Protein 1V8D (pdb70)

Solvent-accessible surface area: 25953 Å² total; per-residue (Å²): 115,80,49,20,96,128,11,0,80,121,0,3,117,50,1,14,144,55,38,88,5,61,108,42,13,0,2,0,0,0,16,28,3,20,81,4,88,62,161,132,22,7,42,108,0,0,92,5,0,0,53,1,0,6,60,28,3,99,163,93,36,3,40,5,0,0,10,1,50,122,33,0,97,54,2,0,0,0,47,116,98,3,10,169,56,31,44,19,54,69,6,28,8,45,0,1,6,106,0,2,19,2,3,0,0,8,0,9,90,94,22,212,48,17,6,3,0,78,23,0,116,40,50,0,44,0,0,1,6,0,16,49,35,106,10,50,90,5,16,83,74,59,47,31,92,21,177,9,82,4,98,106,0,36,107,0,88,3,70,4,12,50,11,107,48,79,105,23,26,37,111,125,11,13,85,53,101,119,72,0,68,104,68,10,108,102,21,75,165,98,89,45,18,91,149,23,0,82,127,0,3,90,31,1,18,134,58,42,86,6,59,112,40,15,0,1,0,0,0,16,29,5,32,89,4,110,171,138,24,9,21,107,0,0,90,5,1,1,48,1,0,13,58,47,2,88,155,86,37,3,41,5,0,0,11,1,54,118,27,0,92,58,3,0,0,0,46,114,93,4,13,172,56,29,45,18,63,68,2,30,8,49,0,5,4,111,0,2,17,2,6,1,0,9,0,14,66,122,25,206,41,27,9,3,0,75,30,0,124,43,49,0,46,0,0,2,2,1,17,48,36,104,11,47,91,6,14,62,91,62,45,48,109,28,238,21,90,17,158,59,1,34,126,0,74,14,96,5,13,48,10,76,46,96,116,23,25,34,112,127,12,9,88,56,116,103,67,0,70,117,57,40,125,157,84,129,36,16,89,180,19,0,59,123,0,0,90,49,0,13,159,54,35,89,6,56,113,39,14,0,0,0,0,0,16,24,6,36,81,3,39,29,185,227,207,47,12,43,112,0,0,59,9,0,0,77,1,0,7,57,18,0,104,155,89,39,4,42,6,0,0,10,2,50,122,36,0,98,49,2,0,0,0,47,106,79,3,11,158,60,31,40,13,73,74,5,20,8,47,0,2,28,104,0,2,16,3,8,1,0,0,0,8,72,87,24,217,44,23,8,4,0,80,36,0,114,42,50,0,43,0,0,0,6,0,10,52,37,109,12,44,92,6,15,79,69,56,48,28,107,31,213,17,65,14,155,110,0,29,115,2,69,14,96,4,13,51,11,102,48,90,104,24,24,37,110,120,12,12,86,55,113,109,65,1,84,94,72,29,130,133,48

Foldseek 3Di:
DLLLLVLLQLVQVQQCVVPVDAALAEEEEEEAQVQLQVPFADLVSLVSNCVRHPPVCVVRNYWYWYFFACLVPRWIKGAPVLCVSQVFAFDDDQADCVRRHSNRNNCNVPHDHITTTNASCQRHQWYKYWAPRDDNNNHDPPKAWDDGPSQHRRNTGMIIIGHDDDDDDDDVDDDDVVVVVVVVVVVPD/DLQLLVLLQLVLVQQCVVPVDAAPAEEEEEEACVQLQVAFDLVSLVSNCVNHPPVCVVRNYWYWYFFACLLDRFIKGAPVLCVSQVFAFDDDQDDCVRRRNNSNNCNVVHPHITTTNASCQRHQWYKYWAPRDDNNNHHPDWAWDDGPSQHRRNTGITITGHDDDDDDDDVDDDDVVVVVVVVVD/DVLLLVLLQQVLVQVCVVVVDAAPAEEEEEEAQCQLQNDVQADLVSLCSNCNRNPPSCVVRNYFYWYFFAPLLPRWIKGAPVNCVSQVFAFDDDQDDCVRRRNNRNNVNVPDDHITTTNASCQRHQKYKYWAPRDDNVNHHPDKAWDDGPSQHSRNTGMIIIGHDDDDDDDDVDDDDPVVVVVVVVVD

InterPro domains:
  IPR006340 Protein of unknown function DUF436 [MF_00800] (1-196)
  IPR006340 Protein of unknown function DUF436 [PF04260] (9-179)
  IPR006340 Protein of unknown function DUF436 [PIRSF007510] (4-181)
  IPR006340 Protein of unknown function DUF436 [TIGR01440] (11-179)
  IPR028345 Aminoglycoside 3-N-acetyltransferase-like [G3DSA:3.40.50.10360] (1-196)
  IPR028345 Aminoglycoside 3-N-acetyltransferase-like [SSF110710] (1-190)

Organism: Thermus thermophilus (strain ATCC 27634 / DSM 579 / HB8) (NCBI:txid300852)

CATH classification: 3.40.50.10360

Structure (mmCIF, N/CA/C/O backbone):
data_1V8D
#
_entry.id   1V8D
#
_cell.length_a   102.799
_cell.length_b   115.224
_cell.length_c   75.270
_cell.angle_alpha   90.00
_cell.angle_beta   129.76
_cell.angle_gamma   90.00
#
_symmetry.space_group_name_H-M   'C 1 2 1'
#
loop_
_entity.id
_entity.type
_entity.pdbx_description
1 polymer 'hypothetical protein (TT1679)'
2 non-polymer 'ZINC ION'
3 water water
#
loop_
_atom_site.group_PDB
_atom_site.id
_atom_site.type_symbol
_atom_site.label_atom_id
_atom_site.label_alt_id
_atom_site.label_comp_id
_atom_site.label_asym_id
_atom_site.label_entity_id
_atom_site.label_seq_id
_atom_site.pdbx_PDB_ins_code
_atom_site.Cartn_x
_atom_site.Cartn_y
_atom_site.Cartn_z
_atom_site.occupancy
_atom_site.B_iso_or_equiv
_atom_site.auth_seq_id
_atom_site.auth_comp_id
_atom_site.auth_asym_id
_atom_site.auth_atom_id
_atom_site.pdbx_PDB_model_num
ATOM 1 N N . MET A 1 40 ? -17.428 -16.230 -29.297 1.00 46.03 40 MET A N 1
ATOM 2 C CA . MET A 1 40 ? -16.346 -15.280 -28.821 1.00 44.97 40 MET A CA 1
ATOM 3 C C . MET A 1 40 ? -16.196 -14.082 -29.761 1.00 43.17 40 MET A C 1
ATOM 4 O O . MET A 1 40 ? -16.062 -12.931 -29.295 1.00 41.48 40 MET A O 1
ATOM 9 N N . GLU A 1 41 ? -16.207 -14.334 -31.082 1.00 39.45 41 GLU A N 1
ATOM 10 C CA . GLU A 1 41 ? -16.061 -13.228 -32.048 1.00 36.66 41 GLU A CA 1
ATOM 11 C C . GLU A 1 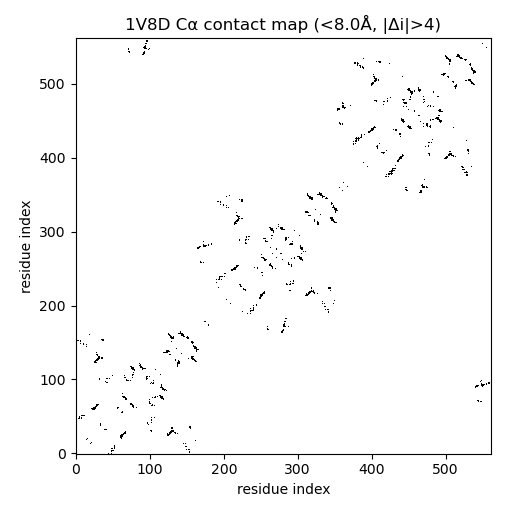41 ? -17.132 -12.154 -31.781 1.00 34.24 41 GLU A C 1
ATOM 12 O O . GLU A 1 41 ? -16.917 -10.971 -32.015 1.00 34.60 41 GLU A O 1
ATOM 18 N N . GLY A 1 42 ? -18.281 -12.561 -31.264 1.00 35.16 42 GLY A N 1
ATOM 19 C CA . GLY A 1 42 ? -19.343 -11.605 -30.923 1.00 32.48 42 GLY A CA 1
ATOM 20 C C . GLY A 1 42 ? -18.836 -10.674 -29.810 1.00 33.14 42 GLY A C 1
ATOM 21 O O . GLY A 1 42 ? -19.153 -9.464 -29.819 1.00 31.26 42 GLY A O 1
ATOM 22 N N . ILE A 1 43 ? -18.058 -11.220 -28.852 1.00 29.91 43 ILE A N 1
ATOM 23 C CA . ILE A 1 43 ? -17.504 -10.418 -27.785 1.00 30.71 43 ILE A CA 1
ATOM 24 C C . ILE A 1 43 ? -16.426 -9.496 -28.322 1.00 27.22 43 ILE A C 1
ATOM 25 O O . ILE A 1 43 ? -16.447 -8.342 -28.026 1.00 30.41 43 ILE A O 1
ATOM 30 N N . ARG A 1 44 ? -15.532 -9.946 -29.165 1.00 25.59 44 ARG A N 1
ATOM 31 C CA . ARG A 1 44 ? -14.542 -9.024 -29.682 1.00 26.52 44 ARG A CA 1
ATOM 32 C C . ARG A 1 44 ? -15.194 -7.944 -30.556 1.00 29.82 44 ARG A C 1
ATOM 33 O O . ARG A 1 44 ? -14.793 -6.748 -30.506 1.00 30.75 44 ARG A O 1
ATOM 41 N N . ARG A 1 45 ? -16.212 -8.302 -31.317 1.00 28.22 45 ARG A N 1
ATOM 42 C CA . ARG A 1 45 ? -16.853 -7.280 -32.141 1.00 32.03 45 ARG A CA 1
ATOM 43 C C . ARG A 1 45 ? -17.523 -6.185 -31.271 1.00 29.35 45 ARG A C 1
ATOM 44 O O . ARG A 1 45 ? -17.391 -5.026 -31.554 1.00 28.39 45 ARG A O 1
ATOM 52 N N . ALA A 1 46 ? -18.266 -6.568 -30.242 1.00 27.36 46 ALA A N 1
ATOM 53 C CA . ALA A 1 46 ? -18.867 -5.579 -29.340 1.00 26.27 46 ALA A CA 1
ATOM 54 C C . ALA A 1 46 ? -17.727 -4.723 -28.683 1.00 27.06 46 ALA A C 1
ATOM 55 O O . ALA A 1 46 ? -17.901 -3.552 -28.446 1.00 27.26 46 ALA A O 1
ATOM 57 N N . ALA A 1 47 ? -16.582 -5.325 -28.397 1.00 27.42 47 ALA A N 1
ATOM 58 C CA . ALA A 1 47 ? -15.464 -4.577 -27.814 1.00 28.94 47 ALA A CA 1
ATOM 59 C C . ALA A 1 47 ? -14.943 -3.592 -28.824 1.00 27.87 47 ALA A C 1
ATOM 60 O O . ALA A 1 47 ? -14.695 -2.426 -28.449 1.00 30.49 47 ALA A O 1
ATOM 62 N N . GLN A 1 48 ? -14.799 -4.014 -30.087 1.00 28.77 48 GLN A N 1
ATOM 63 C CA . GLN A 1 48 ? -14.314 -3.123 -31.142 1.00 29.30 48 GLN A CA 1
ATOM 64 C C . GLN A 1 48 ? -15.249 -1.952 -31.379 1.00 29.19 48 GLN A C 1
ATOM 65 O O . GLN A 1 48 ? -14.781 -0.861 -31.600 1.00 29.64 48 GLN A O 1
ATOM 71 N N . ARG A 1 49 ? -16.563 -2.174 -31.345 1.00 28.97 49 ARG A N 1
ATOM 72 C CA . ARG A 1 49 ? -17.513 -1.082 -31.578 1.00 31.62 49 ARG A CA 1
ATOM 73 C C . ARG A 1 49 ? -17.448 -0.058 -30.444 1.00 29.27 49 ARG A C 1
ATOM 74 O O . ARG A 1 49 ? -17.604 1.125 -30.676 1.00 27.87 49 ARG A O 1
ATOM 82 N N . ALA A 1 50 ? -17.298 -0.575 -29.237 1.00 27.91 50 ALA A N 1
ATOM 83 C CA . ALA A 1 50 ? -17.219 0.205 -27.996 1.00 28.65 50 ALA A CA 1
ATOM 84 C C . ALA A 1 50 ? -16.019 1.169 -28.055 1.00 26.06 50 ALA A C 1
ATOM 85 O O . ALA A 1 50 ? -16.167 2.330 -27.851 1.00 25.50 50 ALA A O 1
ATOM 87 N N . ALA A 1 51 ? -14.881 0.642 -28.432 1.00 25.52 51 ALA A N 1
ATOM 88 C CA . ALA A 1 51 ? -13.689 1.338 -28.591 1.00 25.02 51 ALA A CA 1
ATOM 89 C C . ALA A 1 51 ? -13.820 2.454 -29.611 1.00 29.30 51 ALA A C 1
ATOM 90 O O . ALA A 1 51 ? -13.573 3.599 -29.308 1.00 29.95 51 ALA A O 1
ATOM 92 N N . GLU A 1 52 ? -14.198 2.111 -30.843 1.00 32.97 52 GLU A N 1
ATOM 93 C CA . GLU A 1 52 ? -14.311 3.102 -31.936 1.00 33.77 52 GLU A CA 1
ATOM 94 C C . GLU A 1 52 ? -15.265 4.197 -31.518 1.00 30.63 52 GLU A C 1
ATOM 95 O O . GLU A 1 52 ? -14.979 5.356 -31.683 1.00 30.44 52 GLU A O 1
ATOM 101 N N . GLU A 1 53 ? -16.408 3.830 -31.006 1.00 27.67 53 GLU A N 1
ATOM 102 C CA . GLU A 1 53 ? -17.343 4.834 -30.601 1.00 30.68 53 GLU A CA 1
ATOM 103 C C . GLU A 1 53 ? -16.771 5.746 -29.472 1.00 30.52 53 GLU A C 1
ATOM 104 O O . GLU A 1 53 ? -16.868 6.986 -29.498 1.00 34.29 53 GLU A O 1
ATOM 110 N N . PHE A 1 54 ? -16.170 5.122 -28.470 1.00 30.48 54 PHE A N 1
ATOM 111 C CA . PHE A 1 54 ? -15.515 5.825 -27.325 1.00 26.90 54 PHE A CA 1
ATOM 112 C C . PHE A 1 54 ? -14.507 6.830 -27.855 1.00 24.17 54 PHE A C 1
ATOM 113 O O . PHE A 1 54 ? -14.574 7.982 -27.570 1.00 26.24 54 PHE A O 1
ATOM 121 N N . LEU A 1 55 ? -13.590 6.394 -28.686 1.00 24.08 55 LEU A N 1
ATOM 122 C CA . LEU A 1 55 ? -12.587 7.288 -29.169 1.00 25.38 55 LEU A CA 1
ATOM 123 C C . LEU A 1 55 ? -13.178 8.353 -30.137 1.00 29.74 55 LEU A C 1
ATOM 124 O O . LEU A 1 55 ? -12.565 9.344 -30.427 1.00 26.45 55 LEU A O 1
ATOM 129 N N . GLN A 1 56 ? -14.422 8.168 -30.515 1.00 29.05 56 GLN A N 1
ATOM 130 C CA . GLN A 1 56 ? -15.002 9.119 -31.401 1.00 33.08 56 GLN A CA 1
ATOM 131 C C . GLN A 1 56 ? -15.546 10.192 -30.533 1.00 30.11 56 GLN A C 1
ATOM 132 O O . GLN A 1 56 ? -15.390 11.336 -30.820 1.00 30.40 56 GLN A O 1
ATOM 138 N N . ALA A 1 57 ? -16.210 9.801 -29.474 1.00 30.13 57 ALA A N 1
ATOM 139 C CA . ALA A 1 57 ? -16.766 10.747 -28.558 1.00 29.61 57 ALA A CA 1
ATOM 140 C C . ALA A 1 57 ? -15.647 11.404 -27.752 1.00 30.12 57 ALA A C 1
ATOM 141 O O . ALA A 1 57 ? -15.806 12.529 -27.339 1.00 31.73 57 ALA A O 1
ATOM 143 N N . PHE A 1 58 ? -14.561 10.677 -27.479 1.00 29.66 58 PHE A N 1
ATOM 144 C CA . PHE A 1 58 ? -13.427 11.185 -26.658 1.00 25.76 58 PHE A CA 1
ATOM 145 C C . PHE A 1 58 ? -12.140 10.820 -27.337 1.00 23.65 58 PHE A C 1
ATOM 146 O O . PHE A 1 58 ? -11.525 9.809 -27.034 1.00 23.13 58 PHE A O 1
ATOM 154 N N . PRO A 1 59 ? -11.721 11.629 -28.312 1.00 24.52 59 PRO A N 1
ATOM 155 C CA . PRO A 1 59 ? -10.490 11.415 -29.108 1.00 26.77 59 PRO A CA 1
ATOM 156 C C . PRO A 1 59 ? -9.227 11.498 -28.277 1.00 28.89 59 PRO A C 1
ATOM 157 O O . PRO A 1 59 ? -8.524 12.503 -28.336 1.00 31.58 59 PRO A O 1
ATOM 161 N N . MET A 1 60 ? -8.927 10.468 -27.472 1.00 28.49 60 MET A N 1
ATOM 162 C CA . MET A 1 60 ? -7.751 10.566 -26.574 1.00 26.66 60 MET A CA 1
ATOM 163 C C . MET A 1 60 ? -6.425 10.853 -27.282 1.00 26.90 60 MET A C 1
ATOM 164 O O . MET A 1 60 ? -6.107 10.242 -28.271 1.00 25.05 60 MET A O 1
ATOM 169 N N . ALA A 1 61 ? -5.630 11.791 -26.714 1.00 27.69 61 ALA A N 1
ATOM 170 C CA . ALA A 1 61 ? -4.324 12.191 -27.279 1.00 25.88 61 ALA A CA 1
ATOM 171 C C . ALA A 1 61 ? -3.184 11.220 -26.940 1.00 25.46 61 ALA A C 1
ATOM 172 O O . ALA A 1 61 ? -3.274 10.430 -25.990 1.00 27.74 61 ALA A O 1
ATOM 174 N N . PRO A 1 62 ? -2.087 11.252 -27.703 1.00 24.82 62 PRO A N 1
ATOM 175 C CA . PRO A 1 62 ? -0.978 10.342 -27.415 1.00 25.85 62 PRO A CA 1
ATOM 176 C C . PRO A 1 62 ? -0.513 10.665 -25.924 1.00 27.72 62 PRO A C 1
ATOM 177 O O . PRO A 1 62 ? -0.653 11.833 -25.532 1.00 28.46 62 PRO A O 1
ATOM 181 N N . GLY A 1 63 ? -0.015 9.710 -25.114 1.00 25.36 63 GLY A N 1
ATOM 182 C CA . GLY A 1 63 ? 0.427 10.042 -23.741 1.00 23.09 63 GLY A CA 1
ATOM 183 C C . GLY A 1 63 ? -0.679 10.068 -22.703 1.00 23.30 63 GLY A C 1
ATOM 184 O O . GLY A 1 63 ? -0.436 10.122 -21.493 1.00 23.41 63 GLY A O 1
ATOM 185 N N . SER A 1 64 ? -1.930 10.018 -23.148 1.00 24.25 64 SER A N 1
ATOM 186 C CA . SER A 1 64 ? -3.034 9.976 -22.216 1.00 22.30 64 SER A CA 1
ATOM 187 C C . SER A 1 64 ? -3.094 8.551 -21.635 1.00 21.43 64 SER A C 1
ATOM 188 O O . SER A 1 64 ? -2.349 7.652 -22.087 1.00 21.55 64 SER A O 1
ATOM 191 N N . LEU A 1 65 ? -3.941 8.317 -20.631 1.00 21.06 65 LEU A N 1
ATOM 192 C CA . LEU A 1 65 ? -3.975 7.006 -19.958 1.00 21.97 65 LEU A CA 1
ATOM 193 C C . LEU A 1 65 ? -5.366 6.466 -19.846 1.00 19.40 65 LEU A C 1
ATOM 194 O O . LEU A 1 65 ? -6.249 7.112 -19.323 1.00 16.75 65 LEU A O 1
ATOM 199 N N . PHE A 1 66 ? -5.543 5.243 -20.282 1.00 19.91 66 PHE A N 1
ATOM 200 C CA . PHE A 1 66 ? -6.902 4.631 -20.249 1.00 18.03 66 PHE A CA 1
ATOM 201 C C . PHE A 1 66 ? -6.877 3.407 -19.337 1.00 16.67 66 PHE A C 1
ATOM 202 O O . PHE A 1 66 ? -5.936 2.594 -19.349 1.00 16.16 66 PHE A O 1
ATOM 210 N N . VAL A 1 67 ? -7.916 3.266 -18.564 1.00 16.25 67 VAL A N 1
ATOM 211 C CA . VAL A 1 67 ? -7.986 2.183 -17.604 1.00 19.77 67 VAL A CA 1
ATOM 212 C C . VAL A 1 67 ? -9.120 1.181 -17.932 1.00 21.07 67 VAL A C 1
ATOM 213 O O . VAL A 1 67 ? -10.305 1.564 -18.058 1.00 23.08 67 VAL A O 1
ATOM 217 N N . LEU A 1 68 ? -8.731 -0.085 -17.999 1.00 21.39 68 LEU A N 1
ATOM 218 C CA . LEU A 1 68 ? -9.696 -1.132 -18.273 1.00 20.74 68 LEU A CA 1
ATOM 219 C C . LEU A 1 68 ? -9.966 -2.000 -17.025 1.00 19.67 68 LEU A C 1
ATOM 220 O O . LEU A 1 68 ? -9.057 -2.515 -16.434 1.00 18.90 68 LEU A O 1
ATOM 225 N N . GLY A 1 69 ? -11.226 -2.145 -16.657 1.00 17.15 69 GLY A N 1
ATOM 226 C CA . GLY A 1 69 ? -11.536 -3.052 -15.606 1.00 21.93 69 GLY A CA 1
ATOM 227 C C . GLY A 1 69 ? -12.686 -3.959 -16.098 1.00 25.13 69 GLY A C 1
ATOM 228 O O . GLY A 1 69 ? -13.537 -3.490 -16.873 1.00 22.72 69 GLY A O 1
ATOM 229 N N . GLY A 1 70 ? -12.705 -5.235 -15.659 1.00 24.48 70 GLY A N 1
ATOM 230 C CA . GLY A 1 70 ? -13.786 -6.156 -16.046 1.00 26.99 70 GLY A CA 1
ATOM 231 C C . GLY A 1 70 ? -13.796 -7.566 -15.473 1.00 28.81 70 GLY A C 1
ATOM 232 O O . GLY A 1 70 ? -12.835 -8.094 -14.931 1.00 29.84 70 GLY A O 1
ATOM 233 N N . SER A 1 71 ? -14.937 -8.206 -15.569 1.00 29.87 71 SER A N 1
ATOM 234 C CA . SER A 1 71 ? -15.010 -9.597 -15.079 1.00 30.61 71 SER A CA 1
ATOM 235 C C . SER A 1 71 ? -15.382 -10.467 -16.343 1.00 29.53 71 SER A C 1
ATOM 236 O O . SER A 1 71 ? -16.448 -10.232 -16.962 1.00 31.43 71 SER A O 1
ATOM 239 N N . THR A 1 72 ? -14.490 -11.352 -16.777 1.00 27.40 72 THR A N 1
ATOM 240 C CA . THR A 1 72 ? -14.772 -12.242 -17.913 1.00 28.73 72 THR A CA 1
ATOM 241 C C . THR A 1 72 ? -15.885 -13.187 -17.550 1.00 31.65 72 THR A C 1
ATOM 242 O O . THR A 1 72 ? -16.650 -13.611 -18.407 1.00 34.22 72 THR A O 1
ATOM 246 N N . SER A 1 73 ? -15.989 -13.544 -16.272 1.00 32.46 73 SER A N 1
ATOM 247 C CA . SER A 1 73 ? -17.048 -14.418 -15.870 1.00 32.46 73 SER A CA 1
ATOM 248 C C . SER A 1 73 ? -18.429 -13.755 -16.124 1.00 34.87 73 SER A C 1
ATOM 249 O O . SER A 1 73 ? -19.406 -14.432 -16.518 1.00 32.21 73 SER A O 1
ATOM 252 N N . GLU A 1 74 ? -18.504 -12.426 -15.932 1.00 32.91 74 GLU A N 1
ATOM 253 C CA . GLU A 1 74 ? -19.729 -11.634 -16.139 1.00 32.68 74 GLU A CA 1
ATOM 254 C C . GLU A 1 74 ? -20.085 -11.527 -17.643 1.00 33.11 74 GLU A C 1
ATOM 255 O O . GLU A 1 74 ? -21.254 -11.349 -18.011 1.00 31.43 74 GLU A O 1
ATOM 261 N N . VAL A 1 75 ? -19.039 -11.549 -18.470 1.00 31.59 75 VAL A N 1
ATOM 262 C CA . VAL A 1 75 ? -19.171 -11.461 -19.901 1.00 33.63 75 VAL A CA 1
ATOM 263 C C . VAL A 1 75 ? -19.786 -12.781 -20.351 1.00 35.93 75 VAL A C 1
ATOM 264 O O . VAL A 1 75 ? -20.658 -12.780 -21.190 1.00 34.39 75 VAL A O 1
ATOM 268 N N . LEU A 1 76 ? -19.289 -13.880 -19.784 1.00 37.83 76 LEU A N 1
ATOM 269 C CA . LEU A 1 76 ? -19.808 -15.214 -20.020 1.00 41.97 76 LEU A CA 1
ATOM 270 C C . LEU A 1 76 ? -21.242 -15.400 -19.483 1.00 45.95 76 LEU A C 1
ATOM 271 O O . LEU A 1 76 ? -22.026 -16.183 -20.060 1.00 47.39 76 LEU A O 1
ATOM 276 N N . GLY A 1 77 ? -21.590 -14.702 -18.395 1.00 47.50 77 GLY A N 1
ATOM 277 C CA . GLY A 1 77 ? -22.924 -14.811 -17.807 1.00 50.08 77 GLY A CA 1
ATOM 278 C C . GLY A 1 77 ? -23.035 -15.772 -16.623 1.00 52.84 77 GLY A C 1
ATOM 279 O O . GLY A 1 77 ? -22.050 -16.080 -15.924 1.00 56.32 77 GLY A O 1
ATOM 280 N N . THR A 1 82 ? -19.137 -17.494 -10.749 1.00 55.90 82 THR A N 1
ATOM 281 C CA . THR A 1 82 ? -18.720 -18.513 -11.698 1.00 56.89 82 THR A CA 1
ATOM 282 C C . THR A 1 82 ? -17.225 -18.330 -11.953 1.00 55.35 82 THR A C 1
ATOM 283 O O . THR A 1 82 ? -16.604 -17.565 -11.239 1.00 56.46 82 THR A O 1
ATOM 287 N N . ARG A 1 83 ? -16.625 -19.035 -12.919 1.00 52.12 83 ARG A N 1
ATOM 288 C CA . ARG A 1 83 ? -15.190 -18.890 -13.157 1.00 48.96 83 ARG A CA 1
ATOM 289 C C . ARG A 1 83 ? -14.795 -18.069 -14.409 1.00 47.41 83 ARG A C 1
ATOM 290 O O . ARG A 1 83 ? -15.549 -17.922 -15.382 1.00 45.59 83 ARG A O 1
ATOM 298 N N . PRO A 1 84 ? -13.578 -17.532 -14.395 1.00 44.10 84 PRO A N 1
ATOM 299 C CA . PRO A 1 84 ? -13.082 -16.715 -15.500 1.00 41.73 84 PRO A CA 1
ATOM 300 C C . PRO A 1 84 ? -12.664 -17.442 -16.755 1.00 37.74 84 PRO A C 1
ATOM 301 O O . PRO A 1 84 ? -12.420 -18.620 -16.734 1.00 37.92 84 PRO A O 1
ATOM 305 N N . SER A 1 85 ? -12.524 -16.688 -17.833 1.00 34.97 85 SER A N 1
ATOM 306 C CA . SER A 1 85 ? -12.144 -17.244 -19.111 1.00 32.15 85 SER A CA 1
ATOM 307 C C . SER A 1 85 ? -11.075 -16.443 -19.865 1.00 28.40 85 SER A C 1
ATOM 308 O O . SER A 1 85 ? -11.350 -15.291 -20.229 1.00 25.04 85 SER A O 1
ATOM 311 N N . LEU A 1 86 ? -9.885 -17.024 -20.055 1.00 25.68 86 LEU A N 1
ATOM 312 C CA . LEU A 1 86 ? -8.811 -16.382 -20.806 1.00 25.63 86 LEU A CA 1
ATOM 3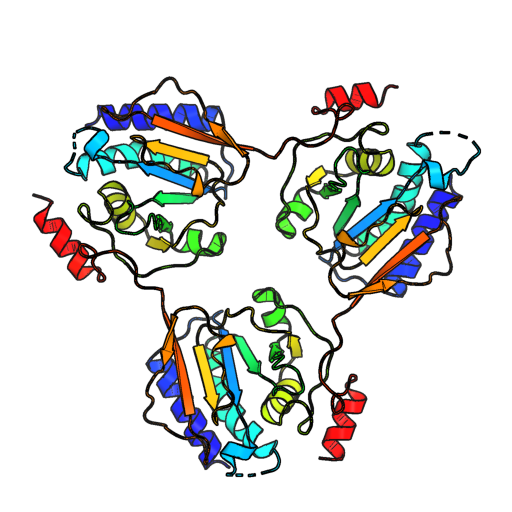13 C C . LEU A 1 86 ? -9.213 -16.094 -22.294 1.00 29.62 86 LEU A C 1
ATOM 314 O O . LEU A 1 86 ? -8.712 -15.119 -22.921 1.00 26.77 86 LEU A O 1
ATOM 319 N N . GLU A 1 87 ? -10.116 -16.946 -22.837 1.00 29.40 87 GLU A N 1
ATOM 320 C CA . GLU A 1 87 ? -10.586 -16.802 -24.190 1.00 29.26 87 GLU A CA 1
ATOM 321 C C . GLU A 1 87 ? -11.415 -15.519 -24.256 1.00 26.85 87 GLU A C 1
ATOM 322 O O . GLU A 1 87 ? -11.243 -14.746 -25.151 1.00 26.45 87 GLU A O 1
ATOM 328 N N . ALA A 1 88 ? -12.328 -15.331 -23.324 1.00 25.99 88 ALA A N 1
ATOM 329 C CA . ALA A 1 88 ? -13.136 -14.128 -23.305 1.00 27.69 88 ALA A CA 1
ATOM 330 C C . ALA A 1 88 ? -12.232 -12.889 -23.062 1.00 28.02 88 ALA A C 1
ATOM 331 O O . ALA A 1 88 ? -12.416 -11.823 -23.644 1.00 28.05 88 ALA A O 1
ATOM 333 N N . ALA A 1 89 ? -11.190 -13.068 -22.282 1.00 25.74 89 ALA A N 1
ATOM 334 C CA . ALA A 1 89 ? -10.267 -11.973 -22.050 1.00 26.33 89 ALA A CA 1
ATOM 335 C C . ALA A 1 89 ? -9.648 -11.609 -23.344 1.00 24.66 89 ALA A C 1
ATOM 336 O O . ALA A 1 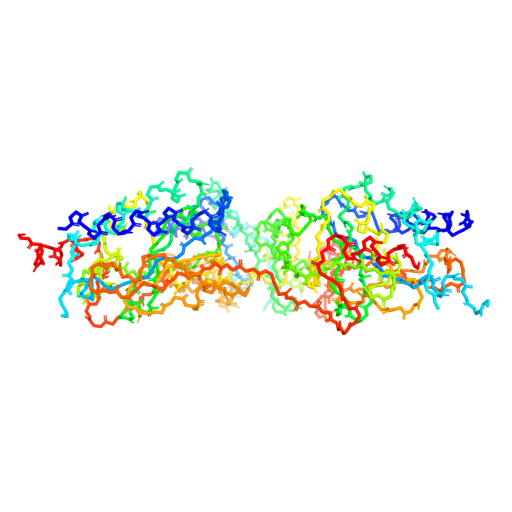89 ? -9.511 -10.430 -23.620 1.00 23.34 89 ALA A O 1
ATOM 338 N N . HIS A 1 90 ? -9.185 -12.638 -24.060 1.00 24.22 90 HIS A N 1
ATOM 339 C CA . HIS A 1 90 ? -8.503 -12.458 -25.296 1.00 24.56 90 HIS A CA 1
ATOM 340 C C . HIS A 1 90 ? -9.348 -11.687 -26.297 1.00 20.79 90 HIS A C 1
ATOM 341 O O . HIS A 1 90 ? -8.903 -10.755 -26.961 1.00 22.31 90 HIS A O 1
ATOM 348 N N . ALA A 1 91 ? -10.598 -12.023 -26.323 1.00 21.93 91 ALA A N 1
ATOM 349 C CA . ALA A 1 91 ? -11.514 -11.384 -27.238 1.00 23.77 91 ALA A CA 1
ATOM 350 C C . ALA A 1 91 ? -11.689 -9.883 -26.831 1.00 24.81 91 ALA A C 1
ATOM 351 O O . ALA A 1 91 ? -11.743 -8.991 -27.663 1.00 24.09 91 ALA A O 1
ATOM 353 N N . VAL A 1 92 ? -11.840 -9.626 -25.545 1.00 25.96 92 VAL A N 1
ATOM 354 C CA . VAL A 1 92 ? -12.018 -8.250 -25.083 1.00 25.12 92 VAL A CA 1
ATOM 355 C C . VAL A 1 92 ? -10.751 -7.375 -25.427 1.00 26.26 92 VAL A C 1
ATOM 356 O O . VAL A 1 92 ? -10.887 -6.284 -25.989 1.00 26.91 92 VAL A O 1
ATOM 360 N N . LEU A 1 93 ? -9.544 -7.863 -25.101 1.00 24.21 93 LEU A N 1
ATOM 361 C CA . LEU A 1 93 ? -8.337 -7.118 -25.361 1.00 21.12 93 LEU A CA 1
ATOM 362 C C . LEU A 1 93 ? -8.092 -6.926 -26.831 1.00 23.74 93 LEU A C 1
ATOM 363 O O . LEU A 1 93 ? -7.633 -5.865 -27.233 1.00 22.79 93 LEU A O 1
ATOM 368 N N . GLU A 1 94 ? -8.373 -7.946 -27.663 1.00 23.72 94 GLU A N 1
ATOM 369 C CA . GLU A 1 94 ? -8.133 -7.795 -29.104 1.00 24.11 94 GLU A CA 1
ATOM 370 C C . GLU A 1 94 ? -9.058 -6.687 -29.640 1.00 22.86 94 GLU A C 1
ATOM 371 O O . GLU A 1 94 ? -8.639 -5.943 -30.501 1.00 24.51 94 GLU A O 1
ATOM 377 N N . GLY A 1 95 ? -10.273 -6.559 -29.111 1.00 22.41 95 GLY A N 1
ATOM 378 C CA . GLY A 1 95 ? -11.196 -5.524 -29.554 1.00 25.84 95 GLY A CA 1
ATOM 379 C C . GLY A 1 95 ? -10.863 -4.109 -29.035 1.00 30.48 95 GLY A C 1
ATOM 380 O O . GLY A 1 95 ? -10.951 -3.140 -29.791 1.00 30.87 95 GLY A O 1
ATOM 381 N N . LEU A 1 96 ? -10.459 -3.995 -27.758 1.00 29.01 96 LEU A N 1
ATOM 382 C CA . LEU A 1 96 ? -10.146 -2.685 -27.158 1.00 26.72 96 LEU A CA 1
ATOM 383 C C . LEU A 1 96 ? -8.769 -2.172 -27.303 1.00 25.66 96 LEU A C 1
ATOM 384 O O . LEU A 1 96 ? -8.605 -0.953 -27.487 1.00 25.04 96 LEU A O 1
ATOM 389 N N . LEU A 1 97 ? -7.759 -3.020 -27.234 1.00 23.31 97 LEU A N 1
ATOM 390 C CA . LEU A 1 97 ? -6.423 -2.445 -27.315 1.00 26.93 97 LEU A CA 1
ATOM 391 C C . LEU A 1 97 ? -5.806 -1.921 -28.612 1.00 28.74 97 LEU A C 1
ATOM 392 O O . LEU A 1 97 ? -5.103 -0.939 -28.568 1.00 27.90 97 LEU A O 1
ATOM 397 N N . PRO A 1 98 ? -6.012 -2.582 -29.781 1.00 30.15 98 PRO A N 1
ATOM 398 C CA . PRO A 1 98 ? -5.336 -1.958 -30.942 1.00 26.44 98 PRO A CA 1
ATOM 399 C C . PRO A 1 98 ? -5.638 -0.473 -31.241 1.00 26.37 98 PRO A C 1
ATOM 400 O O . PRO A 1 98 ? -4.759 0.291 -31.568 1.00 27.33 98 PRO A O 1
ATOM 404 N N . PRO A 1 99 ? -6.877 -0.061 -31.158 1.00 24.11 99 PRO A N 1
ATOM 405 C CA . PRO A 1 99 ? -7.212 1.327 -31.413 1.00 24.60 99 PRO A CA 1
ATOM 406 C C . PRO A 1 99 ? -6.590 2.342 -30.379 1.00 27.93 99 PRO A C 1
ATOM 407 O O . PRO A 1 99 ? -6.249 3.483 -30.756 1.00 27.03 99 PRO A O 1
ATOM 411 N N . LEU A 1 100 ? -6.377 1.923 -29.115 1.00 25.81 100 LEU A N 1
ATOM 412 C CA . LEU A 1 100 ? -5.809 2.784 -28.065 1.00 22.43 100 LEU A CA 1
ATOM 413 C C . LEU A 1 100 ? -4.333 2.853 -28.285 1.00 23.72 100 LEU A C 1
ATOM 414 O O . LEU A 1 100 ? -3.723 3.909 -28.321 1.00 26.21 100 LEU A O 1
ATOM 419 N N . LEU A 1 101 ? -3.722 1.712 -28.499 1.00 27.07 101 LEU A N 1
ATOM 420 C CA . LEU A 1 101 ? -2.303 1.733 -28.684 1.00 27.29 101 LEU A CA 1
ATOM 421 C C . LEU A 1 101 ? -1.831 2.452 -29.943 1.00 30.44 101 LEU A C 1
ATOM 422 O O . LEU A 1 101 ? -0.725 3.046 -29.925 1.00 28.19 101 LEU A O 1
ATOM 427 N N . GLU A 1 102 ? -2.642 2.404 -31.020 1.00 29.00 102 GLU A N 1
ATOM 428 C CA . GLU A 1 102 ? -2.263 3.076 -32.241 1.00 31.78 102 GLU A CA 1
ATOM 429 C C . GLU A 1 102 ? -2.337 4.564 -32.082 1.00 30.39 102 GLU A C 1
ATOM 430 O O . GLU A 1 102 ? -1.721 5.288 -32.866 1.00 34.11 102 GLU A O 1
ATOM 436 N N . ARG A 1 103 ? -3.026 5.033 -31.048 1.00 30.30 103 ARG A N 1
ATOM 437 C CA . ARG A 1 103 ? -3.139 6.454 -30.791 1.00 28.40 103 ARG A CA 1
ATOM 438 C C . ARG A 1 103 ? -2.111 6.861 -29.738 1.00 28.29 103 ARG A C 1
ATOM 439 O O . ARG A 1 103 ? -2.183 7.961 -29.244 1.00 29.89 103 ARG A O 1
ATOM 447 N N . GLY A 1 104 ? -1.210 5.962 -29.371 1.00 26.23 104 GLY A N 1
ATOM 448 C CA . GLY A 1 104 ? -0.243 6.245 -28.334 1.00 25.31 104 GLY A CA 1
ATOM 449 C C . GLY A 1 104 ? -0.863 6.479 -26.946 1.00 25.25 104 GLY A C 1
ATOM 450 O O . GLY A 1 104 ? -0.364 7.215 -26.181 1.00 24.52 104 GLY A O 1
ATOM 451 N N . VAL A 1 105 ? -1.989 5.874 -26.655 1.00 24.14 105 VAL A N 1
ATOM 452 C CA . VAL A 1 105 ? -2.591 5.955 -25.373 1.00 22.86 105 VAL A CA 1
ATOM 453 C C . VAL A 1 105 ? -1.971 4.825 -24.502 1.00 25.49 105 VAL A C 1
ATOM 454 O O . VAL A 1 105 ? -1.720 3.714 -24.994 1.00 21.18 105 VAL A O 1
ATOM 458 N N . HIS A 1 106 ? -1.644 5.112 -23.219 1.00 24.81 106 HIS A N 1
ATOM 459 C CA . HIS A 1 106 ? -1.076 4.103 -22.261 1.00 23.03 106 HIS A CA 1
ATOM 460 C C . HIS A 1 106 ? -2.278 3.310 -21.733 1.00 21.50 106 HIS A C 1
ATOM 461 O O . HIS A 1 106 ? -3.316 3.898 -21.377 1.00 21.56 106 HIS A O 1
ATOM 468 N N . VAL A 1 107 ? -2.181 1.978 -21.672 1.00 23.44 107 VAL A N 1
ATOM 469 C CA . VAL A 1 107 ? -3.343 1.192 -21.165 1.00 20.14 107 VAL A CA 1
ATOM 470 C C . VAL A 1 107 ? -3.012 0.496 -19.800 1.00 19.56 107 VAL A C 1
ATOM 471 O O . VAL A 1 107 ? -1.959 -0.049 -19.637 1.00 17.63 107 VAL A O 1
ATOM 475 N N . ALA A 1 108 ? -3.903 0.586 -18.827 1.00 18.97 108 ALA A N 1
ATOM 476 C CA . ALA A 1 108 ? -3.729 -0.110 -17.541 1.00 19.60 108 ALA A CA 1
ATOM 477 C C . ALA A 1 108 ? -4.906 -1.087 -17.416 1.00 19.64 108 ALA A C 1
ATOM 478 O O . ALA A 1 108 ? -6.108 -0.705 -17.695 1.00 21.68 108 ALA A O 1
ATOM 480 N N . VAL A 1 109 ? -4.599 -2.283 -16.931 1.00 21.08 109 VAL A N 1
ATOM 481 C CA . VAL A 1 109 ? -5.643 -3.241 -16.732 1.00 22.64 109 VAL A CA 1
ATOM 482 C C . VAL A 1 109 ? -5.695 -3.628 -15.243 1.00 21.41 109 VAL A C 1
ATOM 483 O O . VAL A 1 109 ? -4.770 -4.160 -14.666 1.00 17.96 109 VAL A O 1
ATOM 487 N N . GLN A 1 110 ? -6.804 -3.257 -14.644 1.00 24.18 110 GLN A N 1
ATOM 488 C CA . GLN A 1 110 ? -7.082 -3.526 -13.243 1.00 25.34 110 GLN A CA 1
ATOM 489 C C . GLN A 1 110 ? -7.328 -5.052 -12.881 1.00 25.85 110 GLN A C 1
ATOM 490 O O . GLN A 1 110 ? -8.239 -5.658 -13.491 1.00 29.50 110 GLN A O 1
ATOM 496 N N . ALA A 1 111 ? -6.564 -5.618 -11.903 1.00 23.52 111 ALA A N 1
ATOM 497 C CA . ALA A 1 111 ? -6.817 -6.945 -11.383 1.00 24.45 111 ALA A CA 1
ATOM 498 C C . ALA A 1 111 ? -7.962 -6.811 -10.393 1.00 23.63 111 ALA A C 1
ATOM 499 O O . ALA A 1 111 ? -8.316 -5.701 -10.027 1.00 23.56 111 ALA A O 1
ATOM 501 N N . CYS A 1 112 ? -8.554 -7.928 -9.966 1.00 23.94 112 CYS A N 1
ATOM 502 C CA . CYS A 1 112 ? -9.678 -7.915 -9.043 1.00 24.08 112 CYS A CA 1
ATOM 503 C C . CYS A 1 112 ? -9.265 -7.559 -7.593 1.00 24.10 112 CYS A C 1
ATOM 504 O O . CYS A 1 112 ? -8.092 -7.399 -7.279 1.00 24.82 112 CYS A O 1
ATOM 507 N N . GLU A 1 113 ? -10.229 -7.458 -6.695 1.00 27.45 113 GLU A N 1
ATOM 508 C CA . GLU A 1 113 ? -9.904 -7.094 -5.317 1.00 29.16 113 GLU A CA 1
ATOM 509 C C . GLU A 1 113 ? -8.989 -8.074 -4.536 1.00 29.45 113 GLU A C 1
ATOM 510 O O . GLU A 1 113 ? -8.423 -7.675 -3.538 1.00 27.91 113 GLU A O 1
ATOM 516 N N . HIS A 1 114 ? -8.756 -9.309 -5.010 1.00 28.49 114 HIS A N 1
ATOM 517 C CA . HIS A 1 114 ? -7.910 -10.236 -4.254 1.00 27.64 114 HIS A CA 1
ATOM 518 C C . HIS A 1 114 ? -6.513 -9.708 -4.356 1.00 27.76 114 HIS A C 1
ATOM 519 O O . HIS A 1 114 ? -5.678 -10.018 -3.490 1.00 27.68 114 HIS A O 1
ATOM 526 N N . LEU A 1 115 ? -6.228 -8.944 -5.424 1.00 27.77 115 LEU A N 1
ATOM 527 C CA . LEU A 1 115 ? -4.879 -8.364 -5.558 1.00 24.57 115 LEU A CA 1
ATOM 528 C C . LEU A 1 115 ? -4.992 -6.880 -5.225 1.00 21.68 115 LEU A C 1
ATOM 529 O O . LEU A 1 115 ? -4.183 -6.110 -5.673 1.00 22.61 115 LEU A O 1
ATOM 534 N N . ASN A 1 116 ? -5.995 -6.488 -4.441 1.00 22.30 116 ASN A N 1
ATOM 535 C CA . ASN A 1 116 ? -6.219 -5.036 -4.049 1.00 22.09 116 ASN A CA 1
ATOM 536 C C . ASN A 1 116 ? -6.416 -4.090 -5.212 1.00 22.39 116 ASN A C 1
ATOM 537 O O . ASN A 1 116 ? -6.123 -2.893 -5.095 1.00 21.70 116 ASN A O 1
ATOM 542 N N . ARG A 1 117 ? -6.881 -4.631 -6.343 1.00 23.56 117 ARG A N 1
ATOM 543 C CA . ARG A 1 117 ? -7.072 -3.850 -7.590 1.00 20.34 117 ARG A CA 1
ATOM 544 C C . ARG A 1 117 ? -5.747 -3.267 -8.106 1.00 19.90 117 ARG A C 1
ATOM 545 O O . ARG A 1 117 ? -5.746 -2.174 -8.644 1.00 14.89 117 ARG A O 1
ATOM 553 N N . ALA A 1 118 ? -4.608 -3.940 -7.874 1.00 18.97 118 ALA A N 1
ATOM 554 C CA . ALA A 1 118 ? -3.364 -3.466 -8.464 1.00 17.30 118 ALA A CA 1
ATOM 555 C C . ALA A 1 118 ? -3.609 -3.585 -10.019 1.00 20.98 118 ALA A C 1
ATOM 556 O O . ALA A 1 118 ? -4.471 -4.359 -10.502 1.00 20.40 118 ALA A O 1
ATOM 558 N N . LEU A 1 119 ? -2.792 -2.906 -10.788 1.00 17.70 119 LEU A N 1
ATOM 559 C CA . LEU A 1 119 ? -3.036 -2.869 -12.182 1.00 20.92 119 LEU A CA 1
ATOM 560 C C . LEU A 1 119 ? -1.838 -3.307 -12.964 1.00 21.03 119 LEU A C 1
ATOM 561 O O . LEU A 1 119 ? -0.701 -3.125 -12.505 1.00 22.19 119 LEU A O 1
ATOM 566 N N . VAL A 1 120 ? -2.097 -3.985 -14.088 1.00 20.59 120 VAL A N 1
ATOM 567 C CA . VAL A 1 120 ? -1.021 -4.334 -15.053 1.00 20.22 120 VAL A CA 1
ATOM 568 C C . VAL A 1 120 ? -0.801 -3.124 -15.946 1.00 20.67 120 VAL A C 1
ATOM 569 O O . VAL A 1 120 ? -1.790 -2.608 -16.546 1.00 23.79 120 VAL A O 1
ATOM 573 N N . VAL A 1 121 ? 0.460 -2.722 -16.130 1.00 19.71 121 VAL A N 1
ATOM 574 C CA . VAL A 1 121 ? 0.775 -1.634 -17.005 1.00 22.18 121 VAL A CA 1
ATOM 575 C C . VAL A 1 121 ? 2.179 -1.986 -17.552 1.00 26.36 121 VAL A C 1
ATOM 576 O O . VAL A 1 121 ? 2.910 -2.787 -16.940 1.00 25.41 121 VAL A O 1
ATOM 580 N N . GLU A 1 122 ? 2.500 -1.429 -18.711 1.00 22.42 122 GLU A N 1
ATOM 581 C CA . GLU A 1 122 ? 3.811 -1.569 -19.274 1.00 26.44 122 GLU A CA 1
ATOM 582 C C . GLU A 1 122 ? 4.743 -0.854 -18.304 1.00 25.81 122 GLU A C 1
ATOM 583 O O . GLU A 1 122 ? 4.352 0.113 -17.672 1.00 24.67 122 GLU A O 1
ATOM 589 N N . ARG A 1 123 ? 5.989 -1.260 -18.248 1.00 26.82 123 ARG A N 1
ATOM 590 C CA . ARG A 1 123 ? 6.948 -0.619 -17.342 1.00 28.68 123 ARG A CA 1
ATOM 591 C C . ARG A 1 123 ? 7.096 0.849 -17.747 1.00 30.72 123 ARG A C 1
ATOM 592 O O . ARG A 1 123 ? 7.181 1.774 -16.905 1.00 32.35 123 ARG A O 1
ATOM 600 N N . GLU A 1 124 ? 7.057 1.098 -19.050 1.00 31.47 124 GLU A N 1
ATOM 601 C CA . GLU A 1 124 ? 7.235 2.463 -19.491 1.00 32.02 124 GLU A CA 1
ATOM 602 C C . GLU A 1 124 ? 6.121 3.359 -18.976 1.00 28.36 124 GLU A C 1
ATOM 603 O O . GLU A 1 124 ? 6.375 4.508 -18.586 1.00 29.68 124 GLU A O 1
ATOM 609 N N . THR A 1 125 ? 4.918 2.820 -18.895 1.00 24.84 125 THR A N 1
ATOM 610 C CA . THR A 1 125 ? 3.788 3.568 -18.375 1.00 25.51 125 THR A CA 1
ATOM 611 C C . THR A 1 125 ? 3.945 3.853 -16.867 1.00 26.20 125 THR A C 1
ATOM 612 O O . THR A 1 125 ? 3.635 4.922 -16.444 1.00 28.37 125 THR A O 1
ATOM 616 N N . ALA A 1 126 ? 4.468 2.900 -16.074 1.00 27.34 126 ALA A N 1
ATOM 617 C CA . ALA A 1 126 ? 4.609 3.043 -14.631 1.00 24.01 126 ALA A CA 1
ATOM 618 C C . ALA A 1 126 ? 5.575 4.192 -14.420 1.00 25.33 126 ALA A C 1
ATOM 619 O O . ALA A 1 126 ? 5.358 5.081 -13.599 1.00 24.48 126 ALA A O 1
ATOM 621 N N . ARG A 1 127 ? 6.623 4.175 -15.223 1.00 27.79 127 ARG A N 1
ATOM 622 C CA . ARG A 1 127 ? 7.635 5.185 -15.155 1.00 28.86 127 ARG A CA 1
ATOM 623 C C . ARG A 1 127 ? 7.134 6.594 -15.572 1.00 29.65 127 ARG A C 1
ATOM 624 O O . ARG A 1 127 ? 7.336 7.564 -14.816 1.00 30.42 127 ARG A O 1
ATOM 632 N N . ALA A 1 128 ? 6.461 6.703 -16.723 1.00 27.32 128 ALA A N 1
ATOM 633 C CA . ALA A 1 128 ? 5.906 7.967 -17.224 1.00 24.27 128 ALA A CA 1
ATOM 634 C C . ALA A 1 128 ? 4.918 8.588 -16.281 1.00 22.66 128 ALA A C 1
ATOM 635 O O . ALA A 1 128 ? 4.829 9.817 -16.225 1.00 23.95 128 ALA A O 1
ATOM 637 N N . PHE A 1 129 ? 4.146 7.777 -15.564 1.00 19.87 129 PHE A N 1
ATOM 638 C CA . PHE A 1 129 ? 3.149 8.310 -14.646 1.00 21.23 129 PHE A CA 1
ATOM 639 C C . PHE A 1 129 ? 3.528 8.228 -13.126 1.00 23.84 129 PHE A C 1
ATOM 640 O O . PHE A 1 129 ? 2.684 8.480 -12.235 1.00 20.66 129 PHE A O 1
ATOM 648 N N . GLY A 1 130 ? 4.805 7.948 -12.875 1.00 26.38 130 GLY A N 1
ATOM 649 C CA . GLY A 1 130 ? 5.354 7.884 -11.503 1.00 26.73 130 GLY A CA 1
ATOM 650 C C . GLY A 1 130 ? 4.546 6.954 -10.652 1.00 27.24 130 GLY A C 1
ATOM 651 O O . GLY A 1 130 ? 4.175 7.287 -9.528 1.00 22.59 130 GLY A O 1
ATOM 652 N N . LYS A 1 131 ? 4.292 5.761 -11.198 1.00 26.30 131 LYS A N 1
ATOM 653 C CA . LYS A 1 131 ? 3.486 4.777 -10.455 1.00 27.39 131 LYS A CA 1
ATOM 654 C C . LYS A 1 131 ? 4.387 3.928 -9.540 1.00 25.53 131 LYS A C 1
ATOM 655 O O . LYS A 1 131 ? 5.546 3.741 -9.880 1.00 23.54 131 LYS A O 1
ATOM 661 N N . GLU A 1 132 ? 3.827 3.385 -8.453 1.00 26.87 132 GLU A N 1
ATOM 662 C CA . GLU A 1 132 ? 4.590 2.497 -7.515 1.00 26.05 132 GLU A CA 1
ATOM 663 C C . GLU A 1 132 ? 4.402 0.994 -7.841 1.00 23.83 132 GLU A C 1
ATOM 664 O O . GLU A 1 132 ? 3.346 0.466 -7.759 1.00 19.79 132 GLU A O 1
ATOM 670 N N . GLU A 1 133 ? 5.461 0.320 -8.255 1.00 25.28 133 GLU A N 1
ATOM 671 C CA . GLU A 1 133 ? 5.415 -1.089 -8.510 1.00 24.79 133 GLU A CA 1
ATOM 672 C C . GLU A 1 133 ? 5.205 -1.912 -7.226 1.00 27.58 133 GLU A C 1
ATOM 673 O O . GLU A 1 133 ? 5.784 -1.589 -6.138 1.00 27.20 133 GLU A O 1
ATOM 679 N N . VAL A 1 134 ? 4.310 -2.890 -7.331 1.00 24.40 134 VAL A N 1
ATOM 680 C CA . VAL A 1 134 ? 4.021 -3.820 -6.303 1.00 24.55 134 VAL A CA 1
ATOM 681 C C . VAL A 1 134 ? 4.463 -5.195 -6.770 1.00 24.67 134 VAL A C 1
ATOM 682 O O . VAL A 1 134 ? 4.518 -5.427 -7.955 1.00 27.37 134 VAL A O 1
ATOM 686 N N . ALA A 1 135 ? 4.755 -6.106 -5.830 1.00 25.54 135 ALA A N 1
ATOM 687 C CA . ALA A 1 135 ? 5.246 -7.430 -6.146 1.00 26.63 135 ALA A CA 1
ATOM 688 C C . ALA A 1 135 ? 4.186 -8.524 -6.068 1.00 25.91 135 ALA A C 1
ATOM 689 O O . ALA A 1 135 ? 3.720 -8.878 -4.947 1.00 25.85 135 ALA A O 1
ATOM 691 N N . VAL A 1 136 ? 3.796 -9.030 -7.256 1.00 22.23 136 VAL A N 1
ATOM 692 C CA . VAL A 1 136 ? 2.814 -10.092 -7.395 1.00 22.74 136 VAL A CA 1
ATOM 693 C C . VAL A 1 136 ? 2.644 -10.482 -8.909 1.00 25.37 136 VAL A C 1
ATOM 694 O O . VAL A 1 136 ? 3.087 -9.753 -9.801 1.00 25.82 136 VAL A O 1
ATOM 698 N N . PHE A 1 137 ? 2.084 -11.672 -9.159 1.00 26.11 137 PHE A N 1
ATOM 699 C CA . PHE A 1 137 ? 1.878 -12.195 -10.506 1.00 25.31 137 PHE A CA 1
ATOM 700 C C . PHE A 1 137 ? 0.433 -12.635 -10.520 1.00 25.44 137 PHE A C 1
ATOM 701 O O . PHE A 1 137 ? 0.005 -13.467 -9.718 1.00 23.41 137 PHE A O 1
ATOM 709 N N . PRO A 1 138 ? -0.361 -12.026 -11.441 1.00 25.60 138 PRO A N 1
ATOM 710 C CA . PRO A 1 138 ? -1.767 -12.412 -11.461 1.00 25.70 138 PRO A CA 1
ATOM 711 C C . PRO A 1 138 ? -1.937 -13.777 -12.147 1.00 26.22 138 PRO A C 1
ATOM 712 O O . PRO A 1 138 ? -1.064 -14.169 -12.951 1.00 24.43 138 PRO A O 1
ATOM 716 N N . HIS A 1 139 ? -3.031 -14.473 -11.808 1.00 23.72 139 HIS A N 1
ATOM 717 C CA . HIS A 1 139 ? -3.367 -15.699 -12.512 1.00 26.14 139 HIS A CA 1
ATOM 718 C C . HIS A 1 139 ? -4.883 -15.582 -12.403 1.00 25.92 139 HIS A C 1
ATOM 719 O O . HIS A 1 139 ? -5.364 -14.813 -11.636 1.00 25.23 139 HIS A O 1
ATOM 726 N N . PRO A 1 140 ? -5.652 -16.328 -13.215 1.00 26.61 140 PRO A N 1
ATOM 727 C CA . PRO A 1 140 ? -7.114 -16.201 -13.188 1.00 27.18 140 PRO A CA 1
ATOM 728 C C . PRO A 1 140 ? -7.840 -16.282 -11.900 1.00 28.20 140 PRO A C 1
ATOM 729 O O . PRO A 1 140 ? -8.764 -15.523 -11.654 1.00 31.42 140 PRO A O 1
ATOM 733 N N . LYS A 1 141 ? -7.484 -17.280 -11.113 1.00 31.45 141 LYS A N 1
ATOM 734 C CA . LYS A 1 141 ? -8.119 -17.514 -9.795 1.00 34.34 141 LYS A CA 1
ATOM 735 C C . LYS A 1 141 ? -7.732 -16.408 -8.772 1.00 32.69 141 LYS A C 1
ATOM 736 O O . LYS A 1 141 ? -8.377 -16.278 -7.754 1.00 31.39 141 LYS A O 1
ATOM 742 N N . ALA A 1 142 ? -6.651 -15.681 -9.038 1.00 30.03 142 ALA A N 1
ATOM 743 C CA . ALA A 1 142 ? -6.219 -14.613 -8.120 1.00 30.45 142 ALA A CA 1
ATOM 744 C C . ALA A 1 142 ? -5.783 -13.371 -8.974 1.00 26.09 142 ALA A C 1
ATOM 745 O O . ALA A 1 142 ? -4.607 -13.212 -9.337 1.00 26.01 142 ALA A O 1
ATOM 747 N N . GLY A 1 143 ? -6.740 -12.519 -9.320 1.00 26.27 143 GLY A N 1
ATOM 748 C CA . GLY A 1 143 ? -6.383 -11.380 -10.165 1.00 24.85 143 GLY A CA 1
ATOM 749 C C . GLY A 1 143 ? -7.366 -11.188 -11.308 1.00 25.68 143 GLY A C 1
ATOM 750 O O . GLY A 1 143 ? -7.665 -10.038 -11.717 1.00 22.84 143 GLY A O 1
ATOM 751 N N . GLY A 1 144 ? -7.913 -12.327 -11.801 1.00 27.17 144 GLY A N 1
ATOM 752 C CA . GLY A 1 144 ? -8.861 -12.330 -12.900 1.00 25.75 144 GLY A CA 1
ATOM 753 C C . GLY A 1 144 ? -8.217 -12.680 -14.217 1.00 27.13 144 GLY A C 1
ATOM 754 O O . GLY A 1 144 ? -6.985 -12.602 -14.362 1.00 28.27 144 GLY A O 1
ATOM 755 N N . ALA A 1 145 ? -9.031 -13.082 -15.210 1.00 29.57 145 ALA A N 1
ATOM 756 C CA . ALA A 1 145 ? -8.470 -13.487 -16.522 1.00 28.35 145 ALA A CA 1
ATOM 757 C C . ALA A 1 145 ? -7.987 -12.330 -17.387 1.00 26.15 145 ALA A C 1
ATOM 758 O O . ALA A 1 145 ? -7.006 -12.474 -18.144 1.00 25.74 145 ALA A O 1
ATOM 760 N N . LYS A 1 146 ? -8.658 -11.191 -17.255 1.00 21.62 146 LYS A N 1
ATOM 761 C CA . LYS A 1 146 ? -8.360 -10.000 -17.998 1.00 25.06 146 LYS A CA 1
ATOM 762 C C . LYS A 1 146 ? -6.965 -9.451 -17.691 1.00 25.95 146 LYS A C 1
ATOM 763 O O . LYS A 1 146 ? -6.169 -9.178 -18.582 1.00 23.09 146 LYS A O 1
ATOM 769 N N . ALA A 1 147 ? -6.654 -9.343 -16.393 1.00 26.14 147 ALA A N 1
ATOM 770 C CA . ALA A 1 147 ? -5.364 -8.823 -15.933 1.00 24.95 147 ALA A CA 1
ATOM 771 C C . ALA A 1 147 ? -4.281 -9.835 -16.295 1.00 21.70 147 ALA A C 1
ATOM 772 O O . ALA A 1 147 ? -3.152 -9.500 -16.647 1.00 23.99 147 ALA A O 1
ATOM 774 N N . THR A 1 148 ? -4.583 -11.099 -16.061 1.00 24.73 148 THR A N 1
ATOM 775 C CA . THR A 1 148 ? -3.615 -12.154 -16.425 1.00 25.66 148 THR A CA 1
ATOM 776 C C . THR A 1 148 ? -3.309 -12.135 -17.933 1.00 24.89 148 THR A C 1
ATOM 777 O O . THR A 1 148 ? -2.152 -12.339 -18.330 1.00 27.61 148 THR A O 1
ATOM 781 N N . ALA A 1 149 ? -4.333 -11.948 -18.763 1.00 24.20 149 ALA A N 1
ATOM 782 C CA . ALA A 1 149 ? -4.096 -11.909 -20.218 1.00 27.04 149 ALA A CA 1
ATOM 783 C C . ALA A 1 149 ? -3.294 -10.642 -20.574 1.00 28.43 149 ALA A C 1
ATOM 784 O O . ALA A 1 149 ? -2.417 -10.666 -21.464 1.00 26.99 149 ALA A O 1
ATOM 786 N N . ALA A 1 150 ? -3.531 -9.540 -19.845 1.00 25.57 150 ALA A N 1
ATOM 787 C CA . ALA A 1 150 ? -2.757 -8.360 -20.143 1.00 23.49 150 ALA A CA 1
ATOM 788 C C . ALA A 1 150 ? -1.290 -8.561 -19.823 1.00 24.61 150 ALA A C 1
ATOM 789 O O . ALA A 1 150 ? -0.379 -8.187 -20.591 1.00 23.03 150 ALA A O 1
ATOM 791 N N . PHE A 1 151 ? -1.056 -9.216 -18.684 1.00 26.02 151 PHE A N 1
ATOM 792 C CA . PHE A 1 151 ? 0.278 -9.455 -18.198 1.00 25.75 151 PHE A CA 1
ATOM 793 C C . PHE A 1 151 ? 1.029 -10.343 -19.187 1.00 26.08 151 PHE A C 1
ATOM 794 O O . PHE A 1 151 ? 2.186 -10.061 -19.531 1.00 24.80 151 PHE A O 1
ATOM 802 N N . LEU A 1 152 ? 0.350 -11.423 -19.627 1.00 27.51 152 LEU A N 1
ATOM 803 C CA . LEU A 1 152 ? 0.866 -12.335 -20.662 1.00 26.12 152 LEU A CA 1
ATOM 804 C C . LEU A 1 152 ? 1.141 -11.584 -21.966 1.00 30.33 152 LEU A C 1
ATOM 805 O O . LEU A 1 152 ? 2.222 -11.778 -22.569 1.00 30.31 152 LEU A O 1
ATOM 810 N N . ARG A 1 153 ? 0.261 -10.636 -22.366 1.00 29.03 153 ARG A N 1
ATOM 811 C CA . ARG A 1 153 ? 0.521 -9.949 -23.614 1.00 30.43 153 ARG A CA 1
ATOM 812 C C . ARG A 1 153 ? 1.423 -8.733 -23.635 1.00 31.43 153 ARG A C 1
ATOM 813 O O . ARG A 1 153 ? 2.057 -8.511 -24.690 1.00 29.94 153 ARG A O 1
ATOM 821 N N . PHE A 1 154 ? 1.472 -7.933 -22.537 1.00 27.71 154 PHE A N 1
ATOM 822 C CA . PHE A 1 154 ? 2.299 -6.765 -22.563 1.00 24.63 154 PHE A CA 1
ATOM 823 C C . PHE A 1 154 ? 3.719 -7.171 -22.807 1.00 27.55 154 PHE A C 1
ATOM 824 O O . PHE A 1 154 ? 4.092 -8.318 -22.587 1.00 25.76 154 PHE A O 1
ATOM 832 N N . ARG A 1 155 ? 4.528 -6.211 -23.240 1.00 28.97 155 ARG A N 1
ATOM 833 C CA . ARG A 1 155 ? 5.940 -6.471 -23.541 1.00 32.07 155 ARG A CA 1
ATOM 834 C C . ARG A 1 155 ? 6.856 -6.586 -22.315 1.00 32.90 155 ARG A C 1
ATOM 835 O O . ARG A 1 155 ? 7.703 -7.469 -22.218 1.00 31.74 155 ARG A O 1
ATOM 843 N N . ASP A 1 156 ? 6.699 -5.661 -21.368 1.00 33.46 156 ASP A N 1
ATOM 844 C CA . ASP A 1 156 ? 7.462 -5.676 -20.125 1.00 30.52 156 ASP A CA 1
ATOM 845 C C . ASP A 1 156 ? 6.451 -5.283 -19.046 1.00 28.61 156 ASP A C 1
ATOM 846 O O . ASP A 1 156 ? 6.513 -4.194 -18.540 1.00 27.52 156 ASP A O 1
ATOM 851 N N . PRO A 1 157 ? 5.525 -6.182 -18.681 1.00 27.54 157 PRO A N 1
ATOM 852 C CA . PRO A 1 157 ? 4.561 -5.773 -17.656 1.00 28.02 157 PRO A CA 1
ATOM 853 C C . PRO A 1 157 ? 5.088 -5.683 -16.174 1.00 27.39 157 PRO A C 1
A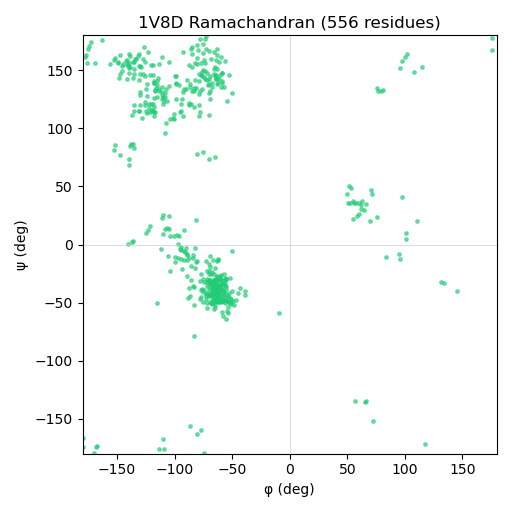TOM 854 O O . PRO A 1 157 ? 6.010 -6.398 -15.783 1.00 27.97 157 PRO A O 1
ATOM 858 N N . VAL A 1 158 ? 4.404 -4.871 -15.384 1.00 24.95 158 VAL A N 1
ATOM 859 C CA . VAL A 1 158 ? 4.654 -4.717 -13.969 1.00 26.53 158 VAL A CA 1
ATOM 860 C C . VAL A 1 158 ? 3.310 -4.480 -13.364 1.00 25.53 158 VAL A C 1
ATOM 861 O O . VAL A 1 158 ? 2.390 -3.969 -14.051 1.00 26.78 158 VAL A O 1
ATOM 865 N N . MET A 1 159 ? 3.156 -4.841 -12.086 1.00 24.79 159 MET A N 1
ATOM 866 C CA . MET A 1 159 ? 1.934 -4.527 -11.398 1.00 24.71 159 MET A CA 1
ATOM 867 C C . MET A 1 159 ? 2.268 -3.237 -10.591 1.00 24.28 159 MET A C 1
ATOM 868 O O . MET A 1 159 ? 3.408 -3.047 -10.091 1.00 24.29 159 MET A O 1
ATOM 873 N N . VAL A 1 160 ? 1.271 -2.367 -10.483 1.00 21.76 160 VAL A N 1
ATOM 874 C CA . VAL A 1 160 ? 1.398 -1.119 -9.793 1.00 21.29 160 VAL A CA 1
ATOM 875 C C . VAL A 1 160 ? 0.253 -1.058 -8.861 1.00 21.20 160 VAL A C 1
ATOM 876 O O . VAL A 1 160 ? -0.786 -1.642 -9.090 1.00 18.17 160 VAL A O 1
ATOM 880 N N . GLU A 1 161 ? 0.442 -0.329 -7.777 1.00 20.12 161 GLU A N 1
ATOM 881 C CA . GLU A 1 161 ? -0.576 -0.204 -6.721 1.00 22.83 161 GLU A CA 1
ATOM 882 C C . GLU A 1 161 ? -1.879 0.498 -7.068 1.00 18.85 161 GLU A C 1
ATOM 883 O O . GLU A 1 161 ? -2.995 0.179 -6.588 1.00 17.48 161 GLU A O 1
ATOM 889 N N . SER A 1 162 ? -1.733 1.522 -7.887 1.00 19.11 162 SER A N 1
ATOM 890 C CA . SER A 1 162 ? -2.902 2.263 -8.354 1.00 19.04 162 SER A CA 1
ATOM 891 C C . SER A 1 162 ? -2.358 3.126 -9.510 1.00 19.30 162 SER A C 1
ATOM 892 O O . SER A 1 162 ? -1.177 3.007 -9.910 1.00 17.57 162 SER A O 1
ATOM 895 N N . LEU A 1 163 ? -3.205 4.025 -10.032 1.00 19.72 163 LEU A N 1
ATOM 896 C CA . LEU A 1 163 ? -2.732 4.898 -11.106 1.00 21.26 163 LEU A CA 1
ATOM 897 C C . LEU A 1 163 ? -2.642 6.288 -10.477 1.00 22.51 163 LEU A C 1
ATOM 898 O O . LEU A 1 163 ? -2.411 7.293 -11.229 1.00 23.55 163 LEU A O 1
ATOM 903 N N . LYS A 1 164 ? -2.805 6.344 -9.153 1.00 19.36 164 LYS A N 1
ATOM 904 C CA . LYS A 1 164 ? -2.878 7.610 -8.467 1.00 23.69 164 LYS A CA 1
ATOM 905 C C . LYS A 1 164 ? -3.997 8.468 -9.119 1.00 22.56 164 LYS A C 1
ATOM 906 O O . LYS A 1 164 ? -3.870 9.689 -9.173 1.00 21.66 164 LYS A O 1
ATOM 912 N N . ALA A 1 165 ? -5.105 7.838 -9.529 1.00 20.24 165 ALA A N 1
ATOM 913 C CA . ALA A 1 165 ? -6.269 8.537 -10.112 1.00 18.44 165 ALA A CA 1
ATOM 914 C C . ALA A 1 165 ? -5.841 9.433 -11.253 1.00 19.25 165 ALA A C 1
ATOM 915 O O . ALA A 1 165 ? -6.350 10.557 -11.380 1.00 19.49 165 ALA A O 1
ATOM 917 N N . GLN A 1 166 ? -4.848 8.990 -12.028 1.00 15.85 166 GLN A N 1
ATOM 918 C CA . GLN A 1 166 ? -4.399 9.812 -13.175 1.00 18.44 166 GLN A CA 1
ATOM 919 C C . GLN A 1 166 ? -5.076 9.410 -14.563 1.00 19.57 166 GLN A C 1
ATOM 920 O O . GLN A 1 166 ? -4.836 10.041 -15.643 1.00 20.83 166 GLN A O 1
ATOM 926 N N . ALA A 1 167 ? -5.885 8.359 -14.596 1.00 19.90 167 ALA A N 1
ATOM 927 C CA . ALA A 1 167 ? -6.450 7.980 -15.909 1.00 20.81 167 ALA A CA 1
ATOM 928 C C . ALA A 1 167 ? -7.386 9.032 -16.518 1.00 20.92 167 ALA A C 1
ATOM 929 O O . ALA A 1 167 ? -8.154 9.692 -15.809 1.00 20.56 167 ALA A O 1
ATOM 931 N N . HIS A 1 168 ? -7.328 9.211 -17.851 1.00 23.47 168 HIS A N 1
ATOM 932 C CA . HIS A 1 168 ? -8.209 10.172 -18.497 1.00 21.88 168 HIS A CA 1
ATOM 933 C C . HIS A 1 168 ? -9.502 9.543 -18.966 1.00 20.54 168 HIS A C 1
ATOM 934 O O . HIS A 1 168 ? -10.432 10.236 -19.319 1.00 20.40 168 HIS A O 1
ATOM 941 N N . GLY A 1 169 ? -9.564 8.222 -18.999 1.00 24.76 169 GLY A N 1
ATOM 942 C CA . GLY A 1 169 ? -10.822 7.562 -19.354 1.00 23.96 169 GLY A CA 1
ATOM 943 C C . GLY A 1 169 ? -10.708 6.057 -19.188 1.00 23.78 169 GLY A C 1
ATOM 944 O O . GLY A 1 169 ? -9.652 5.574 -18.980 1.00 21.56 169 GLY A O 1
ATOM 945 N N . GLY A 1 170 ? -11.814 5.309 -19.290 1.00 24.74 170 GLY A N 1
ATOM 946 C CA . GLY A 1 170 ? -11.711 3.885 -19.210 1.00 24.29 170 GLY A CA 1
ATOM 947 C C . GLY A 1 170 ? -13.063 3.230 -19.363 1.00 24.24 170 GLY A C 1
ATOM 948 O O . GLY A 1 170 ? -14.098 3.902 -19.595 1.00 24.28 170 GLY A O 1
ATOM 949 N N . MET A 1 171 ? -13.034 1.916 -19.183 1.00 21.39 171 MET A N 1
ATOM 950 C CA . MET A 1 171 ? -14.236 1.090 -19.269 1.00 22.40 171 MET A CA 1
ATOM 951 C C . MET A 1 171 ? -14.244 0.123 -18.150 1.00 20.77 171 MET A C 1
ATOM 952 O O . MET A 1 171 ? -13.240 -0.436 -17.822 1.00 22.15 171 MET A O 1
ATOM 957 N N . ASP A 1 172 ? -15.425 -0.118 -17.654 1.00 21.62 172 ASP A N 1
ATOM 958 C CA . ASP A 1 172 ? -15.694 -1.043 -16.594 1.00 22.24 172 ASP A CA 1
ATOM 959 C C . ASP A 1 172 ? -16.655 -2.054 -17.261 1.00 25.47 172 ASP A C 1
ATOM 960 O O . ASP A 1 172 ? -17.807 -1.721 -17.641 1.00 22.56 172 ASP A O 1
ATOM 965 N N . ILE A 1 173 ? -16.202 -3.304 -17.371 1.00 27.14 173 ILE A N 1
ATOM 966 C CA . ILE A 1 173 ? -17.034 -4.341 -17.956 1.00 25.02 173 ILE A CA 1
ATOM 967 C C . ILE A 1 173 ? -17.604 -5.266 -16.873 1.00 24.47 173 ILE A C 1
ATOM 968 O O . ILE A 1 173 ? -16.908 -6.079 -16.269 1.00 25.54 173 ILE A O 1
ATOM 973 N N . GLY A 1 174 ? -18.893 -5.159 -16.600 1.00 24.50 174 GLY A N 1
ATOM 974 C CA . GLY A 1 174 ? -19.446 -6.067 -15.636 1.00 27.03 174 GLY A CA 1
ATOM 975 C C . GLY A 1 174 ? -19.671 -5.547 -14.232 1.00 29.98 174 GLY A C 1
ATOM 976 O O . GLY A 1 174 ? -20.000 -6.347 -13.352 1.00 30.81 174 GLY A O 1
ATOM 977 N N . GLY A 1 175 ? -19.534 -4.238 -14.011 1.00 29.31 175 GLY A N 1
ATOM 978 C CA . GLY A 1 175 ? -19.707 -3.691 -12.668 1.00 29.86 175 GLY A CA 1
ATOM 979 C C . GLY A 1 175 ? -18.582 -4.021 -11.651 1.00 29.58 175 GLY A C 1
ATOM 980 O O . GLY A 1 175 ? -18.879 -4.338 -10.495 1.00 31.09 175 GLY A O 1
ATOM 981 N N . VAL A 1 176 ? -17.304 -3.943 -12.036 1.00 26.53 176 VAL A N 1
ATOM 982 C CA . VAL A 1 176 ? -16.230 -4.212 -11.100 1.00 25.55 176 VAL A CA 1
ATOM 983 C C . VAL A 1 176 ? -15.740 -2.865 -10.463 1.00 26.23 176 VAL A C 1
ATOM 984 O O . VAL A 1 176 ? -15.013 -2.892 -9.469 1.00 23.67 176 VAL A O 1
ATOM 988 N N . LEU A 1 177 ? -16.182 -1.736 -11.051 1.00 21.86 177 LEU A N 1
ATOM 989 C CA . LEU A 1 177 ? -15.804 -0.364 -10.687 1.00 22.21 177 LEU A CA 1
ATOM 990 C C . LEU A 1 177 ? -14.413 0.055 -11.161 1.00 18.76 177 LEU A C 1
ATOM 991 O O . LEU A 1 177 ? -13.471 -0.693 -11.122 1.00 22.14 177 LEU A O 1
ATOM 996 N N . ILE A 1 178 ? -14.298 1.247 -11.730 1.00 20.99 178 ILE A N 1
ATOM 997 C CA . ILE A 1 178 ? -12.996 1.754 -12.119 1.00 20.03 178 ILE A CA 1
ATOM 998 C C . ILE A 1 178 ? -12.894 3.248 -11.684 1.00 19.86 178 ILE A C 1
ATOM 999 O O . ILE A 1 178 ? -11.927 3.896 -12.042 1.00 19.86 178 ILE A O 1
ATOM 1004 N N . GLY A 1 179 ? -13.907 3.783 -11.009 1.00 18.73 179 GLY A N 1
ATOM 1005 C CA . GLY A 1 179 ? -13.896 5.186 -10.706 1.00 19.61 179 GLY A CA 1
ATOM 1006 C C . GLY A 1 179 ? -12.732 5.668 -9.873 1.00 20.14 179 GLY A C 1
ATOM 1007 O O . GLY A 1 179 ? -12.388 6.815 -9.965 1.00 19.38 179 GLY A O 1
ATOM 1008 N N . MET A 1 180 ? -12.128 4.797 -9.056 1.00 22.92 180 MET A N 1
ATOM 1009 C CA . MET A 1 180 ? -10.993 5.184 -8.229 1.00 20.06 180 MET A CA 1
ATOM 1010 C C . MET A 1 180 ? -9.798 5.551 -9.053 1.00 20.43 180 MET A C 1
ATOM 1011 O O . MET A 1 180 ? -8.936 6.259 -8.532 1.00 22.36 180 MET A O 1
ATOM 1016 N N . HIS A 1 181 ? -9.735 5.116 -10.328 1.00 16.70 181 HIS A N 1
ATOM 1017 C CA . HIS A 1 181 ? -8.604 5.378 -11.190 1.00 16.76 181 HIS A CA 1
ATOM 1018 C C . HIS A 1 181 ? -8.687 6.617 -12.117 1.00 19.27 181 HIS A C 1
ATOM 1019 O O . HIS A 1 181 ? -7.737 7.042 -12.770 1.00 20.19 181 HIS A O 1
ATOM 1026 N N . LEU A 1 182 ? -9.825 7.256 -12.091 1.00 20.52 182 LEU A N 1
ATOM 1027 C CA . LEU A 1 182 ? -10.062 8.357 -12.958 1.00 19.83 182 LEU A CA 1
ATOM 1028 C C . LEU A 1 182 ? -9.796 9.723 -12.297 1.00 21.02 182 LEU A C 1
ATOM 1029 O O . LEU A 1 182 ? -10.225 9.922 -11.200 1.00 20.79 182 LEU A O 1
ATOM 1034 N N . ARG A 1 183 ? -9.147 10.641 -13.009 1.00 20.68 183 ARG A N 1
ATOM 1035 C CA . ARG A 1 183 ? -8.965 11.987 -12.518 1.00 23.07 183 ARG A CA 1
ATOM 1036 C C . ARG A 1 183 ? -10.316 12.774 -12.634 1.00 22.49 183 ARG A C 1
ATOM 1037 O O . ARG A 1 183 ? -11.172 12.495 -13.523 1.00 20.62 183 ARG A O 1
ATOM 1045 N N . PRO A 1 184 ? -10.527 13.751 -11.728 1.00 22.62 184 PRO A N 1
ATOM 1046 C CA . PRO A 1 184 ? -11.731 14.597 -11.726 1.00 21.50 184 PRO A CA 1
ATOM 1047 C C . PRO A 1 184 ? -11.716 15.292 -13.131 1.00 21.83 184 PRO A C 1
ATOM 1048 O O . PRO A 1 184 ? -10.628 15.607 -13.628 1.00 20.33 184 PRO A O 1
ATOM 1052 N N . VAL A 1 185 ? -12.862 15.457 -13.792 1.00 21.25 185 VAL A N 1
ATOM 1053 C CA . VAL A 1 185 ? -14.202 14.990 -13.345 1.00 20.89 185 VAL A CA 1
ATOM 1054 C C . VAL A 1 185 ? -14.583 13.842 -14.326 1.00 21.74 185 VAL A C 1
ATOM 1055 O O . VAL A 1 185 ? -14.574 14.058 -15.558 1.00 23.80 185 VAL A O 1
ATOM 1059 N N . ALA A 1 186 ? -14.910 12.663 -13.806 1.00 22.58 186 ALA A N 1
ATOM 1060 C CA . ALA A 1 186 ? -15.283 11.514 -14.647 1.00 21.97 186 ALA A CA 1
ATOM 1061 C C . ALA A 1 186 ? -16.687 11.812 -15.248 1.00 22.67 186 ALA A C 1
ATOM 1062 O O . ALA A 1 186 ? -17.562 12.364 -14.596 1.00 22.53 186 ALA A O 1
ATOM 1064 N N . VAL A 1 187 ? -16.838 11.502 -16.522 1.00 23.70 187 VAL A N 1
ATOM 1065 C CA . VAL A 1 187 ? -18.116 11.735 -17.232 1.00 27.48 187 VAL A CA 1
ATOM 1066 C C . VAL A 1 187 ? -18.434 10.412 -17.967 1.00 23.86 187 VAL A C 1
ATOM 1067 O O . VAL A 1 187 ? -17.706 9.970 -18.823 1.00 21.63 187 VAL A O 1
ATOM 1071 N N . PRO A 1 188 ? -19.520 9.772 -17.562 1.00 26.56 188 PRO A N 1
ATOM 1072 C CA . PRO A 1 188 ? -19.943 8.500 -18.155 1.00 29.09 188 PRO A CA 1
ATOM 1073 C C . PRO A 1 188 ? -20.361 8.821 -19.575 1.00 30.33 188 PRO A C 1
ATOM 1074 O O . PRO A 1 188 ? -20.931 9.877 -19.827 1.00 30.24 188 PRO A O 1
ATOM 1078 N N . LEU A 1 189 ? -19.986 7.954 -20.495 1.00 31.34 189 LEU A N 1
ATOM 1079 C CA . LEU A 1 189 ? -20.375 8.137 -21.899 1.00 35.52 189 LEU A CA 1
ATOM 1080 C C . LEU A 1 189 ? -21.426 7.112 -22.264 1.00 38.11 189 LEU A C 1
ATOM 1081 O O . LEU A 1 189 ? -21.307 5.919 -21.950 1.00 36.55 189 LEU A O 1
ATOM 1086 N N . ARG A 1 190 ? -22.472 7.536 -22.926 1.00 40.98 190 ARG A N 1
ATOM 1087 C CA . ARG A 1 190 ? -23.387 6.504 -23.343 1.00 44.70 190 ARG A CA 1
ATOM 1088 C C . ARG A 1 190 ? -23.013 6.043 -24.756 1.00 42.59 190 ARG A C 1
ATOM 1089 O O . ARG A 1 190 ? -23.071 6.811 -25.719 1.00 42.98 190 ARG A O 1
ATOM 1097 N N . LEU A 1 191 ? -22.520 4.829 -24.856 1.00 39.81 191 LEU A N 1
ATOM 1098 C CA . LEU A 1 191 ? -22.185 4.289 -26.162 1.00 39.55 191 LEU A CA 1
ATOM 1099 C C . LEU A 1 191 ? -23.450 3.537 -26.601 1.00 40.51 191 LEU A C 1
ATOM 1100 O O . LEU A 1 191 ? -24.324 3.321 -25.778 1.00 39.73 191 LEU A O 1
ATOM 1105 N N . SER A 1 192 ? -23.546 3.178 -27.893 1.00 43.16 192 SER A N 1
ATOM 1106 C CA . SER A 1 192 ? -24.674 2.396 -28.506 1.00 41.90 192 SER A CA 1
ATOM 1107 C C . SER A 1 192 ? -24.533 0.947 -27.995 1.00 40.23 192 SER A C 1
ATOM 1108 O O . SER A 1 192 ? -25.534 0.214 -27.828 1.00 39.03 192 SER A O 1
ATOM 1111 N N . VAL A 1 193 ? -23.269 0.553 -27.773 1.00 39.39 193 VAL A N 1
ATOM 1112 C CA . VAL A 1 193 ? -22.871 -0.750 -27.207 1.00 37.22 193 VAL A CA 1
ATOM 1113 C C . VAL A 1 193 ? -23.103 -0.651 -25.691 1.00 36.39 193 VAL A C 1
ATOM 1114 O O . VAL A 1 193 ? -22.450 0.159 -24.977 1.00 33.51 193 VAL A O 1
ATOM 1118 N N . ARG A 1 194 ? -24.053 -1.441 -25.222 1.00 35.92 194 ARG A N 1
ATOM 1119 C CA . ARG A 1 194 ? -24.435 -1.440 -23.822 1.00 37.33 194 ARG A CA 1
ATOM 1120 C C . ARG A 1 194 ? -23.880 -2.637 -23.102 1.00 36.98 194 ARG A C 1
ATOM 1121 O O . ARG A 1 194 ? -23.713 -2.629 -21.898 1.00 34.85 194 ARG A O 1
ATOM 1129 N N . LYS A 1 195 ? -23.561 -3.689 -23.831 1.00 36.66 195 LYS A N 1
ATOM 1130 C CA . LYS A 1 195 ? -23.045 -4.825 -23.116 1.00 35.51 195 LYS A CA 1
ATOM 1131 C C . LYS A 1 195 ? -21.941 -5.411 -23.870 1.00 33.06 195 LYS A C 1
ATOM 1132 O O . LYS A 1 195 ? -21.815 -5.109 -25.040 1.00 33.45 195 LYS A O 1
ATOM 1138 N N . ILE A 1 196 ? -21.141 -6.253 -23.203 1.00 30.60 196 ILE A N 1
ATOM 1139 C CA . ILE A 1 196 ? -20.083 -6.959 -23.896 1.00 29.78 196 ILE A CA 1
ATOM 1140 C C . ILE A 1 196 ? -20.388 -8.372 -23.449 1.00 30.69 196 ILE A C 1
ATOM 1141 O O . ILE A 1 196 ? -20.228 -8.704 -22.280 1.00 30.89 196 ILE A O 1
ATOM 1146 N N . GLY A 1 197 ? -20.896 -9.209 -24.368 1.00 32.39 197 GLY A N 1
ATOM 1147 C CA . GLY A 1 197 ? -21.335 -10.538 -23.950 1.00 27.71 197 GLY A CA 1
ATOM 1148 C C . GLY A 1 197 ? -22.535 -10.205 -23.048 1.00 28.19 197 GLY A C 1
ATOM 1149 O O . GLY A 1 197 ? -23.338 -9.347 -23.387 1.00 29.31 197 GLY A O 1
ATOM 1150 N N . GLU A 1 198 ? -22.619 -10.838 -21.892 1.00 30.72 198 GLU A N 1
ATOM 1151 C CA . GLU A 1 198 ? -23.665 -10.607 -20.863 1.00 35.96 198 GLU A CA 1
ATOM 1152 C C . GLU A 1 198 ? -23.299 -9.517 -19.850 1.00 36.05 198 GLU A C 1
ATOM 1153 O O . GLU A 1 198 ? -24.126 -9.092 -19.042 1.00 40.06 198 GLU A O 1
ATOM 1159 N N . ALA A 1 199 ? -22.076 -9.042 -19.891 1.00 34.50 199 ALA A N 1
ATOM 1160 C CA . ALA A 1 199 ? -21.646 -7.972 -18.930 1.00 33.48 199 ALA A CA 1
ATOM 1161 C C . ALA A 1 199 ? -22.115 -6.526 -19.298 1.00 32.68 199 ALA A C 1
ATOM 1162 O O . ALA A 1 199 ? -22.017 -6.071 -20.469 1.00 34.12 199 ALA A O 1
ATOM 1164 N N . VAL A 1 200 ? -22.712 -5.808 -18.356 1.00 33.34 200 VAL A N 1
ATOM 1165 C CA . VAL A 1 200 ? -23.056 -4.424 -18.653 1.00 33.64 200 VAL A CA 1
ATOM 1166 C C . VAL A 1 200 ? -21.715 -3.651 -18.913 1.00 30.50 200 VAL A C 1
ATOM 1167 O O . VAL A 1 200 ? -20.694 -3.947 -18.326 1.00 27.87 200 VAL A O 1
ATOM 1171 N N . LEU A 1 201 ? -21.734 -2.715 -19.844 1.00 31.18 201 LEU A N 1
ATOM 1172 C CA . LEU A 1 201 ? -20.572 -1.896 -20.175 1.00 30.93 201 LEU A CA 1
ATOM 1173 C C . LEU A 1 201 ? -20.783 -0.458 -19.730 1.00 31.50 201 LEU A C 1
ATOM 1174 O O . LEU A 1 201 ? -21.795 0.138 -19.997 1.00 28.18 201 LEU A O 1
ATOM 1179 N N . LEU A 1 202 ? -19.815 0.045 -18.961 1.00 33.52 202 LEU A N 1
ATOM 1180 C CA . LEU A 1 202 ? -19.824 1.421 -18.506 1.00 32.64 202 LEU A CA 1
ATOM 1181 C C . LEU A 1 202 ? -18.521 2.058 -18.991 1.00 29.35 202 LEU A C 1
ATOM 1182 O O . LEU A 1 202 ? -17.453 1.555 -18.757 1.00 29.20 202 LEU A O 1
ATOM 1187 N N . ALA A 1 203 ? -18.640 3.117 -19.774 1.00 26.99 203 ALA A N 1
ATOM 1188 C CA . ALA A 1 203 ? -17.491 3.829 -20.316 1.00 26.44 203 ALA A CA 1
ATOM 1189 C C . ALA A 1 203 ? -17.475 5.273 -19.796 1.00 26.21 203 ALA A C 1
ATOM 1190 O O . ALA A 1 203 ? -18.530 5.932 -19.633 1.00 26.00 203 ALA A O 1
ATOM 1192 N N . ALA A 1 204 ? -16.275 5.750 -19.483 1.00 22.56 204 ALA A N 1
ATOM 1193 C CA . ALA A 1 204 ? -16.176 7.127 -18.978 1.00 22.22 204 ALA A CA 1
ATOM 1194 C C . ALA A 1 204 ? -14.981 7.865 -19.491 1.00 19.39 204 ALA A C 1
ATOM 1195 O O . ALA A 1 204 ? -13.886 7.321 -19.723 1.00 17.27 204 ALA A O 1
ATOM 1197 N N . LYS A 1 205 ? -15.218 9.132 -19.750 1.00 19.77 205 LYS A N 1
ATOM 1198 C CA . LYS A 1 205 ? -14.107 9.975 -20.120 1.00 19.73 205 LYS A CA 1
ATOM 1199 C C . LYS A 1 205 ? -13.932 10.889 -18.868 1.00 20.44 205 LYS A C 1
ATOM 1200 O O . LYS A 1 205 ? -14.657 10.756 -17.833 1.00 17.83 205 LYS A O 1
ATOM 1206 N N . THR A 1 206 ? -13.012 11.844 -18.980 1.00 19.42 206 THR A N 1
ATOM 1207 C CA . THR A 1 206 ? -12.888 12.859 -17.930 1.00 21.43 206 THR A CA 1
ATOM 1208 C C . THR A 1 206 ? -12.776 14.241 -18.616 1.00 22.12 206 THR A C 1
ATOM 1209 O O . THR A 1 206 ? -12.425 14.340 -19.796 1.00 22.66 206 THR A O 1
ATOM 1213 N N . ARG A 1 207 ? -13.077 15.277 -17.827 1.00 24.63 207 ARG A N 1
ATOM 1214 C CA . ARG A 1 207 ? -12.963 16.690 -18.248 1.00 24.17 207 ARG A CA 1
ATOM 1215 C C . ARG A 1 207 ? -12.679 17.599 -17.040 1.00 23.91 207 ARG A C 1
ATOM 1216 O O . ARG A 1 207 ? -12.934 17.248 -15.844 1.00 24.13 207 ARG A O 1
ATOM 1224 N N . PRO A 1 208 ? -12.170 18.791 -17.340 1.00 23.47 208 PRO A N 1
ATOM 1225 C CA . PRO A 1 208 ? -11.872 19.771 -16.275 1.00 24.92 208 PRO A CA 1
ATOM 1226 C C . PRO A 1 208 ? -13.036 20.185 -15.405 1.00 25.74 208 PRO A C 1
ATOM 1227 O O . PRO A 1 208 ? -14.217 20.209 -15.806 1.00 23.30 208 PRO A O 1
ATOM 1231 N N . LYS A 1 209 ? -12.707 20.470 -14.145 1.00 25.87 209 LYS A N 1
ATOM 1232 C CA . LYS A 1 209 ? -13.692 20.942 -13.202 1.00 23.41 209 LYS A CA 1
ATOM 1233 C C . LYS A 1 209 ? -14.195 22.276 -13.730 1.00 22.14 209 LYS A C 1
ATOM 1234 O O . LYS A 1 209 ? -13.399 23.103 -14.150 1.00 19.42 209 LYS A O 1
ATOM 1240 N N . LEU A 1 210 ? -15.509 22.472 -13.642 1.00 21.67 210 LEU A N 1
ATOM 1241 C CA . LEU A 1 210 ? -16.150 23.735 -14.065 1.00 23.97 210 LEU A CA 1
ATOM 1242 C C . LEU A 1 210 ? -16.127 24.648 -12.892 1.00 23.20 210 LEU A C 1
ATOM 1243 O O . LEU A 1 210 ? -16.766 24.334 -11.862 1.00 23.43 210 LEU A O 1
ATOM 1248 N N . VAL A 1 211 ? -15.476 25.796 -13.027 1.00 25.17 211 VAL A N 1
ATOM 1249 C CA . VAL A 1 211 ? -15.354 26.699 -11.827 1.00 21.27 211 VAL A CA 1
ATOM 1250 C C . VAL A 1 211 ? -15.821 28.148 -12.077 1.00 23.25 211 VAL A C 1
ATOM 1251 O O . VAL A 1 211 ? -15.873 28.588 -13.238 1.00 22.23 211 VAL A O 1
ATOM 1255 N N . GLY A 1 212 ? -16.132 28.874 -10.993 1.00 21.81 212 GLY A N 1
ATOM 1256 C CA . GLY A 1 212 ? -16.503 30.258 -11.109 1.00 24.51 212 GLY A CA 1
ATOM 1257 C C . GLY A 1 212 ? -17.928 30.409 -10.686 1.00 25.24 212 GLY A C 1
ATOM 1258 O O . GLY A 1 212 ? -18.754 29.447 -10.830 1.00 28.06 212 GLY A O 1
ATOM 1259 N N . GLY A 1 213 ? -18.247 31.598 -10.194 1.00 23.08 213 GLY A N 1
ATOM 1260 C CA . GLY A 1 213 ? -19.614 31.840 -9.712 1.00 24.72 213 GLY A CA 1
ATOM 1261 C C . GLY A 1 213 ? -20.589 32.288 -10.827 1.00 25.33 213 GLY A C 1
ATOM 1262 O O . GLY A 1 213 ? -20.348 32.042 -12.002 1.00 22.63 213 GLY A O 1
ATOM 1263 N N . ALA A 1 214 ? -21.649 32.977 -10.419 1.00 25.46 214 ALA A N 1
ATOM 1264 C CA . ALA A 1 214 ? -22.721 33.418 -11.278 1.00 25.82 214 ALA A CA 1
ATOM 1265 C C . ALA A 1 214 ? -22.420 34.272 -12.519 1.00 25.97 214 ALA A C 1
ATOM 1266 O O . ALA A 1 214 ? -23.127 34.167 -13.495 1.00 26.82 214 ALA A O 1
ATOM 1268 N N . ARG A 1 215 ? -21.371 35.057 -12.491 1.00 24.70 215 ARG A N 1
ATOM 1269 C CA . ARG A 1 215 ? -20.982 35.886 -13.586 1.00 24.81 215 ARG A CA 1
ATOM 1270 C C . ARG A 1 215 ? -20.081 35.196 -14.581 1.00 26.20 215 ARG A C 1
ATOM 1271 O O . ARG A 1 215 ? -19.866 35.708 -15.647 1.00 25.88 215 ARG A O 1
ATOM 1279 N N . ALA A 1 216 ? -19.566 34.024 -14.238 1.00 25.28 216 ALA A N 1
ATOM 1280 C CA . ALA A 1 216 ? -18.623 33.343 -15.134 1.00 27.34 216 ALA A CA 1
ATOM 1281 C C . ALA A 1 216 ? -19.209 32.817 -16.436 1.00 24.34 216 ALA A C 1
ATOM 1282 O O . ALA A 1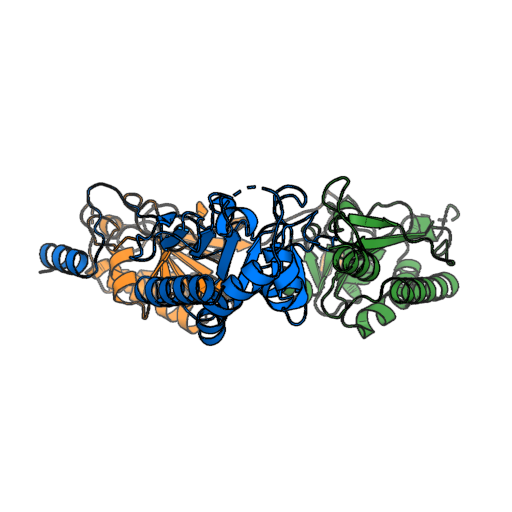 216 ? -20.363 32.626 -16.529 1.00 26.33 216 ALA A O 1
ATOM 1284 N N . VAL A 1 217 ? -18.373 32.578 -17.433 1.00 26.31 217 VAL A N 1
ATOM 1285 C CA . VAL A 1 217 ? -18.808 31.968 -18.681 1.00 26.39 217 VAL A CA 1
ATOM 1286 C C . VAL A 1 217 ? -17.846 30.870 -19.053 1.00 28.33 217 VAL A C 1
ATOM 1287 O O . VAL A 1 217 ? -16.675 30.792 -18.568 1.00 27.41 217 VAL A O 1
ATOM 1291 N N . TYR A 1 218 ? -18.368 29.994 -19.911 1.00 30.16 218 TYR A N 1
ATOM 1292 C CA . TYR A 1 218 ? -17.686 28.789 -20.287 1.00 29.48 218 TYR A CA 1
ATOM 1293 C C . TYR A 1 218 ? -17.364 28.450 -21.708 1.00 33.15 218 TYR A C 1
ATOM 1294 O O . TYR A 1 218 ? -16.995 27.306 -21.967 1.00 30.47 218 TYR A O 1
ATOM 1303 N N . THR A 1 219 ? -17.505 29.416 -22.630 1.00 33.17 219 THR A N 1
ATOM 1304 C CA . THR A 1 219 ? -17.162 29.186 -24.051 1.00 36.20 219 THR A CA 1
ATOM 1305 C C . THR A 1 219 ? -16.449 30.437 -24.524 1.00 37.00 219 THR A C 1
ATOM 1306 O O . THR A 1 219 ? -16.687 31.531 -23.955 1.00 35.53 219 THR A O 1
ATOM 1310 N N . ARG A 1 220 ? -15.568 30.290 -25.528 1.00 38.61 220 ARG A N 1
ATOM 1311 C CA . ARG A 1 220 ? -14.827 31.432 -26.083 1.00 38.65 220 ARG A CA 1
ATOM 1312 C C . ARG A 1 220 ? -15.822 32.420 -26.707 1.00 38.07 220 ARG A C 1
ATOM 1313 O O . ARG A 1 220 ? -15.638 33.612 -26.724 1.00 35.96 220 ARG A O 1
ATOM 1321 N N . GLU A 1 221 ? -16.937 31.879 -27.157 1.00 41.88 221 GLU A N 1
ATOM 1322 C CA . GLU A 1 221 ? -18.000 32.667 -27.749 1.00 44.17 221 GLU A CA 1
ATOM 1323 C C . GLU A 1 221 ? -18.612 33.612 -26.710 1.00 42.97 221 GLU A C 1
ATOM 1324 O O . GLU A 1 221 ? -18.708 34.828 -26.962 1.00 42.22 221 GLU A O 1
ATOM 1330 N N . GLU A 1 222 ? -19.045 33.051 -25.572 1.00 41.64 222 GLU A N 1
ATOM 1331 C CA . GLU A 1 222 ? -19.640 33.852 -24.465 1.00 40.77 222 GLU A CA 1
ATOM 1332 C C . GLU A 1 222 ? -18.689 34.906 -23.936 1.00 38.18 222 GLU A C 1
ATOM 1333 O O . GLU A 1 222 ? -19.110 35.981 -23.500 1.00 38.24 222 GLU A O 1
ATOM 1339 N N . MET A 1 223 ? -17.406 34.552 -23.947 1.00 36.49 223 MET A N 1
ATOM 1340 C CA . MET A 1 223 ? -16.340 35.429 -23.525 1.00 34.34 223 MET A CA 1
ATOM 1341 C C . MET A 1 223 ? -16.235 36.643 -24.462 1.00 33.78 223 MET A C 1
ATOM 1342 O O . MET A 1 223 ? -16.168 37.783 -24.016 1.00 33.51 223 MET A O 1
ATOM 1347 N N . LEU A 1 224 ? -16.169 36.395 -25.765 1.00 33.51 224 LEU A N 1
ATOM 1348 C CA . LEU A 1 224 ? -16.048 37.529 -26.680 1.00 33.77 224 LEU A CA 1
ATOM 1349 C C . LEU A 1 224 ? -17.281 38.436 -26.574 1.00 30.60 224 LEU A C 1
ATOM 1350 O O . LEU A 1 224 ? -17.138 39.612 -26.535 1.00 32.33 224 LEU A O 1
ATOM 1355 N N . LYS A 1 225 ? -18.473 37.876 -26.454 1.00 31.30 225 LYS A N 1
ATOM 1356 C CA . LYS A 1 225 ? -19.656 38.658 -26.285 1.00 31.79 225 LYS A CA 1
ATOM 1357 C C . LYS A 1 225 ? -19.525 39.502 -25.025 1.00 36.46 225 LYS A C 1
ATOM 1358 O O . LYS A 1 225 ? -19.805 40.720 -25.046 1.00 35.86 225 LYS A O 1
ATOM 1364 N N . LYS A 1 226 ? -19.129 38.889 -23.898 1.00 36.52 226 LYS A N 1
ATOM 1365 C CA . LYS A 1 226 ? -18.953 39.676 -22.660 1.00 35.49 226 LYS A CA 1
ATOM 1366 C C . LYS A 1 226 ? -17.926 40.808 -22.875 1.00 35.43 226 LYS A C 1
ATOM 1367 O O . LYS A 1 226 ? -18.057 41.899 -22.302 1.00 34.27 226 LYS A O 1
ATOM 1373 N N . LEU A 1 227 ? -16.917 40.579 -23.716 1.00 36.77 227 LEU A N 1
ATOM 1374 C CA . LEU A 1 227 ? -15.904 41.617 -23.986 1.00 42.48 227 LEU A CA 1
ATOM 1375 C C . LEU A 1 227 ? -16.438 42.783 -24.853 1.00 46.69 227 LEU A C 1
ATOM 1376 O O . LEU A 1 227 ? -15.940 43.900 -24.758 1.00 46.91 227 LEU A O 1
ATOM 1381 N N . GLU A 1 228 ? -17.402 42.506 -25.728 1.00 50.26 228 GLU A N 1
ATOM 1382 C CA . GLU A 1 228 ? -17.991 43.573 -26.552 1.00 54.88 228 GLU A CA 1
ATOM 1383 C C . GLU A 1 228 ? -18.538 44.580 -25.571 1.00 56.44 228 GLU A C 1
ATOM 1384 O O . GLU A 1 228 ? -18.080 45.720 -25.505 1.00 55.31 228 GLU A O 1
ATOM 1390 N N . GLU A 1 229 ? -19.489 44.085 -24.770 1.00 58.79 229 GLU A N 1
ATOM 1391 C CA . GLU A 1 229 ? -20.215 44.816 -23.740 1.00 60.76 229 GLU A CA 1
ATOM 1392 C C . GLU A 1 229 ? -19.345 45.618 -22.762 1.00 61.45 229 GLU A C 1
ATOM 1393 O O . GLU A 1 229 ? -19.833 46.378 -21.911 1.00 62.93 229 GLU A O 1
ATOM 1399 N N . PHE A 1 230 ? -18.052 45.465 -22.884 1.00 60.65 230 PHE A N 1
ATOM 1400 C CA . PHE A 1 230 ? -17.177 46.146 -21.962 1.00 61.92 230 PHE A CA 1
ATOM 1401 C C . PHE A 1 230 ? -16.378 47.132 -22.804 1.00 63.72 230 PHE A C 1
ATOM 1402 O O . PHE A 1 230 ? -16.278 48.315 -22.494 1.00 64.52 230 PHE A O 1
ATOM 1410 N N . LEU A 1 231 ? -15.817 46.584 -23.875 1.00 66.14 231 LEU A N 1
ATOM 1411 C CA . LEU A 1 231 ? -15.016 47.300 -24.837 1.00 68.82 231 LEU A CA 1
ATOM 1412 C C . LEU A 1 231 ? -15.890 48.341 -25.499 1.00 70.84 231 LEU A C 1
ATOM 1413 O O . LEU A 1 231 ? -17.116 48.314 -25.353 1.00 70.08 231 LEU A O 1
ATOM 1418 N N . PRO A 1 232 ? -15.273 49.275 -26.242 1.00 73.55 232 PRO A N 1
ATOM 1419 C CA . PRO A 1 232 ? -16.128 50.273 -26.889 1.00 74.19 232 PRO A CA 1
ATOM 1420 C C . PRO A 1 232 ? -16.868 49.487 -27.999 1.00 75.28 232 PRO A C 1
ATOM 1421 O O . PRO A 1 232 ? -16.621 48.259 -28.073 1.00 75.11 232 PRO A O 1
ATOM 1425 N N . MET B 1 40 ? -1.727 56.607 -19.779 1.00 38.46 40 MET B N 1
ATOM 1426 C CA . MET B 1 40 ? -1.566 55.155 -19.578 1.00 35.38 40 MET B CA 1
ATOM 1427 C C . MET B 1 40 ? -0.110 54.764 -19.792 1.00 34.27 40 MET B C 1
ATOM 1428 O O . MET B 1 40 ? 0.361 53.766 -19.239 1.00 32.88 40 MET B O 1
ATOM 1433 N N . GLU B 1 41 ? 0.635 55.529 -20.565 1.00 30.65 41 GLU B N 1
ATOM 1434 C CA . GLU B 1 41 ? 2.033 55.149 -20.803 1.00 33.13 41 GLU B CA 1
ATOM 1435 C C . GLU B 1 41 ? 2.818 55.181 -19.512 1.00 33.92 41 GLU B C 1
ATOM 1436 O O . GLU B 1 41 ? 3.832 54.517 -19.429 1.00 36.92 41 GLU B O 1
ATOM 1442 N N . GLY B 1 42 ? 2.395 56.005 -18.549 1.00 32.93 42 GLY B N 1
ATOM 1443 C CA . GLY B 1 42 ? 3.082 56.103 -17.258 1.00 32.71 42 GLY B CA 1
ATOM 1444 C C . GLY B 1 42 ? 2.948 54.839 -16.387 1.00 30.68 42 GLY B C 1
ATOM 1445 O O . GLY B 1 42 ? 3.838 54.515 -15.635 1.00 31.02 42 GLY B O 1
ATOM 1446 N N . ILE B 1 43 ? 1.803 54.159 -16.486 1.00 30.70 43 ILE B N 1
ATOM 1447 C CA . ILE B 1 43 ? 1.529 52.912 -15.811 1.00 28.16 43 ILE B CA 1
ATOM 1448 C C . ILE B 1 43 ? 2.514 51.892 -16.389 1.00 29.92 43 ILE B C 1
ATOM 1449 O O . ILE B 1 43 ? 3.213 51.187 -15.651 1.00 32.14 43 ILE B O 1
ATOM 1454 N N . ARG B 1 44 ? 2.676 51.893 -17.708 1.00 30.75 44 ARG B N 1
ATOM 1455 C CA . ARG B 1 44 ? 3.616 50.983 -18.320 1.00 28.58 44 ARG B CA 1
ATOM 1456 C C . ARG B 1 44 ? 5.026 51.299 -17.926 1.00 27.72 44 ARG B C 1
ATOM 1457 O O . ARG B 1 44 ? 5.863 50.368 -17.725 1.00 25.32 44 ARG B O 1
ATOM 1465 N N . ARG B 1 45 ? 5.339 52.587 -17.879 1.00 26.13 45 ARG B N 1
ATOM 1466 C CA . ARG B 1 45 ? 6.674 52.957 -17.508 1.00 28.55 45 ARG B CA 1
ATOM 1467 C C . ARG B 1 45 ? 6.970 52.495 -16.032 1.00 26.47 45 ARG B C 1
ATOM 1468 O O . ARG B 1 45 ? 8.022 51.944 -15.739 1.00 25.37 45 ARG B O 1
ATOM 1476 N N . ALA B 1 46 ? 6.022 52.659 -15.125 1.00 26.98 46 ALA B N 1
ATOM 1477 C CA . ALA B 1 46 ? 6.233 52.211 -13.743 1.00 26.40 46 ALA B CA 1
ATOM 1478 C C . ALA B 1 46 ? 6.390 50.657 -13.837 1.00 28.58 46 ALA B C 1
ATOM 1479 O O . ALA B 1 46 ? 7.378 50.075 -13.269 1.00 31.07 46 ALA B O 1
ATOM 1481 N N . ALA B 1 47 ? 5.499 49.983 -14.584 1.00 24.49 47 ALA B N 1
ATOM 1482 C CA . ALA B 1 47 ? 5.659 48.538 -14.716 1.00 24.20 47 ALA B CA 1
ATOM 1483 C C . ALA B 1 47 ? 7.056 48.158 -15.221 1.00 25.30 47 ALA B C 1
ATOM 1484 O O . ALA B 1 47 ? 7.707 47.291 -14.625 1.00 26.37 47 ALA B O 1
ATOM 1486 N N . GLN B 1 48 ? 7.567 48.782 -16.287 1.00 25.94 48 GLN B N 1
ATOM 1487 C CA . GLN B 1 48 ? 8.882 48.379 -16.775 1.00 27.24 48 GLN B CA 1
ATOM 1488 C C . GLN B 1 48 ? 9.977 48.631 -15.724 1.00 25.76 48 GLN B C 1
ATOM 1489 O O . GLN B 1 48 ? 10.880 47.803 -15.536 1.00 30.05 48 GLN B O 1
ATOM 1495 N N . ARG B 1 49 ? 9.964 49.794 -15.082 1.00 27.51 49 ARG B N 1
ATOM 1496 C CA . ARG B 1 49 ? 10.988 50.071 -14.045 1.00 24.17 49 ARG B CA 1
ATOM 1497 C C . ARG B 1 49 ? 10.896 48.975 -12.924 1.00 24.11 49 ARG B C 1
ATOM 1498 O O . ARG B 1 49 ? 11.895 48.481 -12.487 1.00 20.65 49 ARG B O 1
ATOM 1506 N N . ALA B 1 50 ? 9.687 48.628 -12.489 1.00 21.59 50 ALA B N 1
ATOM 1507 C CA . ALA B 1 50 ? 9.501 47.561 -11.491 1.00 22.93 50 ALA B CA 1
ATOM 1508 C C . ALA B 1 50 ? 10.123 46.235 -11.926 1.00 24.54 50 ALA B C 1
ATOM 1509 O O . ALA B 1 50 ? 10.835 45.562 -11.170 1.00 23.12 50 ALA B O 1
ATOM 1511 N N . ALA B 1 51 ? 9.877 45.871 -13.178 1.00 23.86 51 ALA B N 1
ATOM 1512 C CA . ALA B 1 51 ? 10.370 44.619 -13.699 1.00 24.11 51 ALA B CA 1
ATOM 1513 C C . ALA B 1 51 ? 11.858 44.725 -13.761 1.00 27.22 51 ALA B C 1
ATOM 1514 O O . ALA B 1 51 ? 12.566 43.800 -13.433 1.00 25.84 51 ALA B O 1
ATOM 1516 N N . GLU B 1 52 ? 12.331 45.876 -14.204 1.00 27.81 52 GLU B N 1
ATOM 1517 C CA . GLU B 1 52 ? 13.782 46.098 -14.293 1.00 31.35 52 GLU B CA 1
ATOM 1518 C C . GLU B 1 52 ? 14.529 45.876 -12.906 1.00 28.71 52 GLU B C 1
ATOM 1519 O O . GLU B 1 52 ? 15.517 45.157 -12.797 1.00 28.02 52 GLU B O 1
ATOM 1525 N N . GLU B 1 53 ? 14.019 46.512 -11.876 1.00 28.65 53 GLU B N 1
ATOM 1526 C CA . GLU B 1 53 ? 14.547 46.428 -10.515 1.00 30.35 53 GLU B CA 1
ATOM 1527 C C . GLU B 1 53 ? 14.422 45.036 -9.938 1.00 28.43 53 GLU B C 1
ATOM 1528 O O . GLU B 1 53 ? 15.383 44.504 -9.433 1.00 31.32 53 GLU B O 1
ATOM 1534 N N . PHE B 1 54 ? 13.254 44.441 -10.088 1.00 28.86 54 PHE B N 1
ATOM 1535 C CA . PHE B 1 54 ? 12.962 43.072 -9.667 1.00 24.20 54 PHE B CA 1
ATOM 1536 C C . PHE B 1 54 ? 14.001 42.069 -10.201 1.00 25.63 54 PHE B C 1
ATOM 1537 O O . PHE B 1 54 ? 14.587 41.265 -9.441 1.00 25.30 54 PHE B O 1
ATOM 1545 N N . LEU B 1 55 ? 14.324 42.134 -11.486 1.00 28.72 55 LEU B N 1
ATOM 1546 C CA . LEU B 1 55 ? 15.246 41.121 -12.024 1.00 27.46 55 LEU B CA 1
ATOM 1547 C C . LEU B 1 55 ? 16.635 41.458 -11.702 1.00 27.98 55 LEU B C 1
ATOM 1548 O O . LEU B 1 55 ? 17.509 40.638 -11.898 1.00 25.86 55 LEU B O 1
ATOM 1553 N N . GLN B 1 56 ? 16.874 42.705 -11.263 1.00 32.03 56 GLN B N 1
ATOM 1554 C CA . GLN B 1 56 ? 18.238 43.085 -10.877 1.00 29.73 56 GLN B CA 1
ATOM 1555 C C . GLN B 1 56 ? 18.496 42.368 -9.543 1.00 29.48 56 GLN B C 1
ATOM 1556 O O . GLN B 1 56 ? 19.494 41.685 -9.377 1.00 26.26 56 GLN B O 1
ATOM 1562 N N . ALA B 1 57 ? 17.514 42.418 -8.673 1.00 26.94 57 ALA B N 1
ATOM 1563 C CA . ALA B 1 57 ? 17.641 41.786 -7.381 1.00 29.38 57 ALA B CA 1
ATOM 1564 C C . ALA B 1 57 ? 17.378 40.304 -7.354 1.00 31.19 57 ALA B C 1
ATOM 1565 O O . ALA B 1 57 ? 17.758 39.657 -6.376 1.00 34.40 57 ALA B O 1
ATOM 1567 N N . PHE B 1 58 ? 16.767 39.747 -8.407 1.00 29.98 58 PHE B N 1
ATOM 1568 C CA . PHE B 1 58 ? 16.413 38.320 -8.440 1.00 28.46 58 PHE B CA 1
ATOM 1569 C C . PHE B 1 58 ? 16.444 37.972 -9.904 1.00 27.71 58 PHE B C 1
ATOM 1570 O O . PHE B 1 58 ? 15.443 38.078 -10.592 1.00 28.72 58 PHE B O 1
ATOM 1578 N N . PRO B 1 59 ? 17.632 37.628 -10.429 1.00 28.83 59 PRO B N 1
ATOM 1579 C CA . PRO B 1 59 ? 17.735 37.287 -11.843 1.00 27.78 59 PRO B CA 1
ATOM 1580 C C . PRO B 1 59 ? 17.197 35.918 -12.143 1.00 28.63 59 PRO B C 1
ATOM 1581 O O . PRO B 1 59 ? 17.963 34.959 -12.278 1.00 27.61 59 PRO B O 1
ATOM 1585 N N . MET B 1 60 ? 15.877 35.845 -12.235 1.00 27.66 60 MET B N 1
ATOM 1586 C CA . MET B 1 60 ? 15.192 34.598 -12.516 1.00 25.22 60 MET B CA 1
ATOM 1587 C C . MET B 1 60 ? 15.750 33.877 -13.688 1.00 27.15 60 MET B C 1
ATOM 1588 O O . MET B 1 60 ? 15.838 34.452 -14.772 1.00 24.41 60 MET B O 1
ATOM 1593 N N . ALA B 1 61 ? 16.020 32.574 -13.475 1.00 27.33 61 ALA B N 1
ATOM 1594 C CA . ALA B 1 61 ? 16.649 31.687 -14.488 1.00 27.93 61 ALA B CA 1
ATOM 1595 C C . ALA B 1 61 ? 15.650 31.066 -15.482 1.00 27.80 61 ALA B C 1
ATOM 1596 O O . ALA B 1 61 ? 14.474 31.010 -15.200 1.00 26.16 61 ALA B O 1
ATOM 1598 N N . PRO B 1 62 ? 16.141 30.531 -16.624 1.00 27.90 62 PRO B N 1
ATOM 1599 C CA . PRO B 1 62 ? 15.217 29.941 -17.615 1.00 27.17 62 PRO B CA 1
ATOM 1600 C C . PRO B 1 62 ? 14.452 28.824 -16.974 1.00 28.13 62 PRO B C 1
ATOM 1601 O O . PRO B 1 62 ? 15.026 28.037 -16.231 1.00 26.06 62 PRO B O 1
ATOM 1605 N N . GLY B 1 63 ? 13.153 28.768 -17.210 1.00 25.16 63 GLY B N 1
ATOM 1606 C CA . GLY B 1 63 ? 12.443 27.665 -16.594 1.00 24.11 63 GLY B CA 1
ATOM 1607 C C . GLY B 1 63 ? 11.746 27.890 -15.286 1.00 23.78 63 GLY B C 1
ATOM 1608 O O . GLY B 1 63 ? 10.972 27.031 -14.853 1.00 22.68 63 GLY B O 1
ATOM 1609 N N . SER B 1 64 ? 12.030 29.018 -14.634 1.00 22.32 64 SER B N 1
ATOM 1610 C CA . SER B 1 64 ? 11.408 29.366 -13.387 1.00 20.52 64 SER B CA 1
ATOM 1611 C C . SER B 1 64 ? 10.001 29.957 -13.702 1.00 20.87 64 SER B C 1
ATOM 1612 O O . SER B 1 64 ? 9.664 30.149 -14.886 1.00 22.05 64 SER B O 1
ATOM 1615 N N . LEU B 1 65 ? 9.189 30.187 -12.655 1.00 21.87 65 LEU B N 1
ATOM 1616 C CA . LEU B 1 65 ? 7.792 30.632 -12.723 1.00 18.19 65 LEU B CA 1
ATOM 1617 C C . LEU B 1 65 ? 7.553 31.921 -11.923 1.00 21.10 65 LEU B C 1
ATOM 1618 O O . LEU B 1 65 ? 7.864 32.014 -10.710 1.00 22.85 65 LEU B O 1
ATOM 1623 N N . PHE B 1 66 ? 6.956 32.901 -12.566 1.00 20.02 66 PHE B N 1
ATOM 1624 C CA . PHE B 1 66 ? 6.616 34.229 -11.990 1.00 16.93 66 PHE B CA 1
ATOM 1625 C C . PHE B 1 66 ? 5.121 34.360 -11.984 1.00 16.48 66 PHE B C 1
ATOM 1626 O O . PHE B 1 66 ? 4.436 34.057 -13.014 1.00 19.50 66 PHE B O 1
ATOM 1634 N N . VAL B 1 67 ? 4.568 34.834 -10.887 1.00 18.47 67 VAL B N 1
ATOM 1635 C CA . VAL B 1 67 ? 3.116 34.954 -10.810 1.00 18.51 67 VAL B CA 1
ATOM 1636 C C . VAL B 1 67 ? 2.766 36.401 -10.655 1.00 22.05 67 VAL B C 1
ATOM 1637 O O . VAL B 1 67 ? 3.342 37.129 -9.810 1.00 20.64 67 VAL B O 1
ATOM 1641 N N . LEU B 1 68 ? 1.804 36.803 -11.479 1.00 20.06 68 LEU B N 1
ATOM 1642 C CA . LEU B 1 68 ? 1.310 38.157 -11.465 1.00 19.26 68 LEU B CA 1
ATOM 1643 C C . LEU B 1 68 ? -0.097 38.155 -11.011 1.00 20.20 68 LEU B C 1
ATOM 1644 O O . LEU B 1 68 ? -0.920 37.329 -11.485 1.00 21.32 68 LEU B O 1
ATOM 1649 N N . GLY B 1 69 ? -0.392 39.047 -10.064 1.00 20.05 69 GLY B N 1
ATOM 1650 C CA . GLY B 1 69 ? -1.752 39.203 -9.563 1.00 18.71 69 GLY B CA 1
ATOM 1651 C C . GLY B 1 69 ? -1.968 40.702 -9.512 1.00 21.67 69 GLY B C 1
ATOM 1652 O O . GLY B 1 69 ? -1.009 41.441 -9.334 1.00 20.89 69 GLY B O 1
ATOM 1653 N N . GLY B 1 70 ? -3.175 41.202 -9.669 1.00 23.26 70 GLY B N 1
ATOM 1654 C CA . GLY B 1 70 ? -3.297 42.640 -9.572 1.00 26.07 70 GLY B CA 1
ATOM 1655 C C . GLY B 1 70 ? -4.696 43.054 -9.885 1.00 28.75 70 GLY B C 1
ATOM 1656 O O . GLY B 1 70 ? -5.465 42.220 -10.360 1.00 27.88 70 GLY B O 1
ATOM 1657 N N . SER B 1 71 ? -5.052 44.310 -9.589 1.00 28.76 71 SER B N 1
ATOM 1658 C CA . SER B 1 71 ? -6.380 44.814 -9.943 1.00 29.35 71 SER B CA 1
ATOM 1659 C C . SER B 1 71 ? -6.222 46.131 -10.775 1.00 28.52 71 SER B C 1
ATOM 1660 O O . SER B 1 71 ? -5.646 47.104 -10.301 1.00 29.42 71 SER B O 1
ATOM 1663 N N . THR B 1 72 ? -6.729 46.147 -12.012 1.00 27.73 72 THR B N 1
ATOM 1664 C CA . THR B 1 72 ? -6.601 47.341 -12.827 1.00 28.06 72 THR B CA 1
ATOM 1665 C C . THR B 1 72 ? -7.454 48.430 -12.254 1.00 29.97 72 THR B C 1
ATOM 1666 O O . THR B 1 72 ? -7.115 49.583 -12.402 1.00 30.17 72 THR B O 1
ATOM 1670 N N . SER B 1 73 ? -8.547 48.066 -11.615 1.00 30.57 73 SER B N 1
ATOM 1671 C CA . SER B 1 73 ? -9.407 49.052 -10.974 1.00 32.72 73 SER B CA 1
ATOM 1672 C C . SER B 1 73 ? -8.598 49.890 -9.982 1.00 35.02 73 SER B C 1
ATOM 1673 O O . SER B 1 73 ? -8.695 51.162 -9.926 1.00 34.61 73 SER B O 1
ATOM 1676 N N . GLU B 1 74 ? -7.823 49.199 -9.165 1.00 33.76 74 GLU B N 1
ATOM 1677 C CA . GLU B 1 74 ? -6.930 49.843 -8.218 1.00 34.03 74 GLU B CA 1
ATOM 1678 C C . GLU B 1 74 ? -5.825 50.623 -8.933 1.00 34.19 74 GLU B C 1
ATOM 1679 O O . GLU B 1 74 ? -5.188 51.535 -8.327 1.00 34.75 74 GLU B O 1
ATOM 1685 N N . VAL B 1 75 ? -5.477 50.238 -10.163 1.00 32.32 75 VAL B N 1
ATOM 1686 C CA . VAL B 1 75 ? -4.421 50.999 -10.853 1.00 31.68 75 VAL B CA 1
ATOM 1687 C C . VAL B 1 75 ? -4.989 52.396 -11.261 1.00 33.29 75 VAL B C 1
ATOM 1688 O O . VAL B 1 75 ? -4.280 53.375 -11.199 1.00 33.59 75 VAL B O 1
ATOM 1692 N N . LEU B 1 76 ? -6.262 52.468 -11.643 1.00 35.95 76 LEU B N 1
ATOM 1693 C CA . LEU B 1 76 ? -6.915 53.717 -12.048 1.00 38.40 76 LEU B CA 1
ATOM 1694 C C . LEU B 1 76 ? -7.431 54.549 -10.859 1.00 40.09 76 LEU B C 1
ATOM 1695 O O . LEU B 1 76 ? -7.344 54.137 -9.691 1.00 43.42 76 LEU B O 1
ATOM 1700 N N . THR B 1 82 ? -14.018 50.849 -9.104 1.00 54.40 82 THR B N 1
ATOM 1701 C CA . THR B 1 82 ? -14.266 49.402 -9.092 1.00 54.48 82 THR B CA 1
ATOM 1702 C C . THR B 1 82 ? -14.558 48.854 -10.474 1.00 53.55 82 THR B C 1
ATOM 1703 O O . THR B 1 82 ? -15.197 47.789 -10.597 1.00 55.49 82 THR B O 1
ATOM 1707 N N . ARG B 1 83 ? -14.136 49.592 -11.502 1.00 51.82 83 ARG B N 1
ATOM 1708 C CA . ARG B 1 83 ? -14.333 49.159 -12.872 1.00 48.13 83 ARG B CA 1
ATOM 1709 C C . ARG B 1 83 ? -12.996 48.752 -13.483 1.00 45.48 83 ARG B C 1
ATOM 1710 O O . ARG B 1 83 ? -12.060 49.526 -13.495 1.00 42.93 83 ARG B O 1
ATOM 1718 N N . PRO B 1 84 ? -12.896 47.501 -13.992 1.00 43.88 84 PRO B N 1
ATOM 1719 C CA . PRO B 1 84 ? -11.647 47.005 -14.607 1.00 40.92 84 PRO B CA 1
ATOM 1720 C C . PRO B 1 84 ? -11.310 47.828 -15.877 1.00 38.16 84 PRO B C 1
ATOM 1721 O O . PRO B 1 84 ? -12.183 48.451 -16.432 1.00 38.34 84 PRO B O 1
ATOM 1725 N N . SER B 1 85 ? -10.056 47.828 -16.316 1.00 37.12 85 SER B N 1
ATOM 1726 C CA . SER B 1 85 ? -9.627 48.511 -17.543 1.00 34.00 85 SER B CA 1
ATOM 1727 C C . SER B 1 85 ? -8.636 47.626 -18.400 1.00 33.19 85 SER B C 1
ATOM 1728 O O . SER B 1 85 ? -7.477 47.394 -18.001 1.00 31.12 85 SER B O 1
ATOM 1731 N N . LEU B 1 86 ? -9.091 47.170 -19.580 1.00 31.04 86 LEU B N 1
ATOM 1732 C CA . LEU B 1 86 ? -8.251 46.409 -20.467 1.00 29.08 86 LEU B CA 1
ATOM 1733 C C . LEU B 1 86 ? -7.048 47.222 -20.896 1.00 29.67 86 LEU B C 1
ATOM 1734 O O . LEU B 1 86 ? -5.956 46.664 -21.104 1.00 26.90 86 LEU B O 1
ATOM 1739 N N . GLU B 1 87 ? -7.242 48.535 -21.060 1.00 30.22 87 GLU B N 1
ATOM 1740 C CA . GLU B 1 87 ? -6.129 49.480 -21.403 1.00 30.61 87 GLU B CA 1
ATOM 1741 C C . GLU B 1 87 ? -5.019 49.428 -20.350 1.00 25.54 87 GLU B C 1
ATOM 1742 O O . GLU B 1 87 ? -3.854 49.394 -20.671 1.00 27.97 87 GLU B O 1
ATOM 1748 N N . ALA B 1 88 ? -5.391 49.515 -19.098 1.00 22.89 88 ALA B N 1
ATOM 1749 C CA . ALA B 1 88 ? -4.438 49.451 -18.004 1.00 23.67 88 ALA B CA 1
ATOM 1750 C C . ALA B 1 88 ? -3.838 47.998 -17.976 1.00 22.97 88 ALA B C 1
ATOM 1751 O O . ALA B 1 88 ? -2.642 47.839 -17.758 1.00 24.80 88 ALA B O 1
ATOM 1753 N N . ALA B 1 89 ? -4.628 46.962 -18.270 1.00 21.06 89 ALA B N 1
ATOM 1754 C CA . ALA B 1 89 ? -4.064 45.607 -18.262 1.00 20.06 89 ALA B CA 1
ATOM 1755 C C . ALA B 1 89 ? -2.973 45.467 -19.357 1.00 21.17 89 ALA B C 1
ATOM 1756 O O . ALA B 1 89 ? -1.888 44.933 -19.096 1.00 20.21 89 ALA B O 1
ATOM 1758 N N . HIS B 1 90 ? -3.260 45.933 -20.590 1.00 19.07 90 HIS B N 1
ATOM 1759 C CA . HIS B 1 90 ? -2.287 45.967 -21.666 1.00 17.39 90 HIS B CA 1
ATOM 1760 C C . HIS B 1 90 ? -0.970 46.691 -21.228 1.00 16.82 90 HIS B C 1
ATOM 1761 O O . HIS B 1 90 ? 0.167 46.281 -21.574 1.00 21.12 90 HIS B O 1
ATOM 1768 N N . ALA B 1 91 ? -1.092 47.825 -20.571 1.00 18.55 91 ALA B N 1
ATOM 1769 C CA . ALA B 1 91 ? 0.130 48.548 -20.149 1.00 18.70 91 ALA B CA 1
ATOM 1770 C C . ALA B 1 91 ? 0.999 47.786 -19.108 1.00 21.04 91 ALA B C 1
ATOM 1771 O O . ALA B 1 91 ? 2.218 47.759 -19.163 1.00 23.30 91 ALA B O 1
ATOM 1773 N N . VAL B 1 92 ? 0.350 47.173 -18.151 1.00 19.80 92 VAL B N 1
ATOM 1774 C CA . VAL B 1 92 ? 1.045 46.424 -17.154 1.00 20.74 92 VAL B CA 1
ATOM 1775 C C . VAL B 1 92 ? 1.709 45.228 -17.834 1.00 21.84 92 VAL B C 1
ATOM 1776 O O . VAL B 1 92 ? 2.915 44.978 -17.654 1.00 21.01 92 VAL B O 1
ATOM 1780 N N . LEU B 1 93 ? 0.951 44.487 -18.651 1.00 21.71 93 LEU B N 1
ATOM 1781 C CA . LEU B 1 93 ? 1.561 43.343 -19.313 1.00 18.93 93 LEU B CA 1
ATOM 1782 C C . LEU B 1 93 ? 2.663 43.692 -20.264 1.00 22.22 93 LEU B C 1
ATOM 1783 O O . LEU B 1 93 ? 3.638 42.951 -20.370 1.00 23.50 93 LEU B O 1
ATOM 1788 N N . GLU B 1 94 ? 2.565 44.829 -20.961 1.00 21.55 94 GLU B N 1
ATOM 1789 C CA . GLU B 1 94 ? 3.611 45.203 -21.906 1.00 20.69 94 GLU B CA 1
ATOM 1790 C C . GLU B 1 94 ? 4.891 45.570 -21.115 1.00 20.47 94 GLU B C 1
ATOM 1791 O O . GLU B 1 94 ? 6.028 45.433 -21.571 1.00 20.45 94 GLU B O 1
ATOM 1797 N N . GLY B 1 95 ? 4.672 46.140 -19.934 1.00 22.10 95 GLY B N 1
ATOM 1798 C CA . GLY B 1 95 ? 5.795 46.538 -19.080 1.00 24.49 95 GLY B CA 1
ATOM 1799 C C . GLY B 1 95 ? 6.447 45.335 -18.371 1.00 25.96 95 GLY B C 1
ATOM 1800 O O . GLY B 1 95 ? 7.688 45.304 -18.293 1.00 26.44 95 GLY B O 1
ATOM 1801 N N . LEU B 1 96 ? 5.637 44.357 -17.923 1.00 23.15 96 LEU B N 1
ATOM 1802 C CA . LEU B 1 96 ? 6.145 43.183 -17.180 1.00 27.83 96 LEU B CA 1
ATOM 1803 C C . LEU B 1 96 ? 6.573 41.996 -18.001 1.00 28.23 96 LEU B C 1
ATOM 1804 O O . LEU B 1 96 ? 7.658 41.388 -17.794 1.00 30.41 96 LEU B O 1
ATOM 1809 N N . LEU B 1 97 ? 5.736 41.642 -18.950 1.00 28.78 97 LEU B N 1
ATOM 1810 C CA . LEU B 1 97 ? 6.066 40.442 -19.681 1.00 26.84 97 LEU B CA 1
ATOM 1811 C C . LEU B 1 97 ? 7.304 40.321 -20.521 1.00 26.82 97 LEU B C 1
ATOM 1812 O O . LEU B 1 97 ? 8.004 39.315 -20.421 1.00 25.39 97 LEU B O 1
ATOM 1817 N N . PRO B 1 98 ? 7.619 41.314 -21.385 1.00 26.39 98 PRO B N 1
ATOM 1818 C CA . PRO B 1 98 ? 8.842 41.088 -22.185 1.00 23.66 98 PRO B CA 1
ATOM 1819 C C . PRO B 1 98 ? 10.174 40.745 -21.478 1.00 23.75 98 PRO B C 1
ATOM 1820 O O . PRO B 1 98 ? 10.943 39.907 -21.966 1.00 24.03 98 PRO B O 1
ATOM 1824 N N . PRO B 1 99 ? 10.522 41.448 -20.382 1.00 24.45 99 PRO B N 1
ATOM 1825 C CA . PRO B 1 99 ? 11.778 41.100 -19.710 1.00 23.92 99 PRO B CA 1
ATOM 1826 C C . PRO B 1 99 ? 11.787 39.650 -19.056 1.00 25.37 99 PRO B C 1
ATOM 1827 O O . PRO B 1 99 ? 12.823 38.979 -19.038 1.00 27.64 99 PRO B O 1
ATOM 1831 N N . LEU B 1 100 ? 10.630 39.168 -18.611 1.00 21.82 100 LEU B N 1
ATOM 1832 C CA . LEU B 1 100 ? 10.433 37.816 -18.050 1.00 22.65 100 LEU B CA 1
ATOM 1833 C C . LEU B 1 100 ? 10.514 36.781 -19.166 1.00 23.97 100 LEU B C 1
ATOM 1834 O O . LEU B 1 100 ? 11.323 35.815 -19.159 1.00 25.71 100 LEU B O 1
ATOM 1839 N N . LEU B 1 101 ? 9.697 36.977 -20.191 1.00 25.30 101 LEU B N 1
ATOM 1840 C CA . LEU B 1 101 ? 9.724 35.999 -21.261 1.00 23.22 101 LEU B CA 1
ATOM 1841 C C . LEU B 1 101 ? 11.043 35.923 -21.945 1.00 24.78 101 LEU B C 1
ATOM 1842 O O . LEU B 1 101 ? 11.441 34.821 -22.360 1.00 23.70 101 LEU B O 1
ATOM 1847 N N . GLU B 1 102 ? 11.720 37.054 -22.127 1.00 22.94 102 GLU B N 1
ATOM 1848 C CA . GLU B 1 102 ? 13.013 36.986 -22.778 1.00 25.87 102 GLU B CA 1
ATOM 1849 C C . GLU B 1 102 ? 13.985 36.247 -21.891 1.00 27.72 102 GLU B C 1
ATOM 1850 O O . GLU B 1 102 ? 15.062 35.899 -22.336 1.00 28.86 102 GLU B O 1
ATOM 1856 N N . ARG B 1 103 ? 13.656 36.017 -20.619 1.00 30.35 103 ARG B N 1
ATOM 1857 C CA . ARG B 1 103 ? 14.631 35.295 -19.775 1.00 30.39 103 ARG B CA 1
ATOM 1858 C C . ARG B 1 103 ? 14.266 33.849 -19.720 1.00 29.74 103 ARG B C 1
ATOM 1859 O O . ARG B 1 103 ? 14.925 33.112 -19.054 1.00 28.14 103 ARG B O 1
ATOM 1867 N N . GLY B 1 104 ? 13.180 33.469 -20.424 1.00 30.35 104 GLY B N 1
ATOM 1868 C CA . GLY B 1 104 ? 12.697 32.105 -20.402 1.00 26.35 104 GLY B CA 1
ATOM 1869 C C . GLY B 1 104 ? 11.978 31.759 -19.125 1.00 23.48 104 GLY B C 1
ATOM 1870 O O . GLY B 1 104 ? 11.890 30.618 -18.763 1.00 22.89 104 GLY B O 1
ATOM 1871 N N . VAL B 1 105 ? 11.458 32.768 -18.452 1.00 23.86 105 VAL B N 1
ATOM 1872 C CA . VAL B 1 105 ? 10.703 32.598 -17.264 1.00 20.20 105 VAL B CA 1
ATOM 1873 C C . VAL B 1 105 ? 9.218 32.349 -17.656 1.00 24.60 105 VAL B C 1
ATOM 1874 O O . VAL B 1 105 ? 8.693 33.070 -18.491 1.00 24.24 105 VAL B O 1
ATOM 1878 N N . HIS B 1 106 ? 8.518 31.368 -17.046 1.00 22.32 106 HIS B N 1
ATOM 1879 C CA . HIS B 1 106 ? 7.101 31.112 -17.365 1.00 21.57 106 HIS B CA 1
ATOM 1880 C C . HIS B 1 106 ? 6.273 32.134 -16.533 1.00 21.14 106 HIS B C 1
ATOM 1881 O O . HIS B 1 106 ? 6.606 32.368 -15.364 1.00 18.78 106 HIS B O 1
ATOM 1888 N N . VAL B 1 107 ? 5.197 32.692 -17.103 1.00 20.19 107 VAL B N 1
ATOM 1889 C CA . VAL B 1 107 ? 4.357 33.656 -16.423 1.00 19.51 107 VAL B CA 1
ATOM 1890 C C . VAL B 1 107 ? 2.955 33.094 -16.224 1.00 20.14 107 VAL B C 1
ATOM 1891 O O . VAL B 1 107 ? 2.370 32.471 -17.135 1.00 19.83 107 VAL B O 1
ATOM 1895 N N . ALA B 1 108 ? 2.411 33.326 -15.039 1.00 18.41 108 ALA B N 1
ATOM 1896 C CA . ALA B 1 108 ? 1.043 32.940 -14.665 1.00 15.51 108 ALA B CA 1
ATOM 1897 C C . ALA B 1 108 ? 0.396 34.217 -14.232 1.00 16.65 108 ALA B C 1
ATOM 1898 O O . ALA B 1 108 ? 1.061 34.993 -13.493 1.00 16.67 108 ALA B O 1
ATOM 1900 N N . VAL B 1 109 ? -0.880 34.442 -14.633 1.00 18.45 109 VAL B N 1
ATOM 1901 C CA . VAL B 1 109 ? -1.633 35.629 -14.282 1.00 19.11 109 VAL B CA 1
ATOM 1902 C C . VAL B 1 109 ? -2.829 35.193 -13.545 1.00 21.81 109 VAL B C 1
ATOM 1903 O O . VAL B 1 109 ? -3.646 34.483 -14.089 1.00 21.42 109 VAL B O 1
ATOM 1907 N N . GLN B 1 110 ? -2.983 35.670 -12.313 1.00 21.21 110 GLN B N 1
ATOM 1908 C CA . GLN B 1 110 ? -4.054 35.226 -11.454 1.00 17.75 110 GLN B CA 1
ATOM 1909 C C . GLN B 1 110 ? -5.321 35.982 -11.702 1.00 21.18 110 GLN B C 1
ATOM 1910 O O . GLN B 1 110 ? -5.330 37.192 -11.766 1.00 19.09 110 GLN B O 1
ATOM 1916 N N . ALA B 1 111 ? -6.409 35.258 -11.840 1.00 20.99 111 ALA B N 1
ATOM 1917 C CA . ALA B 1 111 ? -7.680 35.871 -12.026 1.00 21.25 111 ALA B CA 1
ATOM 1918 C C . ALA B 1 111 ? -8.185 36.152 -10.597 1.00 23.11 111 ALA B C 1
ATOM 1919 O O . ALA B 1 111 ? -7.642 35.650 -9.615 1.00 23.28 111 ALA B O 1
ATOM 1921 N N . CYS B 1 112 ? -9.244 36.928 -10.508 1.00 22.37 112 CYS B N 1
ATOM 1922 C CA . CYS B 1 112 ? -9.807 37.292 -9.252 1.00 23.33 112 CYS B CA 1
ATOM 1923 C C . CYS B 1 112 ? -10.537 36.116 -8.597 1.00 23.80 112 CYS B C 1
ATOM 1924 O O . CYS B 1 112 ? -10.656 35.035 -9.139 1.00 22.66 112 CYS B O 1
ATOM 1927 N N . GLU B 1 113 ? -11.070 36.382 -7.424 1.00 19.39 113 GLU B N 1
ATOM 1928 C CA . GLU B 1 113 ? -11.662 35.380 -6.632 1.00 23.26 113 GLU B CA 1
ATOM 1929 C C . GLU B 1 113 ? -13.013 34.838 -7.090 1.00 22.72 113 GLU B C 1
ATOM 1930 O O . GLU B 1 113 ? -13.479 33.808 -6.610 1.00 20.68 113 GLU B O 1
ATOM 1936 N N . HIS B 1 114 ? -13.671 35.539 -8.016 1.00 23.98 114 HIS B N 1
ATOM 1937 C CA . HIS B 1 114 ? -14.963 35.051 -8.556 1.00 23.51 114 HIS B CA 1
ATOM 1938 C C . HIS B 1 114 ? -14.619 33.736 -9.398 1.00 20.80 114 HIS B C 1
ATOM 1939 O O . HIS B 1 114 ? -15.421 32.848 -9.575 1.00 20.85 114 HIS B O 1
ATOM 1946 N N . LEU B 1 115 ? -13.385 33.627 -9.857 1.00 22.66 115 LEU B N 1
ATOM 1947 C CA . LEU B 1 115 ? -12.963 32.404 -10.596 1.00 24.58 115 LEU B CA 1
ATOM 1948 C C . LEU B 1 115 ? -11.989 31.665 -9.708 1.00 20.78 115 LEU B C 1
ATOM 1949 O O . LEU B 1 115 ? -11.128 30.940 -10.192 1.00 22.26 115 LEU B O 1
ATOM 1954 N N . ASN B 1 116 ? -12.102 31.944 -8.407 1.00 22.60 116 ASN B N 1
ATOM 1955 C CA . ASN B 1 116 ? -11.337 31.281 -7.336 1.00 18.60 116 ASN B CA 1
ATOM 1956 C C . ASN B 1 116 ? -9.866 31.385 -7.492 1.00 17.51 116 ASN B C 1
ATOM 1957 O O . ASN B 1 116 ? -9.110 30.423 -7.160 1.00 18.61 116 ASN B O 1
ATOM 1962 N N . ARG B 1 117 ? -9.405 32.498 -7.989 1.00 18.20 117 ARG B N 1
ATOM 1963 C CA . ARG B 1 117 ? -7.939 32.680 -8.194 1.00 16.85 117 ARG B CA 1
ATOM 1964 C C . ARG B 1 117 ? -7.309 31.653 -9.150 1.00 18.58 117 ARG B C 1
ATOM 1965 O O . ARG B 1 117 ? -6.110 31.397 -9.121 1.00 17.76 117 ARG B O 1
ATOM 1973 N N . ALA B 1 118 ? -8.113 31.108 -10.064 1.00 17.74 118 ALA B N 1
ATOM 1974 C CA . ALA B 1 118 ? -7.523 30.221 -11.077 1.00 19.63 118 ALA B CA 1
ATOM 1975 C C . ALA B 1 118 ? -6.620 31.142 -11.912 1.00 20.12 118 ALA B C 1
ATOM 1976 O O . ALA B 1 118 ? -6.889 32.354 -12.036 1.00 23.33 118 ALA B O 1
ATOM 1978 N N . LEU B 1 119 ? -5.555 30.608 -12.474 1.00 17.29 119 LEU B N 1
ATOM 1979 C CA . LEU B 1 119 ? -4.625 31.423 -13.182 1.00 17.41 119 LEU B CA 1
ATOM 1980 C C . LEU B 1 119 ? -4.512 31.023 -14.664 1.00 21.27 119 LEU B C 1
ATOM 1981 O O . LEU B 1 119 ? -4.774 29.855 -15.036 1.00 20.88 119 LEU B O 1
ATOM 1986 N N . VAL B 1 120 ? -4.106 32.022 -15.473 1.00 20.29 120 VAL B N 1
ATOM 1987 C CA . VAL B 1 120 ? -3.841 31.886 -16.895 1.00 17.91 120 VAL B CA 1
ATOM 1988 C C . VAL B 1 120 ? -2.366 31.595 -17.115 1.00 19.07 120 VAL B C 1
ATOM 1989 O O . VAL B 1 120 ? -1.489 32.345 -16.624 1.00 18.53 120 VAL B O 1
ATOM 1993 N N . VAL B 1 121 ? -2.084 30.505 -17.812 1.00 21.31 121 VAL B N 1
ATOM 1994 C CA . VAL B 1 121 ? -0.738 30.120 -18.159 1.00 23.16 121 VAL B CA 1
ATOM 1995 C C . VAL B 1 121 ? -0.802 29.538 -19.579 1.00 24.91 121 VAL B C 1
ATOM 1996 O O . VAL B 1 121 ? -1.860 29.148 -20.043 1.00 21.81 121 VAL B O 1
ATOM 2000 N N . GLU B 1 122 ? 0.336 29.539 -20.258 1.00 25.42 122 GLU B N 1
ATOM 2001 C CA . GLU B 1 122 ? 0.435 28.892 -21.525 1.00 26.52 122 GLU B CA 1
ATOM 2002 C C . GLU B 1 122 ? 0.233 27.383 -21.214 1.00 28.93 122 GLU B C 1
ATOM 2003 O O . GLU B 1 122 ? 0.638 26.886 -20.132 1.00 26.48 122 GLU B O 1
ATOM 2009 N N . ARG B 1 123 ? -0.392 26.663 -22.157 1.00 25.61 123 ARG B N 1
ATOM 2010 C CA . ARG B 1 123 ? -0.579 25.235 -22.043 1.00 26.32 123 ARG B CA 1
ATOM 2011 C C . ARG B 1 123 ? 0.778 24.541 -21.703 1.00 25.31 123 ARG B C 1
ATOM 2012 O O . ARG B 1 123 ? 0.846 23.615 -20.883 1.00 26.90 123 ARG B O 1
ATOM 2020 N N . GLU B 1 124 ? 1.858 25.000 -22.305 1.00 24.89 124 GLU B N 1
ATOM 2021 C CA . GLU B 1 124 ? 3.161 24.414 -22.026 1.00 28.23 124 GLU B CA 1
ATOM 2022 C C . GLU B 1 124 ? 3.601 24.577 -20.554 1.00 28.29 124 GLU B C 1
ATOM 2023 O O . GLU B 1 124 ? 4.303 23.727 -19.985 1.00 28.18 124 GLU B O 1
ATOM 2029 N N . THR B 1 125 ? 3.232 25.703 -19.951 1.00 26.59 125 THR B N 1
ATOM 2030 C CA . THR B 1 125 ? 3.537 25.963 -18.548 1.00 24.95 125 THR B CA 1
ATOM 2031 C C . THR B 1 125 ? 2.750 24.984 -17.667 1.00 23.53 125 THR B C 1
ATOM 2032 O O . THR B 1 125 ? 3.249 24.424 -16.703 1.00 24.91 125 THR B O 1
ATOM 2036 N N . ALA B 1 126 ? 1.476 24.798 -17.997 1.00 25.62 126 ALA B N 1
ATOM 2037 C CA . ALA B 1 126 ? 0.647 23.870 -17.207 1.00 23.03 126 ALA B CA 1
ATOM 2038 C C . ALA B 1 126 ? 1.308 22.476 -17.314 1.00 24.72 126 ALA B C 1
ATOM 2039 O O . ALA B 1 126 ? 1.347 21.729 -16.389 1.00 27.45 126 ALA B O 1
ATOM 2041 N N . ARG B 1 127 ? 1.861 22.158 -18.462 1.00 27.99 127 ARG B N 1
ATOM 2042 C CA . ARG B 1 127 ? 2.502 20.874 -18.659 1.00 30.33 127 ARG B CA 1
ATOM 2043 C C . ARG B 1 127 ? 3.824 20.782 -17.902 1.00 28.65 127 ARG B C 1
ATOM 2044 O O . ARG B 1 127 ? 4.034 19.832 -17.200 1.00 25.00 127 ARG B O 1
ATOM 2052 N N . ALA B 1 128 ? 4.712 21.765 -18.053 1.00 26.25 128 ALA B N 1
ATOM 2053 C CA . ALA B 1 128 ? 5.954 21.677 -17.330 1.00 24.68 128 ALA B CA 1
ATOM 2054 C C . ALA B 1 128 ? 5.762 21.644 -15.834 1.00 25.50 128 ALA B C 1
ATOM 2055 O O . ALA B 1 128 ? 6.550 21.021 -15.169 1.00 26.35 128 ALA B O 1
ATOM 2057 N N . PHE B 1 129 ? 4.722 22.257 -15.288 1.00 22.06 129 PHE B N 1
ATOM 2058 C CA . PHE B 1 129 ? 4.594 22.267 -13.881 1.00 19.36 129 PHE B CA 1
ATOM 2059 C C . PHE B 1 129 ? 3.538 21.302 -13.262 1.00 21.47 129 PHE B C 1
ATOM 2060 O O . PHE B 1 129 ? 3.262 21.405 -12.062 1.00 20.37 129 PHE B O 1
ATOM 2068 N N . GLY B 1 130 ? 2.943 20.437 -14.085 1.00 20.49 130 GLY B N 1
ATOM 2069 C CA . GLY B 1 130 ? 1.982 19.442 -13.615 1.00 22.50 130 GLY B CA 1
ATOM 2070 C C . GLY B 1 130 ? 0.753 20.095 -13.024 1.00 24.99 130 GLY B C 1
ATOM 2071 O O . GLY B 1 130 ? 0.177 19.596 -12.085 1.00 23.65 130 GLY B O 1
ATOM 2072 N N . LYS B 1 131 ? 0.341 21.196 -13.639 1.00 24.86 131 LYS B N 1
ATOM 2073 C CA . LYS B 1 131 ? -0.818 21.977 -13.233 1.00 26.91 131 LYS B CA 1
ATOM 2074 C C . LYS B 1 131 ? -2.121 21.354 -13.684 1.00 28.09 131 LYS B C 1
ATOM 2075 O O . LYS B 1 131 ? -2.137 20.802 -14.753 1.00 25.31 131 LYS B O 1
ATOM 2081 N N . GLU B 1 132 ? -3.183 21.517 -12.875 1.00 27.49 132 GLU B N 1
ATOM 2082 C CA . GLU B 1 132 ? -4.521 21.012 -13.173 1.00 27.65 132 GLU B CA 1
ATOM 2083 C C . GLU B 1 132 ? -5.403 22.116 -13.864 1.00 27.03 132 GLU B C 1
ATOM 2084 O O . GLU B 1 132 ? -5.775 23.134 -13.226 1.00 22.80 132 GLU B O 1
ATOM 2090 N N . GLU B 1 133 ? -5.775 21.870 -15.123 1.00 24.20 133 GLU B N 1
ATOM 2091 C CA . GLU B 1 133 ? -6.608 22.774 -15.902 1.00 22.29 133 GLU B CA 1
ATOM 2092 C C . GLU B 1 133 ? -8.042 22.677 -15.386 1.00 18.51 133 GLU B C 1
ATOM 2093 O O . GLU B 1 133 ? -8.466 21.640 -14.858 1.00 21.75 133 GLU B O 1
ATOM 2099 N N . VAL B 1 134 ? -8.724 23.812 -15.355 1.00 19.39 134 VAL B N 1
ATOM 2100 C CA . VAL B 1 134 ? -10.134 23.910 -14.938 1.00 18.16 134 VAL B CA 1
ATOM 2101 C C . VAL B 1 134 ? -10.813 24.560 -16.151 1.00 17.21 134 VAL B C 1
ATOM 2102 O O . VAL B 1 134 ? -10.169 25.180 -16.942 1.00 17.29 134 VAL B O 1
ATOM 2106 N N . ALA B 1 135 ? -12.132 24.501 -16.184 1.00 20.07 135 ALA B N 1
ATOM 2107 C CA . ALA B 1 135 ? -12.915 24.946 -17.336 1.00 24.24 135 ALA B CA 1
ATOM 2108 C C . ALA B 1 135 ? -13.618 26.228 -17.057 1.00 21.08 135 ALA B C 1
ATOM 2109 O O . ALA B 1 135 ? -14.589 26.217 -16.287 1.00 21.00 135 ALA B O 1
ATOM 2111 N N . VAL B 1 136 ? -13.086 27.323 -17.621 1.00 19.08 136 VAL B N 1
ATOM 2112 C CA . VAL B 1 136 ? -13.746 28.615 -17.432 1.00 20.01 136 VAL B CA 1
ATOM 2113 C C . VAL B 1 136 ? -13.068 29.557 -18.388 1.00 21.19 136 VAL B C 1
ATOM 2114 O O . VAL B 1 136 ? -12.001 29.263 -18.929 1.00 25.98 136 VAL B O 1
ATOM 2118 N N . PHE B 1 137 ? -13.732 30.621 -18.773 1.00 23.67 137 PHE B N 1
ATOM 2119 C CA . PHE B 1 137 ? -13.062 31.599 -19.685 1.00 21.30 137 PHE B CA 1
ATOM 2120 C C . PHE B 1 137 ? -13.213 32.860 -18.916 1.00 22.71 137 PHE B C 1
ATOM 2121 O O . PHE B 1 137 ? -14.325 33.180 -18.415 1.00 21.09 137 PHE B O 1
ATOM 2129 N N . PRO B 1 138 ? -12.121 33.624 -18.810 1.00 21.00 138 PRO B N 1
ATOM 2130 C CA . PRO B 1 138 ? -12.237 34.873 -18.045 1.00 23.39 138 PRO B CA 1
ATOM 2131 C C . PRO B 1 138 ? -12.768 36.065 -18.869 1.00 26.09 138 PRO B C 1
ATOM 2132 O O . PRO B 1 138 ? -12.572 36.083 -20.099 1.00 25.12 138 PRO B O 1
ATOM 2136 N N . HIS B 1 139 ? -13.422 37.020 -18.198 1.00 24.80 139 HIS B N 1
ATOM 2137 C CA . HIS B 1 139 ? -13.826 38.246 -18.873 1.00 28.85 139 HIS B CA 1
ATOM 2138 C C . HIS B 1 139 ? -13.673 39.339 -17.771 1.00 29.47 139 HIS B C 1
ATOM 2139 O O . HIS B 1 139 ? -13.730 39.022 -16.583 1.00 30.79 139 HIS B O 1
ATOM 2146 N N . PRO B 1 140 ? -13.482 40.629 -18.136 1.00 29.66 140 PRO B N 1
ATOM 2147 C CA . PRO B 1 140 ? -13.298 41.630 -17.071 1.00 30.63 140 PRO B CA 1
ATOM 2148 C C . PRO B 1 140 ? -14.199 41.618 -15.878 1.00 29.99 140 PRO B C 1
ATOM 2149 O O . PRO B 1 140 ? -13.719 41.810 -14.793 1.00 33.62 140 PRO B O 1
ATOM 2153 N N . LYS B 1 141 ? -15.495 41.413 -16.035 1.00 31.53 141 LYS B N 1
ATOM 2154 C CA . LYS B 1 141 ? -16.412 41.418 -14.869 1.00 32.22 141 LYS B CA 1
ATOM 2155 C C . LYS B 1 141 ? -16.462 40.097 -14.084 1.00 30.24 141 LYS B C 1
ATOM 2156 O O . LYS B 1 141 ? -17.226 40.001 -13.124 1.00 30.70 141 LYS B O 1
ATOM 2162 N N . ALA B 1 142 ? -15.736 39.065 -14.536 1.00 26.71 142 ALA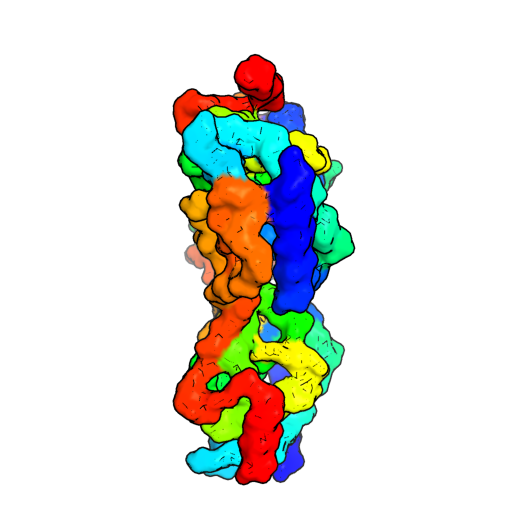 B N 1
ATOM 2163 C CA . ALA B 1 142 ? -15.670 37.788 -13.770 1.00 25.70 142 ALA B CA 1
ATOM 2164 C C . ALA B 1 142 ? -14.338 37.211 -14.148 1.00 24.98 142 ALA B C 1
ATOM 2165 O O . ALA B 1 142 ? -14.246 36.382 -15.067 1.00 25.77 142 ALA B O 1
ATOM 2167 N N . GLY B 1 143 ? -13.301 37.687 -13.504 1.00 21.44 143 GLY B N 1
ATOM 2168 C CA . GLY B 1 143 ? -11.987 37.170 -13.852 1.00 23.58 143 GLY B CA 1
ATOM 2169 C C . GLY B 1 143 ? -11.050 38.349 -13.706 1.00 25.28 143 GLY B C 1
ATOM 2170 O O . GLY B 1 143 ? -9.967 38.217 -13.194 1.00 23.91 143 GLY B O 1
ATOM 2171 N N . GLY B 1 144 ? -11.518 39.536 -14.143 1.00 29.08 144 GLY B N 1
ATOM 2172 C CA . GLY B 1 144 ? -10.733 40.745 -14.073 1.00 27.86 144 GLY B CA 1
ATOM 2173 C C . GLY B 1 144 ? -10.032 41.068 -15.399 1.00 30.74 144 GLY B C 1
ATOM 2174 O O . GLY B 1 144 ? -9.738 40.182 -16.218 1.00 30.89 144 GLY B O 1
ATOM 2175 N N . ALA B 1 145 ? -9.680 42.349 -15.589 1.00 30.05 145 ALA B N 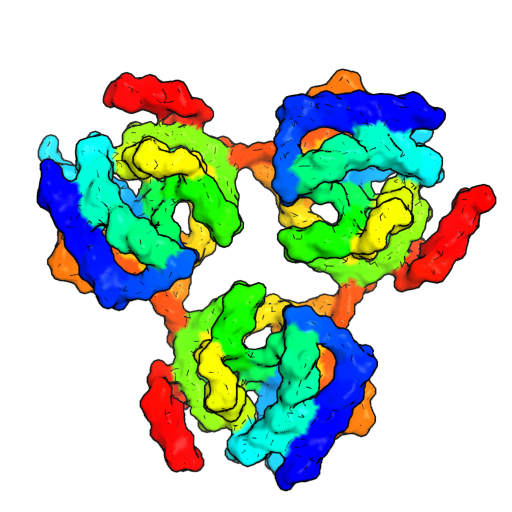1
ATOM 2176 C CA . ALA B 1 145 ? -9.049 42.738 -16.822 1.00 28.52 145 ALA B CA 1
ATOM 2177 C C . ALA B 1 145 ? -7.685 42.118 -17.105 1.00 29.77 145 ALA B C 1
ATOM 2178 O O . ALA B 1 145 ? -7.311 41.815 -18.279 1.00 26.22 145 ALA B O 1
ATOM 2180 N N . LYS B 1 146 ? -6.900 41.998 -16.047 1.00 28.16 146 LYS B N 1
ATOM 2181 C CA . LYS B 1 146 ? -5.601 41.446 -16.300 1.00 29.42 146 LYS B CA 1
ATOM 2182 C C . LYS B 1 146 ? -5.577 39.967 -16.734 1.00 25.62 146 LYS B C 1
ATOM 2183 O O . LYS B 1 146 ? -4.815 39.628 -17.632 1.00 25.02 146 LYS B O 1
ATOM 2189 N N . ALA B 1 147 ? -6.390 39.105 -16.105 1.00 24.48 147 ALA B N 1
ATOM 2190 C CA . ALA B 1 147 ? -6.401 37.663 -16.466 1.00 21.54 147 ALA B CA 1
ATOM 2191 C C . ALA B 1 147 ? -6.939 37.662 -17.921 1.00 21.38 147 ALA B C 1
ATOM 2192 O O . ALA B 1 147 ? -6.453 36.925 -18.763 1.00 21.89 147 ALA B O 1
ATOM 2194 N N . THR B 1 148 ? -7.958 38.478 -18.166 1.00 24.60 148 THR B N 1
ATOM 2195 C CA . THR B 1 148 ? -8.517 38.632 -19.511 1.00 27.81 148 THR B CA 1
ATOM 2196 C C . THR B 1 148 ? -7.486 39.114 -20.518 1.00 27.45 148 THR B C 1
ATOM 2197 O O . THR B 1 148 ? -7.336 38.496 -21.572 1.00 27.28 148 THR B O 1
ATOM 2201 N N . ALA B 1 149 ? -6.735 40.150 -20.196 1.00 26.27 149 ALA B N 1
ATOM 2202 C CA . ALA B 1 149 ? -5.747 40.606 -21.180 1.00 27.87 149 ALA B CA 1
ATOM 2203 C C . ALA B 1 149 ? -4.699 39.470 -21.422 1.00 28.20 149 ALA B C 1
ATOM 2204 O O . ALA B 1 149 ? -4.319 39.170 -22.576 1.00 25.90 149 ALA B O 1
ATOM 2206 N N . ALA B 1 150 ? -4.282 38.766 -20.340 1.00 27.49 150 ALA B N 1
ATOM 2207 C CA . ALA B 1 150 ? -3.342 37.667 -20.533 1.00 22.46 150 ALA B CA 1
ATOM 2208 C C . ALA B 1 150 ? -3.926 36.528 -21.390 1.00 18.49 150 ALA B C 1
ATOM 2209 O O . ALA B 1 150 ? -3.254 35.977 -22.287 1.00 17.13 150 ALA B O 1
ATOM 2211 N N . PHE B 1 151 ? -5.159 36.168 -21.117 1.00 19.75 151 PHE B N 1
ATOM 2212 C CA . PHE B 1 151 ? -5.779 35.041 -21.820 1.00 21.10 151 PHE B CA 1
ATOM 2213 C C . PHE B 1 151 ? -5.864 35.367 -23.348 1.00 24.79 151 PHE B C 1
ATOM 2214 O O . PHE B 1 151 ? -5.554 34.537 -24.226 1.00 24.89 151 PHE B O 1
ATOM 2222 N N . LEU B 1 152 ? -6.204 36.590 -23.668 1.00 25.69 152 LEU B N 1
ATOM 2223 C CA . LEU B 1 152 ? -6.215 37.019 -25.072 1.00 30.03 152 LEU B CA 1
ATOM 2224 C C . LEU B 1 152 ? -4.796 37.139 -25.696 1.00 31.56 152 LEU B C 1
ATOM 2225 O O . LEU B 1 152 ? -4.625 36.948 -26.899 1.00 31.13 152 LEU B O 1
ATOM 2230 N N . ARG B 1 153 ? -3.765 37.464 -24.909 1.00 29.87 153 ARG B N 1
ATOM 2231 C CA . ARG B 1 153 ? -2.455 37.635 -25.536 1.00 28.65 153 ARG B CA 1
ATOM 2232 C C . ARG B 1 153 ? -1.603 36.377 -25.637 1.00 28.01 153 ARG B C 1
ATOM 2233 O O . ARG B 1 153 ? -0.687 36.264 -26.506 1.00 28.35 153 ARG B O 1
ATOM 2241 N N . PHE B 1 154 ? -1.837 35.462 -24.709 1.00 27.41 154 PHE B N 1
ATOM 2242 C CA . PHE B 1 154 ? -1.113 34.195 -24.683 1.00 26.75 154 PHE B CA 1
ATOM 2243 C C . PHE B 1 154 ? -1.325 33.343 -25.978 1.00 27.35 154 PHE B C 1
ATOM 2244 O O . PHE B 1 154 ? -2.373 33.395 -26.555 1.00 28.76 154 PHE B O 1
ATOM 2252 N N . ARG B 1 155 ? -0.325 32.598 -26.427 1.00 27.67 155 ARG B N 1
ATOM 2253 C CA . ARG B 1 155 ? -0.489 31.745 -27.625 1.00 30.21 155 ARG B CA 1
ATOM 2254 C C . ARG B 1 155 ? -1.449 30.599 -27.447 1.00 29.46 155 ARG B C 1
ATOM 2255 O O . ARG B 1 155 ? -2.263 30.333 -28.313 1.00 28.86 155 ARG B O 1
ATOM 2263 N N . ASP B 1 156 ? -1.362 29.871 -26.324 1.00 27.93 156 ASP B N 1
ATOM 2264 C CA . ASP B 1 156 ? -2.267 28.760 -26.138 1.00 26.54 156 ASP B CA 1
ATOM 2265 C C . ASP B 1 156 ? -2.551 28.647 -24.635 1.00 25.54 156 ASP B C 1
ATOM 2266 O O . ASP B 1 156 ? -2.142 27.730 -23.986 1.00 24.46 156 ASP B O 1
ATOM 2271 N N . PRO B 1 157 ? -3.409 29.530 -24.158 1.00 26.70 157 PRO B N 1
ATOM 2272 C CA . PRO B 1 157 ? -3.805 29.653 -22.771 1.00 27.35 157 PRO B CA 1
ATOM 2273 C C . PRO B 1 157 ? -4.786 28.665 -22.243 1.00 26.89 157 PRO B C 1
ATOM 2274 O O . PRO B 1 157 ? -5.678 28.246 -22.939 1.00 28.41 157 PRO B O 1
ATOM 2278 N N . VAL B 1 158 ? -4.602 28.328 -20.981 1.00 23.09 158 VAL B N 1
ATOM 2279 C CA . VAL B 1 158 ? -5.499 27.473 -20.224 1.00 23.17 158 VAL B CA 1
ATOM 2280 C C . VAL B 1 158 ? -5.576 28.110 -18.837 1.00 21.33 158 VAL B C 1
ATOM 2281 O O . VAL B 1 158 ? -4.666 28.864 -18.426 1.00 21.84 158 VAL B O 1
ATOM 2285 N N . MET B 1 159 ? -6.712 27.889 -18.194 1.00 19.92 159 MET B N 1
ATOM 2286 C CA . MET B 1 159 ? -6.964 28.331 -16.870 1.00 21.53 159 MET B CA 1
ATOM 2287 C C . MET B 1 159 ? -6.514 27.110 -15.976 1.00 23.32 159 MET B C 1
ATOM 2288 O O . MET B 1 159 ? -6.838 25.996 -16.289 1.00 22.43 159 MET B O 1
ATOM 2293 N N . VAL B 1 160 ? -5.747 27.350 -14.904 1.00 22.93 160 VAL B N 1
ATOM 2294 C CA . VAL B 1 160 ? -5.345 26.241 -14.011 1.00 22.79 160 VAL B CA 1
ATOM 2295 C C . VAL B 1 160 ? -5.887 26.573 -12.594 1.00 25.30 160 VAL B C 1
ATOM 2296 O O . VAL B 1 160 ? -6.135 27.764 -12.182 1.00 20.71 160 VAL B O 1
ATOM 2300 N N . GLU B 1 161 ? -6.079 25.496 -11.850 1.00 20.93 161 GLU B N 1
ATOM 2301 C CA . GLU B 1 161 ? -6.637 25.605 -10.513 1.00 24.65 161 GLU B CA 1
ATOM 2302 C C . GLU B 1 161 ? -5.735 26.436 -9.544 1.00 19.46 161 GLU B C 1
ATOM 2303 O O . GLU B 1 161 ? -6.200 27.303 -8.735 1.00 19.36 161 GLU B O 1
ATOM 2309 N N . SER B 1 162 ? -4.439 26.165 -9.670 1.00 16.60 162 SER B N 1
ATOM 2310 C CA . SER B 1 162 ? -3.471 26.896 -8.889 1.00 18.60 162 SER B CA 1
ATOM 2311 C C . SER B 1 162 ? -2.122 26.538 -9.500 1.00 20.29 162 SER B C 1
ATOM 2312 O O . SER B 1 162 ? -2.032 25.850 -10.519 1.00 19.18 162 SER B O 1
ATOM 2315 N N . LEU B 1 163 ? -1.054 26.994 -8.870 1.00 19.06 163 LEU B N 1
ATOM 2316 C CA . LEU B 1 163 ? 0.250 26.668 -9.363 1.00 16.53 163 LEU B CA 1
ATOM 2317 C C . LEU B 1 163 ? 0.869 25.649 -8.363 1.00 16.88 163 LEU B C 1
ATOM 2318 O O . LEU B 1 163 ? 2.062 25.449 -8.389 1.00 17.29 163 LEU B O 1
ATOM 2323 N N . LYS B 1 164 ? 0.057 25.092 -7.479 1.00 17.20 164 LYS B N 1
ATOM 2324 C CA . LYS B 1 164 ? 0.587 24.248 -6.432 1.00 19.75 164 LYS B CA 1
ATOM 2325 C C . LYS B 1 164 ? 1.759 24.906 -5.702 1.00 23.11 164 LYS B C 1
ATOM 2326 O O . LYS B 1 164 ? 2.767 24.234 -5.412 1.00 24.95 164 LYS B O 1
ATOM 2332 N N . ALA B 1 165 ? 1.649 26.207 -5.383 1.00 22.56 165 ALA B N 1
ATOM 2333 C CA . ALA B 1 165 ? 2.678 26.937 -4.652 1.00 19.67 165 ALA B CA 1
ATOM 2334 C C . ALA B 1 165 ? 4.041 26.758 -5.246 1.00 20.94 165 ALA B C 1
ATOM 2335 O O . ALA B 1 165 ? 5.031 26.708 -4.564 1.00 19.46 165 ALA B O 1
ATOM 2337 N N . GLN B 1 166 ? 4.101 26.678 -6.568 1.00 22.08 166 GLN B N 1
ATOM 2338 C CA . GLN B 1 166 ? 5.390 26.544 -7.214 1.00 20.55 166 GLN B CA 1
ATOM 2339 C C . GLN B 1 166 ? 6.095 27.787 -7.709 1.00 20.77 166 GLN B C 1
ATOM 2340 O O . GLN B 1 166 ? 7.219 27.685 -8.233 1.00 17.81 166 GLN B O 1
ATOM 2346 N N . ALA B 1 167 ? 5.482 28.953 -7.573 1.00 19.13 167 ALA B N 1
ATOM 2347 C CA . ALA B 1 167 ? 6.165 30.125 -8.160 1.00 19.75 167 ALA B CA 1
ATOM 2348 C C . ALA B 1 167 ? 7.396 30.559 -7.391 1.00 19.62 167 ALA B C 1
ATOM 2349 O O . ALA B 1 167 ? 7.418 30.451 -6.148 1.00 20.67 167 ALA B O 1
ATOM 2351 N N . HIS B 1 168 ? 8.420 30.970 -8.137 1.00 18.22 168 HIS B N 1
ATOM 2352 C CA . HIS B 1 168 ? 9.636 31.498 -7.549 1.00 21.81 168 HIS B CA 1
ATOM 2353 C C . HIS B 1 168 ? 9.603 32.951 -7.228 1.00 21.46 168 HIS B C 1
ATOM 2354 O O . HIS B 1 168 ? 10.457 33.389 -6.488 1.00 24.05 168 HIS B O 1
ATOM 2361 N N . GLY B 1 169 ? 8.664 33.721 -7.817 1.00 23.20 169 GLY B N 1
ATOM 2362 C CA . GLY B 1 169 ? 8.534 35.130 -7.507 1.00 19.16 169 GLY B CA 1
ATOM 2363 C C . GLY B 1 169 ? 7.298 35.701 -8.156 1.00 22.18 169 GLY B C 1
ATOM 2364 O O . GLY B 1 169 ? 6.622 35.032 -8.963 1.00 18.39 169 GLY B O 1
ATOM 2365 N N . GLY B 1 170 ? 7.002 36.962 -7.860 1.00 21.48 170 GLY B N 1
ATOM 2366 C CA . GLY B 1 170 ? 5.821 37.534 -8.470 1.00 22.87 170 GLY B CA 1
ATOM 2367 C C . GLY B 1 170 ? 5.621 38.946 -8.052 1.00 24.42 170 GLY B C 1
ATOM 2368 O O . GLY B 1 170 ? 6.558 39.497 -7.423 1.00 25.10 170 GLY B O 1
ATOM 2369 N N . MET B 1 171 ? 4.420 39.491 -8.328 1.00 22.37 171 MET B N 1
ATOM 2370 C CA . MET B 1 171 ? 4.018 40.861 -7.981 1.00 18.03 171 MET B CA 1
ATOM 2371 C C . MET B 1 171 ? 2.532 40.873 -7.713 1.00 20.13 171 MET B C 1
ATOM 2372 O O . MET B 1 171 ? 1.743 40.160 -8.372 1.00 19.82 171 MET B O 1
ATOM 2377 N N . ASP B 1 172 ? 2.133 41.677 -6.740 1.00 19.39 172 ASP B N 1
ATOM 2378 C CA . ASP B 1 172 ? 0.751 41.810 -6.370 1.00 21.43 172 ASP B CA 1
ATOM 2379 C C . ASP B 1 172 ? 0.472 43.334 -6.682 1.00 25.43 172 ASP B C 1
ATOM 2380 O O . ASP B 1 172 ? 1.163 44.249 -6.106 1.00 22.31 172 ASP B O 1
ATOM 2385 N N . ILE B 1 173 ? -0.401 43.622 -7.674 1.00 24.76 173 ILE B N 1
ATOM 2386 C CA . ILE B 1 173 ? -0.652 45.028 -7.977 1.00 24.07 173 ILE B CA 1
ATOM 2387 C C . ILE B 1 173 ? -1.918 45.461 -7.363 1.00 26.15 173 ILE B C 1
ATOM 2388 O O . ILE B 1 173 ? -2.984 45.079 -7.757 1.00 27.32 173 ILE B O 1
ATOM 2393 N N . GLY B 1 174 ? -1.814 46.259 -6.325 1.00 27.11 174 GLY B N 1
ATOM 2394 C CA . GLY B 1 174 ? -3.072 46.611 -5.709 1.00 31.46 174 GLY B CA 1
ATOM 2395 C C . GLY B 1 174 ? -3.454 45.857 -4.442 1.00 33.25 174 GLY B C 1
ATOM 2396 O O . GLY B 1 174 ? -4.554 46.089 -3.982 1.00 34.72 174 GLY B O 1
ATOM 2397 N N . GLY B 1 175 ? -2.598 44.977 -3.881 1.00 33.04 175 GLY B N 1
ATOM 2398 C CA . GLY B 1 175 ? -3.001 44.243 -2.680 1.00 30.67 175 GLY B CA 1
ATOM 2399 C C . GLY B 1 175 ? -4.074 43.192 -2.921 1.00 30.62 175 GLY B C 1
ATOM 2400 O O . GLY B 1 175 ? -5.114 43.084 -2.248 1.00 27.65 175 GLY B O 1
ATOM 2401 N N . VAL B 1 176 ? -3.871 42.401 -3.954 1.00 26.77 176 VAL B N 1
ATOM 2402 C CA . VAL B 1 176 ? -4.904 41.404 -4.173 1.00 24.58 176 VAL B CA 1
ATOM 2403 C C . VAL B 1 176 ? -4.429 40.039 -3.523 1.00 22.44 176 VAL B C 1
ATOM 2404 O O . VAL B 1 176 ? -5.212 39.127 -3.436 1.00 23.01 176 VAL B O 1
ATOM 2408 N N . LEU B 1 177 ? -3.166 39.951 -3.134 1.00 20.31 177 LEU B N 1
ATOM 2409 C CA . LEU B 1 177 ? -2.529 38.763 -2.566 1.00 24.66 177 LEU B CA 1
ATOM 2410 C C . LEU B 1 177 ? -2.140 37.757 -3.673 1.00 24.05 177 LEU B C 1
ATOM 2411 O O . LEU B 1 177 ? -2.985 37.399 -4.605 1.00 24.55 177 LEU B O 1
ATOM 2416 N N . ILE B 1 178 ? -0.892 37.290 -3.564 1.00 21.16 178 ILE B N 1
ATOM 2417 C CA . ILE B 1 178 ? -0.359 36.264 -4.425 1.00 22.45 178 ILE B CA 1
ATOM 2418 C C . ILE B 1 178 ? 0.457 35.222 -3.593 1.00 22.36 178 ILE B C 1
ATOM 2419 O O . ILE B 1 178 ? 1.047 34.298 -4.116 1.00 20.15 178 ILE B O 1
ATOM 2424 N N . GLY B 1 179 ? 0.480 35.416 -2.277 1.00 24.20 179 GLY B N 1
ATOM 2425 C CA . GLY B 1 179 ? 1.326 34.555 -1.442 1.00 20.87 179 GLY B CA 1
ATOM 2426 C C . GLY B 1 179 ? 1.062 33.066 -1.568 1.00 18.78 179 GLY B C 1
ATOM 2427 O O . GLY B 1 179 ? 1.960 32.301 -1.422 1.00 19.70 179 GLY B O 1
ATOM 2428 N N . MET B 1 180 ? -0.177 32.673 -1.753 1.00 17.16 180 MET B N 1
ATOM 2429 C CA . MET B 1 180 ? -0.547 31.274 -1.846 1.00 15.33 180 MET B CA 1
ATOM 2430 C C . MET B 1 180 ? 0.077 30.510 -3.035 1.00 17.13 180 MET B C 1
ATOM 2431 O O . MET B 1 180 ? 0.167 29.286 -3.019 1.00 16.57 180 MET B O 1
ATOM 2436 N N . HIS B 1 181 ? 0.657 31.250 -3.980 1.00 17.98 181 HIS B N 1
ATOM 2437 C CA . HIS B 1 181 ? 1.238 30.696 -5.196 1.00 18.27 181 HIS B CA 1
ATOM 2438 C C . HIS B 1 181 ? 2.755 30.553 -5.108 1.00 20.06 181 HIS B C 1
ATOM 2439 O O . HIS B 1 181 ? 3.395 29.900 -5.963 1.00 21.17 181 HIS B O 1
ATOM 2446 N N . LEU B 1 182 ? 3.317 31.223 -4.101 1.00 17.12 182 LEU B N 1
ATOM 2447 C CA . LEU B 1 182 ? 4.763 31.240 -3.957 1.00 19.17 182 LEU B CA 1
ATOM 2448 C C . LEU B 1 182 ? 5.287 30.117 -3.126 1.00 16.79 182 LEU B C 1
ATOM 2449 O O . LEU B 1 182 ? 4.666 29.763 -2.154 1.00 20.73 182 LEU B O 1
ATOM 2454 N N . ARG B 1 183 ? 6.424 29.555 -3.522 1.00 20.76 183 ARG B N 1
ATOM 2455 C CA . ARG B 1 183 ? 6.987 28.461 -2.772 1.00 23.00 183 ARG B CA 1
ATOM 2456 C C . ARG B 1 183 ? 7.787 29.103 -1.557 1.00 21.35 183 ARG B C 1
ATOM 2457 O O . ARG B 1 183 ? 8.218 30.247 -1.626 1.00 22.21 183 ARG B O 1
ATOM 2465 N N . PRO B 1 184 ? 7.984 28.354 -0.469 1.00 18.32 184 PRO B N 1
ATOM 2466 C CA . PRO B 1 184 ? 8.716 28.874 0.706 1.00 16.68 184 PRO B CA 1
ATOM 2467 C C . PRO B 1 184 ? 10.155 29.156 0.283 1.00 17.05 184 PRO B C 1
ATOM 2468 O O . PRO B 1 184 ? 10.658 28.438 -0.538 1.00 20.03 184 PRO B O 1
ATOM 2472 N N . VAL B 1 185 ? 10.816 30.215 0.759 1.00 18.51 185 VAL B N 1
ATOM 2473 C CA . VAL B 1 185 ? 10.268 31.198 1.663 1.00 18.02 185 VAL B CA 1
ATOM 2474 C C . VAL B 1 185 ? 10.152 32.478 0.801 1.00 17.40 185 VAL B C 1
ATOM 2475 O O . VAL B 1 185 ? 11.080 32.863 0.161 1.00 20.30 185 VAL B O 1
ATOM 2479 N N . ALA B 1 186 ? 9.015 33.135 0.831 1.00 17.60 186 ALA B N 1
ATOM 2480 C CA . ALA B 1 186 ? 8.763 34.326 0.040 1.00 18.19 186 ALA B CA 1
ATOM 2481 C C . ALA B 1 186 ? 9.492 35.455 0.819 1.00 20.65 186 ALA B C 1
ATOM 2482 O O . ALA B 1 186 ? 9.342 35.550 2.050 1.00 21.59 186 ALA B O 1
ATOM 2484 N N . VAL B 1 187 ? 10.269 36.266 0.102 1.00 21.94 187 VAL B N 1
ATOM 2485 C CA . VAL B 1 187 ? 10.984 37.419 0.665 1.00 23.68 187 VAL B CA 1
ATOM 2486 C C . VAL B 1 187 ? 10.470 38.690 -0.134 1.00 24.89 187 VAL B C 1
ATOM 2487 O O . VAL B 1 187 ? 10.665 38.798 -1.353 1.00 23.49 187 VAL B O 1
ATOM 2491 N N . PRO B 1 188 ? 9.767 39.598 0.536 1.00 24.81 188 PRO B N 1
ATOM 2492 C CA . PRO B 1 188 ? 9.322 40.758 -0.232 1.00 28.35 188 PRO B CA 1
ATOM 2493 C C . PRO B 1 188 ? 10.553 41.587 -0.581 1.00 28.34 188 PRO B C 1
ATOM 2494 O O . PRO B 1 188 ? 11.548 41.566 0.140 1.00 27.89 188 PRO B O 1
ATOM 2498 N N . LEU B 1 189 ? 10.507 42.185 -1.765 1.00 29.36 189 LEU B N 1
ATOM 2499 C CA . LEU B 1 189 ? 11.587 43.039 -2.318 1.00 33.09 189 LEU B CA 1
ATOM 2500 C C . LEU B 1 189 ? 11.220 44.526 -2.249 1.00 33.71 189 LEU B C 1
ATOM 2501 O O . LEU B 1 189 ? 10.082 44.906 -2.528 1.00 34.87 189 LEU B O 1
ATOM 2506 N N . ARG B 1 190 ? 12.153 45.378 -1.847 1.00 34.72 190 ARG B N 1
ATOM 2507 C CA . ARG B 1 190 ? 11.818 46.771 -1.858 1.00 34.19 190 ARG B CA 1
ATOM 2508 C C . ARG B 1 190 ? 12.235 47.217 -3.267 1.00 30.84 190 ARG B C 1
ATOM 2509 O O . ARG B 1 190 ? 13.255 46.824 -3.767 1.00 29.11 190 ARG B O 1
ATOM 2517 N N . LEU B 1 191 ? 11.387 47.963 -3.935 1.00 31.22 191 LEU B N 1
ATOM 2518 C CA . LEU B 1 191 ? 11.768 48.494 -5.227 1.00 32.88 191 LEU B CA 1
ATOM 2519 C C . LEU B 1 191 ? 11.439 49.981 -5.120 1.00 34.65 191 LEU B C 1
ATOM 2520 O O . LEU B 1 191 ? 10.504 50.346 -4.384 1.00 30.84 191 LEU B O 1
ATOM 2525 N N . SER B 1 192 ? 12.131 50.824 -5.892 1.00 34.97 192 SER B N 1
ATOM 2526 C CA . SER B 1 192 ? 11.805 52.270 -5.887 1.00 34.43 192 SER B CA 1
ATOM 2527 C C . SER B 1 192 ? 10.343 52.495 -6.256 1.00 37.21 192 SER B C 1
ATOM 2528 O O . SER B 1 192 ? 9.679 53.452 -5.771 1.00 35.46 192 SER B O 1
ATOM 2531 N N . VAL B 1 193 ? 9.845 51.627 -7.138 1.00 35.76 193 VAL B N 1
ATOM 2532 C CA . VAL B 1 193 ? 8.489 51.749 -7.582 1.00 34.55 193 VAL B CA 1
ATOM 2533 C C . VAL B 1 193 ? 7.601 51.177 -6.504 1.00 37.70 193 VAL B C 1
ATOM 2534 O O . VAL B 1 193 ? 7.540 49.931 -6.320 1.00 38.82 193 VAL B O 1
ATOM 2538 N N . ARG B 1 194 ? 6.843 52.032 -5.826 1.00 38.44 194 ARG B N 1
ATOM 2539 C CA . ARG B 1 194 ? 6.005 51.492 -4.788 1.00 37.72 194 ARG B CA 1
ATOM 2540 C C . ARG B 1 194 ? 4.560 51.466 -5.217 1.00 35.82 194 ARG B C 1
ATOM 2541 O O . ARG B 1 194 ? 3.676 50.934 -4.516 1.00 30.88 194 ARG B O 1
ATOM 2549 N N . LYS B 1 195 ? 4.313 52.117 -6.353 1.00 34.75 195 LYS B N 1
ATOM 2550 C CA . LYS B 1 195 ? 2.982 52.078 -6.978 1.00 33.19 195 LYS B CA 1
ATOM 2551 C C . LYS B 1 195 ? 3.004 51.973 -8.528 1.00 31.56 195 LYS B C 1
ATOM 2552 O O . LYS B 1 195 ? 3.980 52.334 -9.220 1.00 30.30 195 LYS B O 1
ATOM 2558 N N . ILE B 1 196 ? 1.915 51.424 -9.049 1.00 28.75 196 ILE B N 1
ATOM 2559 C CA . ILE B 1 196 ? 1.713 51.293 -10.506 1.00 29.14 196 ILE B CA 1
ATOM 2560 C C . ILE B 1 196 ? 0.409 52.024 -10.605 1.00 28.90 196 ILE B C 1
ATOM 2561 O O . ILE B 1 196 ? -0.617 51.545 -10.088 1.00 25.65 196 ILE B O 1
ATOM 2566 N N . GLY B 1 197 ? 0.418 53.189 -11.264 1.00 29.41 197 GLY B N 1
ATOM 2567 C CA . GLY B 1 197 ? -0.813 53.934 -11.245 1.00 28.32 197 GLY B CA 1
ATOM 2568 C C . GLY B 1 197 ? -1.005 54.307 -9.784 1.00 32.76 197 GLY B C 1
ATOM 2569 O O . GLY B 1 197 ? -0.052 54.732 -9.106 1.00 30.23 197 GLY B O 1
ATOM 2570 N N . GLU B 1 198 ? -2.232 54.136 -9.328 1.00 33.05 198 GLU B N 1
ATOM 2571 C CA . GLU B 1 198 ? -2.651 54.402 -7.955 1.00 36.80 198 GLU B CA 1
ATOM 2572 C C . GLU B 1 198 ? -2.647 53.111 -7.062 1.00 37.66 198 GLU B C 1
ATOM 2573 O O . GLU B 1 198 ? -3.188 53.111 -5.940 1.00 36.51 198 GLU B O 1
ATOM 2579 N N . ALA B 1 199 ? -2.132 51.996 -7.600 1.00 34.98 199 ALA B N 1
ATOM 2580 C CA . ALA B 1 199 ? -2.097 50.705 -6.871 1.00 33.28 199 ALA B CA 1
ATOM 2581 C C . ALA B 1 199 ? -0.736 50.481 -6.259 1.00 30.65 199 ALA B C 1
ATOM 2582 O O . ALA B 1 199 ? 0.262 50.692 -6.924 1.00 29.90 199 ALA B O 1
ATOM 2584 N N . VAL B 1 200 ? -0.705 49.973 -5.008 1.00 32.02 200 VAL B N 1
ATOM 2585 C CA . VAL B 1 200 ? 0.570 49.685 -4.308 1.00 28.83 200 VAL B CA 1
ATOM 2586 C C . VAL B 1 200 ? 1.242 48.513 -4.940 1.00 25.33 200 VAL B C 1
ATOM 2587 O O . VAL B 1 200 ? 0.580 47.575 -5.251 1.00 26.18 200 VAL B O 1
ATOM 2591 N N . LEU B 1 201 ? 2.540 48.490 -5.067 1.00 23.84 201 LEU B N 1
ATOM 2592 C CA . LEU B 1 201 ? 3.110 47.339 -5.697 1.00 25.95 201 LEU B CA 1
ATOM 2593 C C . LEU B 1 201 ? 3.805 46.481 -4.642 1.00 29.83 201 LEU B C 1
ATOM 2594 O O . LEU B 1 201 ? 4.672 47.010 -3.888 1.00 29.15 201 LEU B O 1
ATOM 2599 N N . LEU B 1 202 ? 3.419 45.203 -4.539 1.00 27.86 202 LEU B N 1
ATOM 2600 C CA . LEU B 1 202 ? 4.109 44.271 -3.646 1.00 25.99 202 LEU B CA 1
ATOM 2601 C C . LEU B 1 202 ? 4.858 43.297 -4.555 1.00 27.54 202 LEU B C 1
ATOM 2602 O O . LEU B 1 202 ? 4.233 42.666 -5.436 1.00 30.36 202 LEU B O 1
ATOM 2607 N N . ALA B 1 203 ? 6.164 43.210 -4.431 1.00 22.74 203 ALA B N 1
ATOM 2608 C CA . ALA B 1 203 ? 6.952 42.297 -5.224 1.00 22.72 203 ALA B CA 1
ATOM 2609 C C . ALA B 1 203 ? 7.686 41.370 -4.244 1.00 25.01 203 ALA B C 1
ATOM 2610 O O . ALA B 1 203 ? 8.099 41.823 -3.175 1.00 23.22 203 ALA B O 1
ATOM 2612 N N . ALA B 1 204 ? 7.890 40.094 -4.616 1.00 23.40 204 ALA B N 1
ATOM 2613 C CA . ALA B 1 204 ? 8.572 39.154 -3.750 1.00 22.27 204 ALA B CA 1
ATOM 2614 C C . ALA B 1 204 ? 9.368 38.154 -4.539 1.00 23.88 204 ALA B C 1
ATOM 2615 O O . ALA B 1 204 ? 9.019 37.796 -5.604 1.00 26.81 204 ALA B O 1
ATOM 2617 N N . LYS B 1 205 ? 10.473 37.705 -4.035 1.00 24.07 205 LYS B N 1
ATOM 2618 C CA . LYS B 1 205 ? 11.198 36.633 -4.674 1.00 22.35 205 LYS B CA 1
ATOM 2619 C C . LYS B 1 205 ? 11.015 35.431 -3.688 1.00 20.43 205 LYS B C 1
ATOM 2620 O O . LYS B 1 205 ? 10.144 35.467 -2.808 1.00 20.84 205 LYS B O 1
ATOM 2626 N N . THR B 1 206 ? 11.772 34.371 -3.855 1.00 20.17 206 THR B N 1
ATOM 2627 C CA . THR B 1 206 ? 11.669 33.260 -2.903 1.00 21.77 206 THR B CA 1
ATOM 2628 C C . THR B 1 206 ? 13.088 32.782 -2.722 1.00 24.05 206 THR B C 1
ATOM 2629 O O . THR B 1 206 ? 13.945 33.052 -3.581 1.00 23.20 206 THR B O 1
ATOM 2633 N N . ARG B 1 207 ? 13.317 32.089 -1.587 1.00 24.68 207 ARG B N 1
ATOM 2634 C CA . ARG B 1 207 ? 14.571 31.478 -1.283 1.00 24.61 207 ARG B CA 1
ATOM 2635 C C . ARG B 1 207 ? 14.435 30.334 -0.317 1.00 23.23 207 ARG B C 1
ATOM 2636 O O . ARG B 1 207 ? 13.570 30.261 0.496 1.00 22.22 207 ARG B O 1
ATOM 2644 N N . PRO B 1 208 ? 15.385 29.456 -0.387 1.00 22.53 208 PRO B N 1
ATOM 2645 C CA . PRO B 1 208 ? 15.455 28.256 0.442 1.00 22.44 208 PRO B CA 1
ATOM 2646 C C . PRO B 1 208 ? 15.331 28.538 1.933 1.00 22.23 208 PRO B C 1
ATOM 2647 O O . PRO B 1 208 ? 15.733 29.567 2.393 1.00 24.61 208 PRO B O 1
ATOM 2651 N N . LYS B 1 209 ? 14.714 27.642 2.680 1.00 21.68 209 LYS B N 1
ATOM 2652 C CA . LYS B 1 209 ? 14.625 27.742 4.118 1.00 19.90 209 LYS B CA 1
ATOM 2653 C C . LYS B 1 209 ? 16.021 27.686 4.755 1.00 19.96 209 LYS B C 1
ATOM 2654 O O . LYS B 1 209 ? 16.941 26.956 4.331 1.00 20.94 209 LYS B O 1
ATOM 2660 N N . LEU B 1 210 ? 16.172 28.530 5.748 1.00 22.39 210 LEU B N 1
ATOM 2661 C CA . LEU B 1 210 ? 17.393 28.626 6.532 1.00 24.61 210 LEU B CA 1
ATOM 2662 C C . LEU B 1 210 ? 17.210 27.580 7.640 1.00 23.31 210 LEU B C 1
ATOM 2663 O O . LEU B 1 210 ? 16.219 27.632 8.444 1.00 22.92 210 LEU B O 1
ATOM 2668 N N . VAL B 1 211 ? 18.151 26.648 7.688 1.00 23.79 211 VAL B N 1
ATOM 2669 C CA . VAL B 1 211 ? 18.042 25.572 8.676 1.00 22.76 211 VAL B CA 1
ATOM 2670 C C . VAL B 1 211 ? 19.345 25.310 9.478 1.00 25.63 211 VAL B C 1
ATOM 2671 O O . VAL B 1 211 ? 20.468 25.670 9.047 1.00 25.11 211 VAL B O 1
ATOM 2675 N N . GLY B 1 212 ? 19.179 24.616 10.608 1.00 26.76 212 GLY B N 1
ATOM 2676 C CA . GLY B 1 212 ? 20.314 24.259 11.460 1.00 26.54 212 GLY B CA 1
ATOM 2677 C C . GLY B 1 212 ? 20.310 25.091 12.771 1.00 25.67 212 GLY B C 1
ATOM 2678 O O . GLY B 1 212 ? 19.912 26.254 12.798 1.00 24.07 212 GLY B O 1
ATOM 2679 N N . GLY B 1 213 ? 20.801 24.498 13.841 1.00 25.10 213 GLY B N 1
ATOM 2680 C CA . GLY B 1 213 ? 20.849 25.193 15.127 1.00 26.61 213 GLY B CA 1
ATOM 2681 C C . GLY B 1 213 ? 21.978 26.161 15.332 1.00 27.45 213 GLY B C 1
ATOM 2682 O O . GLY B 1 213 ? 22.686 26.519 14.418 1.00 28.44 213 GLY B O 1
ATOM 2683 N N . ALA B 1 214 ? 22.216 26.508 16.603 1.00 30.47 214 ALA B N 1
ATOM 2684 C CA . ALA B 1 214 ? 23.199 27.496 16.956 1.00 31.08 214 ALA B CA 1
ATOM 2685 C C . ALA B 1 214 ? 24.623 27.374 16.418 1.00 29.44 214 ALA B C 1
ATOM 2686 O O . ALA B 1 214 ? 25.275 28.371 16.199 1.00 29.87 214 ALA B O 1
ATOM 2688 N N . ARG B 1 215 ? 25.112 26.195 16.155 1.00 30.02 215 ARG B N 1
ATOM 2689 C CA . ARG B 1 215 ? 26.467 26.104 15.587 1.00 28.90 215 ARG B CA 1
ATOM 2690 C C . ARG B 1 215 ? 26.501 26.154 14.059 1.00 31.68 215 ARG B C 1
ATOM 2691 O O . ARG B 1 215 ? 27.594 26.220 13.481 1.00 29.79 215 ARG B O 1
ATOM 2699 N N . ALA B 1 216 ? 25.329 26.094 13.396 1.00 32.46 216 ALA B N 1
ATOM 2700 C CA . ALA B 1 216 ? 25.298 26.110 11.924 1.00 34.04 216 ALA B CA 1
ATOM 2701 C C . ALA B 1 216 ? 25.899 27.408 11.375 1.00 33.76 216 ALA B C 1
ATOM 2702 O O . ALA B 1 216 ? 25.949 28.430 12.065 1.00 34.34 216 ALA B O 1
ATOM 2704 N N . VAL B 1 217 ? 26.352 27.345 10.139 1.00 33.44 217 VAL B N 1
ATOM 2705 C CA . VAL B 1 217 ? 26.961 28.476 9.463 1.00 34.62 217 VAL B CA 1
ATOM 2706 C C . VAL B 1 217 ? 26.268 28.573 8.067 1.00 36.65 217 VAL B C 1
ATOM 2707 O O . VAL B 1 217 ? 25.732 27.561 7.553 1.00 31.74 217 VAL B O 1
ATOM 2711 N N . TYR B 1 218 ? 26.235 29.791 7.495 1.00 36.98 218 TYR B N 1
ATOM 2712 C CA . TYR B 1 218 ? 25.574 30.043 6.215 1.00 36.93 218 TYR B CA 1
ATOM 2713 C C . TYR B 1 218 ? 26.336 30.606 4.999 1.00 37.99 218 TYR B C 1
ATOM 2714 O O . TYR B 1 218 ? 25.695 31.081 4.091 1.00 38.17 218 TYR B O 1
ATOM 2723 N N . THR B 1 219 ? 27.668 30.592 4.959 1.00 39.88 219 THR B N 1
ATOM 2724 C CA . THR B 1 219 ? 28.367 31.055 3.734 1.00 41.21 219 THR B CA 1
ATOM 2725 C C . THR B 1 219 ? 29.538 30.169 3.522 1.00 43.12 219 THR B C 1
ATOM 2726 O O . THR B 1 219 ? 30.043 29.614 4.498 1.00 43.79 219 THR B O 1
ATOM 2730 N N . ARG B 1 220 ? 30.004 30.035 2.286 1.00 45.30 220 ARG B N 1
ATOM 2731 C CA . ARG B 1 220 ? 31.186 29.200 2.080 1.00 49.28 220 ARG B CA 1
ATOM 2732 C C . ARG B 1 220 ? 32.367 29.609 2.995 1.00 49.50 220 ARG B C 1
ATOM 2733 O O . ARG B 1 220 ? 33.029 28.738 3.566 1.00 51.81 220 ARG B O 1
ATOM 2741 N N . GLU B 1 221 ? 32.599 30.914 3.148 1.00 51.21 221 GLU B N 1
ATOM 2742 C CA . GLU B 1 221 ? 33.660 31.472 3.980 1.00 54.10 221 GLU B CA 1
ATOM 2743 C C . GLU B 1 221 ? 33.564 30.972 5.402 1.00 54.53 221 GLU B C 1
ATOM 2744 O O . GLU B 1 221 ? 34.478 30.295 5.901 1.00 56.30 221 GLU B O 1
ATOM 2750 N N . GLU B 1 222 ? 32.471 31.319 6.073 1.00 52.85 222 GLU B N 1
ATOM 2751 C CA . GLU B 1 222 ? 32.229 30.851 7.424 1.00 51.51 222 GLU B CA 1
ATOM 2752 C C . GLU B 1 222 ? 32.561 29.343 7.577 1.00 50.57 222 GLU B C 1
ATOM 2753 O O . GLU B 1 222 ? 33.081 28.887 8.611 1.00 47.54 222 GLU B O 1
ATOM 2759 N N . MET B 1 223 ? 32.247 28.587 6.529 1.00 49.37 223 MET B N 1
ATOM 2760 C CA . MET B 1 223 ? 32.486 27.153 6.497 1.00 50.56 223 MET B CA 1
ATOM 2761 C C . MET B 1 223 ? 33.995 26.955 6.525 1.00 51.78 223 MET B C 1
ATOM 2762 O O . MET B 1 223 ? 34.528 26.276 7.417 1.00 49.60 223 MET B O 1
ATOM 2767 N N . LEU B 1 224 ? 34.687 27.573 5.568 1.00 52.88 224 LEU B N 1
ATOM 2768 C CA . LEU B 1 224 ? 36.144 27.433 5.538 1.00 54.12 224 LEU B CA 1
ATOM 2769 C C . LEU B 1 224 ? 36.747 27.763 6.896 1.00 52.24 224 LEU B C 1
ATOM 2770 O O . LEU B 1 224 ? 37.503 26.965 7.454 1.00 54.50 224 LEU B O 1
ATOM 2775 N N . LYS B 1 225 ? 36.368 28.898 7.450 1.00 52.48 225 LYS B N 1
ATOM 2776 C CA . LYS B 1 225 ? 36.863 29.312 8.738 1.00 52.51 225 LYS B CA 1
ATOM 2777 C C . LYS B 1 225 ? 36.582 28.214 9.722 1.00 53.17 225 LYS B C 1
ATOM 2778 O O . LYS B 1 225 ? 37.394 27.943 10.592 1.00 52.91 225 LYS B O 1
ATOM 2784 N N . LYS B 1 226 ? 35.431 27.569 9.604 1.00 53.17 226 LYS B N 1
ATOM 2785 C CA . LYS B 1 226 ? 35.143 26.479 10.517 1.00 52.36 226 LYS B CA 1
ATOM 2786 C C . LYS B 1 226 ? 36.083 25.268 10.292 1.00 53.41 226 LYS B C 1
ATOM 2787 O O . LYS B 1 226 ? 36.453 24.597 11.263 1.00 52.16 226 LYS B O 1
ATOM 2793 N N . LEU B 1 227 ? 36.475 25.010 9.037 1.00 54.49 227 LEU B N 1
ATOM 2794 C CA . LEU B 1 227 ? 37.362 23.894 8.708 1.00 58.18 227 LEU B CA 1
ATOM 2795 C C . LEU B 1 227 ? 38.708 24.153 9.299 1.00 61.21 227 LEU B C 1
ATOM 2796 O O . LEU B 1 227 ? 39.406 23.229 9.723 1.00 62.44 227 LEU B O 1
ATOM 2801 N N . GLU B 1 228 ? 39.098 25.419 9.259 1.00 64.45 228 GLU B N 1
ATOM 2802 C CA . GLU B 1 228 ? 40.364 25.881 9.816 1.00 66.79 228 GLU B CA 1
ATOM 2803 C C . GLU B 1 228 ? 40.047 26.004 11.298 1.00 68.00 228 GLU B C 1
ATOM 2804 O O . GLU B 1 228 ? 39.821 27.119 11.754 1.00 69.91 228 GLU B O 1
ATOM 2810 N N . GLU B 1 229 ? 40.017 24.859 12.003 1.00 67.91 229 GLU B N 1
ATOM 2811 C CA . GLU B 1 229 ? 39.712 24.691 13.447 1.00 67.94 229 GLU B CA 1
ATOM 2812 C C . GLU B 1 229 ? 39.297 23.222 13.687 1.00 68.27 229 GLU B C 1
ATOM 2813 O O . GLU B 1 229 ? 39.621 22.361 12.817 1.00 67.40 229 GLU B O 1
ATOM 2819 N N . MET C 1 40 ? 44.204 4.980 7.050 1.00 77.27 40 MET C N 1
ATOM 2820 C CA . MET C 1 40 ? 42.727 4.766 7.059 1.00 77.71 40 MET C CA 1
ATOM 2821 C C . MET C 1 40 ? 42.315 3.817 5.912 1.00 78.51 40 MET C C 1
ATOM 2822 O O . MET C 1 40 ? 41.121 3.552 5.643 1.00 77.43 40 MET C O 1
ATOM 2827 N N . GLU C 1 41 ? 43.341 3.320 5.237 1.00 78.23 41 GLU C N 1
ATOM 2828 C CA . GLU C 1 41 ? 43.215 2.391 4.135 1.00 77.49 41 GLU C CA 1
ATOM 2829 C C . GLU C 1 41 ? 42.105 1.333 4.370 1.00 75.43 41 GLU C C 1
ATOM 2830 O O . GLU C 1 41 ? 41.328 1.058 3.467 1.00 73.94 41 GLU C O 1
ATOM 2836 N N . GLY C 1 42 ? 42.035 0.768 5.585 1.00 73.42 42 GLY C N 1
ATOM 2837 C CA . GLY C 1 42 ? 41.051 -0.254 5.922 1.00 69.98 42 GLY C CA 1
ATOM 2838 C C . GLY C 1 42 ? 39.648 0.300 5.948 1.00 69.33 42 GLY C C 1
ATOM 2839 O O . GLY C 1 42 ? 38.665 -0.421 5.764 1.00 68.00 42 GLY C O 1
ATOM 2840 N N . ILE C 1 43 ? 39.561 1.602 6.200 1.00 69.07 43 ILE C N 1
ATOM 2841 C CA . ILE C 1 43 ? 38.286 2.303 6.242 1.00 68.33 43 ILE C CA 1
ATOM 2842 C C . ILE C 1 43 ? 37.933 2.413 4.758 1.00 68.89 43 ILE C C 1
ATOM 2843 O O . ILE C 1 43 ? 36.816 2.058 4.323 1.00 68.15 43 ILE C O 1
ATOM 2848 N N . ARG C 1 44 ? 38.933 2.884 4.007 1.00 68.09 44 ARG C N 1
ATOM 2849 C CA . ARG C 1 44 ? 38.890 3.097 2.565 1.00 67.63 44 ARG C CA 1
ATOM 2850 C C . ARG C 1 44 ? 38.562 1.803 1.802 1.00 67.15 44 ARG C C 1
ATOM 2851 O O . ARG C 1 44 ? 37.661 1.754 0.956 1.00 68.90 44 ARG C O 1
ATOM 2859 N N . ARG C 1 45 ? 39.280 0.751 2.164 1.00 65.70 45 ARG C N 1
ATOM 2860 C CA . ARG C 1 45 ? 39.182 -0.591 1.606 1.00 63.12 45 ARG C CA 1
ATOM 2861 C C . ARG C 1 45 ? 37.826 -1.244 1.916 1.00 60.80 45 ARG C C 1
ATOM 2862 O O . ARG C 1 45 ? 37.148 -1.791 1.033 1.00 57.66 45 ARG C O 1
ATOM 2870 N N . ALA C 1 46 ? 37.448 -1.193 3.192 1.00 59.06 46 ALA C N 1
ATOM 2871 C CA . ALA C 1 46 ? 36.193 -1.781 3.652 1.00 57.10 46 ALA C CA 1
ATOM 2872 C C . ALA C 1 46 ? 35.010 -1.086 2.984 1.00 56.71 46 ALA C C 1
ATOM 2873 O O . ALA C 1 46 ? 33.967 -1.719 2.721 1.00 57.26 46 ALA C O 1
ATOM 2875 N N . ALA C 1 47 ? 35.193 0.199 2.684 1.00 54.99 47 ALA C N 1
ATOM 2876 C CA . ALA C 1 47 ? 34.161 1.006 2.037 1.00 55.89 47 ALA C CA 1
ATOM 2877 C C . ALA C 1 47 ? 33.907 0.525 0.603 1.00 55.19 47 ALA C C 1
ATOM 2878 O O . ALA C 1 47 ? 32.749 0.283 0.191 1.00 53.81 47 ALA C O 1
ATOM 2880 N N . GLN C 1 48 ? 34.981 0.399 -0.169 1.00 55.13 48 GLN C N 1
ATOM 2881 C CA . GLN C 1 48 ? 34.826 -0.075 -1.537 1.00 54.04 48 GLN C CA 1
ATOM 2882 C C . GLN C 1 48 ? 34.160 -1.489 -1.563 1.00 52.98 48 GLN C C 1
ATOM 2883 O O . GLN C 1 48 ? 33.183 -1.766 -2.300 1.00 52.42 48 GLN C O 1
ATOM 2889 N N . ARG C 1 49 ? 34.681 -2.364 -0.717 1.00 49.56 49 ARG C N 1
ATOM 2890 C CA . ARG C 1 49 ? 34.164 -3.710 -0.612 1.00 49.28 49 ARG C CA 1
ATOM 2891 C C . ARG C 1 49 ? 32.667 -3.752 -0.422 1.00 45.96 49 ARG C C 1
ATOM 2892 O O . ARG C 1 49 ? 31.970 -4.472 -1.141 1.00 46.41 49 ARG C O 1
ATOM 2900 N N . ALA C 1 50 ? 32.175 -2.993 0.552 1.00 41.07 50 ALA C N 1
ATOM 2901 C CA . ALA C 1 50 ? 30.778 -3.041 0.849 1.00 38.57 50 ALA C CA 1
ATOM 2902 C C . ALA C 1 50 ? 29.977 -2.523 -0.328 1.00 39.31 50 ALA C C 1
ATOM 2903 O O . ALA C 1 50 ? 28.905 -3.085 -0.684 1.00 38.20 50 ALA C O 1
ATOM 2905 N N . ALA C 1 51 ? 30.501 -1.486 -0.965 1.00 35.66 51 ALA C N 1
ATOM 2906 C CA . ALA C 1 51 ? 29.788 -0.947 -2.094 1.00 39.52 51 ALA C CA 1
ATOM 2907 C C . ALA C 1 51 ? 29.675 -2.003 -3.246 1.00 38.73 51 ALA C C 1
ATOM 2908 O O . ALA C 1 51 ? 28.611 -2.177 -3.858 1.00 39.01 51 ALA C O 1
ATOM 2910 N N . GLU C 1 52 ? 30.756 -2.744 -3.480 1.00 39.78 52 GLU C N 1
ATOM 2911 C CA . GLU C 1 52 ? 30.755 -3.787 -4.516 1.00 40.04 52 GLU C CA 1
ATOM 2912 C C . GLU C 1 52 ? 29.838 -4.951 -4.078 1.00 40.42 52 GLU C C 1
ATOM 2913 O O . GLU C 1 52 ? 28.929 -5.437 -4.846 1.00 41.24 52 GLU C O 1
ATOM 2919 N N . GLU C 1 53 ? 30.041 -5.412 -2.855 1.00 35.42 53 GLU C N 1
ATOM 2920 C CA . GLU C 1 53 ? 29.181 -6.447 -2.396 1.00 35.85 53 GLU C CA 1
ATOM 2921 C C . GLU C 1 53 ? 27.707 -6.043 -2.534 1.00 34.77 53 GLU C C 1
ATOM 2922 O O . GLU C 1 53 ? 26.896 -6.771 -3.110 1.00 36.92 53 GLU C O 1
ATOM 2928 N N . PHE C 1 54 ? 27.378 -4.853 -2.052 1.00 35.35 54 PHE C N 1
ATOM 2929 C CA . PHE C 1 54 ? 26.046 -4.327 -2.074 1.00 35.05 54 PHE C CA 1
ATOM 2930 C C . PHE C 1 54 ? 25.494 -4.365 -3.490 1.00 36.39 54 PHE C C 1
ATOM 2931 O O . PHE C 1 54 ? 24.447 -5.003 -3.785 1.00 36.73 54 PHE C O 1
ATOM 2939 N N . LEU C 1 55 ? 26.192 -3.697 -4.389 1.00 37.24 55 LEU C N 1
ATOM 2940 C CA . LEU C 1 55 ? 25.737 -3.667 -5.779 1.00 40.51 55 LEU C CA 1
ATOM 2941 C C . LEU C 1 55 ? 25.664 -5.029 -6.410 1.00 43.12 55 LEU C C 1
ATOM 2942 O O . LEU C 1 55 ? 24.856 -5.206 -7.300 1.00 44.54 55 LEU C O 1
ATOM 2947 N N . GLN C 1 56 ? 26.519 -5.973 -5.981 1.00 43.54 56 GLN C N 1
ATOM 2948 C CA . GLN C 1 56 ? 26.467 -7.330 -6.478 1.00 43.99 56 GLN C CA 1
ATOM 2949 C C . GLN C 1 56 ? 25.102 -7.879 -6.027 1.00 43.05 56 GLN C C 1
ATOM 2950 O O . GLN C 1 56 ? 24.353 -8.456 -6.817 1.00 43.67 56 GLN C O 1
ATOM 2956 N N . ALA C 1 57 ? 24.751 -7.682 -4.764 1.00 39.72 57 ALA C N 1
ATOM 2957 C CA . ALA C 1 57 ? 23.458 -8.156 -4.301 1.00 38.27 57 ALA C CA 1
ATOM 2958 C C . ALA C 1 57 ? 22.281 -7.266 -4.739 1.00 39.92 57 ALA C C 1
ATOM 2959 O O . ALA C 1 57 ? 21.152 -7.729 -4.862 1.00 39.37 57 ALA C O 1
ATOM 2961 N N . PHE C 1 58 ? 22.542 -5.993 -4.995 1.00 38.30 58 PHE C N 1
ATOM 2962 C CA . PHE C 1 58 ? 21.462 -5.064 -5.373 1.00 38.87 58 PHE C CA 1
ATOM 2963 C C . PHE C 1 58 ? 22.048 -4.190 -6.502 1.00 38.22 58 PHE C C 1
ATOM 2964 O O . PHE C 1 58 ? 22.570 -3.119 -6.247 1.00 36.78 58 PHE C O 1
ATOM 2972 N N . PRO C 1 59 ? 21.989 -4.687 -7.769 1.00 41.38 59 PRO C N 1
ATOM 2973 C CA . PRO C 1 59 ? 22.508 -4.053 -8.992 1.00 41.07 59 PRO C CA 1
ATOM 2974 C C . PRO C 1 59 ? 21.707 -2.836 -9.407 1.00 42.98 59 PRO C C 1
ATOM 2975 O O . PRO C 1 59 ? 20.940 -2.900 -10.386 1.00 41.46 59 PRO C O 1
ATOM 2979 N N . MET C 1 60 ? 21.900 -1.753 -8.633 1.00 42.51 60 MET C N 1
ATOM 2980 C CA . MET C 1 60 ? 21.227 -0.498 -8.805 1.00 42.71 60 MET C CA 1
ATOM 2981 C C . MET C 1 60 ? 21.402 0.043 -10.218 1.00 42.94 60 MET C C 1
ATOM 2982 O O . MET C 1 60 ? 22.521 0.245 -10.703 1.00 41.53 60 MET C O 1
ATOM 2987 N N . ALA C 1 61 ? 20.261 0.278 -10.861 1.00 44.48 61 ALA C N 1
ATOM 2988 C CA . ALA C 1 61 ? 20.195 0.778 -12.235 1.00 43.36 61 ALA C CA 1
ATOM 2989 C C . ALA C 1 61 ? 20.590 2.240 -12.303 1.00 44.80 61 ALA C C 1
ATOM 2990 O O . ALA C 1 61 ? 20.705 2.935 -11.281 1.00 44.72 61 ALA C O 1
ATOM 2992 N N . PRO C 1 62 ? 20.807 2.738 -13.517 1.00 43.45 62 PRO C N 1
ATOM 2993 C CA . PRO C 1 62 ? 21.198 4.134 -13.651 1.00 42.74 62 PRO C CA 1
ATOM 2994 C C . PRO C 1 62 ? 20.008 5.042 -13.291 1.00 41.21 62 PRO C C 1
ATOM 2995 O O . PRO C 1 62 ? 18.861 4.726 -13.620 1.00 41.75 62 PRO C O 1
ATOM 2999 N N . GLY C 1 63 ? 20.267 6.111 -12.549 1.00 38.62 63 GLY C N 1
ATOM 3000 C CA . GLY C 1 63 ? 19.182 7.010 -12.218 1.00 36.96 63 GLY C CA 1
ATOM 3001 C C . GLY C 1 63 ? 18.530 6.747 -10.889 1.00 35.56 63 GLY C C 1
ATOM 3002 O O . GLY C 1 63 ? 17.677 7.501 -10.430 1.00 33.80 63 GLY C O 1
ATOM 3003 N N . SER C 1 64 ? 18.891 5.649 -10.267 1.00 34.94 64 SER C N 1
ATOM 3004 C CA . SER C 1 64 ? 18.322 5.331 -8.951 1.00 33.15 64 SER C CA 1
ATOM 3005 C C . SER C 1 64 ? 19.102 6.231 -7.947 1.00 32.95 64 SER C C 1
ATOM 3006 O O . SER C 1 64 ? 20.057 6.931 -8.325 1.00 33.42 64 SER C O 1
ATOM 3009 N N . LEU C 1 65 ? 18.734 6.190 -6.679 1.00 32.64 65 LEU C N 1
ATOM 3010 C CA . LEU C 1 65 ? 19.355 7.067 -5.680 1.00 29.74 65 LEU C CA 1
ATOM 3011 C C . LEU C 1 65 ? 19.831 6.325 -4.462 1.00 27.99 65 LEU C C 1
ATOM 3012 O O . LEU C 1 65 ? 19.069 5.549 -3.809 1.00 25.71 65 LEU C O 1
ATOM 3017 N N . PHE C 1 66 ? 21.059 6.621 -4.107 1.00 26.91 66 PHE C N 1
ATOM 3018 C CA . PHE C 1 66 ? 21.688 5.960 -2.941 1.00 29.29 66 PHE C CA 1
ATOM 3019 C C . PHE C 1 66 ? 21.909 6.903 -1.747 1.00 26.64 66 PHE C C 1
ATOM 3020 O O . PHE C 1 66 ? 22.393 8.012 -1.956 1.00 30.95 66 PHE C O 1
ATOM 3028 N N . VAL C 1 67 ? 21.603 6.506 -0.529 1.00 27.47 67 VAL C N 1
ATOM 3029 C CA . VAL C 1 67 ? 21.827 7.432 0.595 1.00 25.99 67 VAL C CA 1
ATOM 3030 C C . VAL C 1 67 ? 22.869 6.886 1.598 1.00 29.93 67 VAL C C 1
ATOM 3031 O O . VAL C 1 67 ? 22.811 5.746 1.969 1.00 30.53 67 VAL C O 1
ATOM 3035 N N . LEU C 1 68 ? 23.816 7.740 1.982 1.00 31.51 68 LEU C N 1
ATOM 3036 C CA . LEU C 1 68 ? 24.860 7.433 2.919 1.00 32.64 68 LEU C CA 1
ATOM 3037 C C . LEU C 1 68 ? 24.746 8.348 4.158 1.00 32.81 68 LEU C C 1
ATOM 3038 O O . LEU C 1 68 ? 24.629 9.571 4.057 1.00 31.48 68 LEU C O 1
ATOM 3043 N N . GLY C 1 69 ? 24.689 7.677 5.297 1.00 31.49 69 GLY C N 1
ATOM 3044 C CA . GLY C 1 69 ? 24.643 8.292 6.589 1.00 35.22 69 GLY C CA 1
ATOM 3045 C C . GLY C 1 69 ? 25.708 7.577 7.415 1.00 34.14 69 GLY C C 1
ATOM 3046 O O . GLY C 1 69 ? 25.931 6.400 7.263 1.00 35.12 69 GLY C O 1
ATOM 3047 N N . GLY C 1 70 ? 26.418 8.294 8.249 1.00 36.69 70 GLY C N 1
ATOM 3048 C CA . GLY C 1 70 ? 27.407 7.627 9.083 1.00 37.08 70 GLY C CA 1
ATOM 3049 C C . GLY C 1 70 ? 28.020 8.624 10.041 1.00 38.18 70 GLY C C 1
ATOM 3050 O O . GLY C 1 70 ? 27.844 9.827 9.892 1.00 35.78 70 GLY C O 1
ATOM 3051 N N . SER C 1 71 ? 28.767 8.093 11.018 1.00 39.11 71 SER C N 1
ATOM 3052 C CA . SER C 1 71 ? 29.440 8.850 12.089 1.00 38.17 71 SER C CA 1
ATOM 3053 C C . SER C 1 71 ? 30.953 8.592 12.071 1.00 39.88 71 SER C C 1
ATOM 3054 O O . SER C 1 71 ? 31.366 7.467 12.260 1.00 40.40 71 SER C O 1
ATOM 3057 N N . THR C 1 72 ? 31.795 9.591 11.835 1.00 42.94 72 THR C N 1
ATOM 3058 C CA . THR C 1 72 ? 33.252 9.318 11.823 1.00 44.56 72 THR C CA 1
ATOM 3059 C C . THR C 1 72 ? 33.862 9.042 13.211 1.00 44.00 72 THR C C 1
ATOM 3060 O O . THR C 1 72 ? 34.905 8.429 13.329 1.00 44.48 72 THR C O 1
ATOM 3064 N N . SER C 1 73 ? 33.193 9.517 14.250 1.00 45.88 73 SER C N 1
ATOM 3065 C CA . SER C 1 73 ? 33.611 9.331 15.626 1.00 43.43 73 SER C CA 1
ATOM 3066 C C . SER C 1 73 ? 33.380 7.849 15.891 1.00 41.90 73 SER C C 1
ATOM 3067 O O . SER C 1 73 ? 34.165 7.186 16.542 1.00 42.62 73 SER C O 1
ATOM 3070 N N . GLU C 1 74 ? 32.300 7.320 15.369 1.00 39.88 74 GLU C N 1
ATOM 3071 C CA . GLU C 1 74 ? 32.036 5.929 15.550 1.00 39.54 74 GLU C CA 1
ATOM 3072 C C . GLU C 1 74 ? 33.052 5.081 14.770 1.00 41.86 74 GLU C C 1
ATOM 3073 O O . GLU C 1 74 ? 33.504 4.060 15.303 1.00 39.74 74 GLU C O 1
ATOM 3079 N N . VAL C 1 75 ? 33.356 5.473 13.514 1.00 39.63 75 VAL C N 1
ATOM 3080 C CA . VAL C 1 75 ? 34.320 4.755 12.694 1.00 40.33 75 VAL C CA 1
ATOM 3081 C C . VAL C 1 75 ? 35.676 4.634 13.429 1.00 43.47 75 VAL C C 1
ATOM 3082 O O . VAL C 1 75 ? 36.375 3.605 13.300 1.00 42.42 75 VAL C O 1
ATOM 3086 N N . LEU C 1 76 ? 36.040 5.674 14.190 1.00 45.38 76 LEU C N 1
ATOM 3087 C CA . LEU C 1 76 ? 37.279 5.681 14.959 1.00 46.62 76 LEU C CA 1
ATOM 3088 C C . LEU C 1 76 ? 37.083 5.138 16.381 1.00 49.88 76 LEU C C 1
ATOM 3089 O O . LEU C 1 76 ? 38.043 4.985 17.115 1.00 52.01 76 LEU C O 1
ATOM 3094 N N . GLY C 1 77 ? 35.849 4.856 16.788 1.00 52.23 77 GLY C N 1
ATOM 3095 C CA . GLY C 1 77 ? 35.621 4.295 18.106 1.00 56.01 77 GLY C CA 1
ATOM 3096 C C . GLY C 1 77 ? 35.803 5.193 19.316 1.00 59.55 77 GLY C C 1
ATOM 3097 O O . GLY C 1 77 ? 35.635 6.400 19.234 1.00 59.42 77 GLY C O 1
ATOM 3098 N N . GLU C 1 78 ? 36.166 4.597 20.447 1.00 63.26 78 GLU C N 1
ATOM 3099 C CA . GLU C 1 78 ? 36.360 5.351 21.689 1.00 68.20 78 GLU C CA 1
ATOM 3100 C C . GLU C 1 78 ? 37.725 6.045 21.951 1.00 68.99 78 GLU C C 1
ATOM 3101 O O . GLU C 1 78 ? 37.818 6.827 22.909 1.00 68.74 78 GLU C O 1
ATOM 3107 N N . ARG C 1 79 ? 38.756 5.738 21.146 1.00 69.50 79 ARG C N 1
ATOM 3108 C CA . ARG C 1 79 ? 40.101 6.342 21.227 1.00 70.12 79 ARG C CA 1
ATOM 3109 C C . ARG C 1 79 ? 40.125 7.541 22.200 1.00 71.79 79 ARG C C 1
ATOM 3110 O O . ARG C 1 79 ? 40.497 8.687 21.858 1.00 71.23 79 ARG C O 1
ATOM 3118 N N . ARG C 1 83 ? 34.108 13.286 18.961 1.00 55.11 83 ARG C N 1
ATOM 3119 C CA . ARG C 1 83 ? 34.624 14.206 17.947 1.00 57.37 83 ARG C CA 1
ATOM 3120 C C . ARG C 1 83 ? 34.813 13.552 16.566 1.00 56.89 83 ARG C C 1
ATOM 3121 O O . ARG C 1 83 ? 35.391 12.473 16.439 1.00 57.53 83 ARG C O 1
ATOM 3129 N N . PRO C 1 84 ? 34.326 14.225 15.507 1.00 55.82 84 PRO C N 1
ATOM 3130 C CA . PRO C 1 84 ? 34.402 13.782 14.108 1.00 53.05 84 PRO C CA 1
ATOM 3131 C C . PRO C 1 84 ? 35.829 13.825 13.505 1.00 51.95 84 PRO C C 1
ATOM 3132 O O . PRO C 1 84 ? 36.759 14.431 14.081 1.00 49.93 84 PRO C O 1
ATOM 3136 N N . SER C 1 85 ? 35.973 13.168 12.348 1.00 51.03 85 SER C N 1
ATOM 3137 C CA . SER C 1 85 ? 37.228 13.084 11.608 1.00 49.57 85 SER C CA 1
ATOM 3138 C C . SER C 1 85 ? 37.062 13.306 10.119 1.00 49.34 85 SER C C 1
ATOM 3139 O O . SER C 1 85 ? 36.325 12.545 9.432 1.00 48.63 85 SER C O 1
ATOM 3142 N N . LEU C 1 86 ? 37.742 14.326 9.605 1.00 47.73 86 LEU C N 1
ATOM 3143 C CA . LEU C 1 86 ? 37.684 14.579 8.174 1.00 48.11 86 LEU C CA 1
ATOM 3144 C C . LEU C 1 86 ? 38.436 13.493 7.390 1.00 49.14 86 LEU C C 1
ATOM 3145 O O . LEU C 1 86 ? 38.010 13.104 6.274 1.00 48.98 86 LEU C O 1
ATOM 3150 N N . GLU C 1 87 ? 39.545 13.021 7.967 1.00 47.86 87 GLU C N 1
ATOM 3151 C CA . GLU C 1 87 ? 40.383 11.993 7.354 1.00 49.07 87 GLU C CA 1
ATOM 3152 C C . GLU C 1 87 ? 39.555 10.749 7.084 1.00 47.02 87 GLU C C 1
ATOM 3153 O O . GLU C 1 87 ? 39.571 10.155 5.986 1.00 49.24 87 GLU C O 1
ATOM 3159 N N . ALA C 1 88 ? 38.815 10.350 8.107 1.00 43.88 88 ALA C N 1
ATOM 3160 C CA . ALA C 1 88 ? 38.000 9.162 8.023 1.00 42.48 88 ALA C CA 1
ATOM 3161 C C . ALA C 1 88 ? 36.909 9.383 7.013 1.00 42.16 88 ALA C C 1
ATOM 3162 O O . ALA C 1 88 ? 36.577 8.484 6.224 1.00 41.39 88 ALA C O 1
ATOM 3164 N N . ALA C 1 89 ? 36.347 10.587 7.079 1.00 42.33 89 ALA C N 1
ATOM 3165 C CA . ALA C 1 89 ? 35.264 10.971 6.211 1.00 43.52 89 ALA C CA 1
ATOM 3166 C C . ALA C 1 89 ? 35.710 10.745 4.791 1.00 42.25 89 ALA C C 1
ATOM 3167 O O . ALA C 1 89 ? 35.058 9.963 4.105 1.00 43.76 89 ALA C O 1
ATOM 3169 N N . HIS C 1 90 ? 36.825 11.367 4.370 1.00 41.98 90 HIS C N 1
ATOM 3170 C CA . HIS C 1 90 ? 37.281 11.264 2.977 1.00 42.37 90 HIS C CA 1
ATOM 3171 C C . HIS C 1 90 ? 37.625 9.864 2.585 1.00 43.32 90 HIS C C 1
ATOM 3172 O O . HIS C 1 90 ? 37.451 9.504 1.401 1.00 42.47 90 HIS C O 1
ATOM 3179 N N . ALA C 1 91 ? 38.110 9.087 3.565 1.00 41.72 91 ALA C N 1
ATOM 3180 C CA . ALA C 1 91 ? 38.423 7.654 3.333 1.00 43.14 91 ALA C CA 1
ATOM 3181 C C . ALA C 1 91 ? 37.143 6.859 3.032 1.00 42.84 91 ALA C C 1
ATOM 3182 O O . ALA C 1 91 ? 37.130 6.006 2.128 1.00 42.40 91 ALA C O 1
ATOM 3184 N N . VAL C 1 92 ? 36.060 7.147 3.756 1.00 42.62 92 VAL C N 1
ATOM 3185 C CA . VAL C 1 92 ? 34.830 6.413 3.531 1.00 42.18 92 VAL C CA 1
ATOM 3186 C C . VAL C 1 92 ? 34.325 6.664 2.160 1.00 41.62 92 VAL C C 1
ATOM 3187 O O . VAL C 1 92 ? 34.025 5.704 1.416 1.00 44.13 92 VAL C O 1
ATOM 3191 N N . LEU C 1 93 ? 34.279 7.944 1.807 1.00 41.65 93 LEU C N 1
ATOM 3192 C CA . LEU C 1 93 ? 33.766 8.403 0.486 1.00 44.71 93 LEU C CA 1
ATOM 3193 C C . LEU C 1 93 ? 34.632 7.955 -0.686 1.00 46.04 93 LEU C C 1
ATOM 3194 O O . LEU C 1 93 ? 34.142 7.571 -1.758 1.00 47.06 93 LEU C O 1
ATOM 3199 N N . GLU C 1 94 ? 35.926 8.004 -0.417 1.00 48.74 94 GLU C N 1
ATOM 3200 C CA . GLU C 1 94 ? 37.006 7.631 -1.318 1.00 51.39 94 GLU C CA 1
ATOM 3201 C C . GLU C 1 94 ? 36.697 6.206 -1.788 1.00 50.29 94 GLU C C 1
ATOM 3202 O O . GLU C 1 94 ? 36.669 5.897 -2.977 1.00 47.15 94 GLU C O 1
ATOM 3208 N N . GLY C 1 95 ? 36.383 5.365 -0.805 1.00 50.99 95 GLY C N 1
ATOM 3209 C CA . GLY C 1 95 ? 36.086 3.983 -1.089 1.00 50.61 95 GLY C CA 1
ATOM 3210 C C . GLY C 1 95 ? 34.682 3.685 -1.506 1.00 51.21 95 GLY C C 1
ATOM 3211 O O . GLY C 1 95 ? 34.465 2.836 -2.399 1.00 52.77 95 GLY C O 1
ATOM 3212 N N . LEU C 1 96 ? 33.714 4.407 -0.939 1.00 49.87 96 LEU C N 1
ATOM 3213 C CA . LEU C 1 96 ? 32.334 4.084 -1.247 1.00 46.21 96 LEU C CA 1
ATOM 3214 C C . LEU C 1 96 ? 31.751 4.640 -2.496 1.00 45.21 96 LEU C C 1
ATOM 3215 O O . LEU C 1 96 ? 30.962 3.949 -3.176 1.00 42.74 96 LEU C O 1
ATOM 3220 N N . LEU C 1 97 ? 32.135 5.861 -2.845 1.00 44.73 97 LEU C N 1
ATOM 3221 C CA . LEU C 1 97 ? 31.497 6.526 -4.013 1.00 45.81 97 LEU C CA 1
ATOM 3222 C C . LEU C 1 97 ? 31.708 6.095 -5.478 1.00 45.74 97 LEU C C 1
ATOM 3223 O O . LEU C 1 97 ? 30.740 6.053 -6.280 1.00 44.46 97 LEU C O 1
ATOM 3228 N N . PRO C 1 98 ? 32.966 5.801 -5.861 1.00 46.23 98 PRO C N 1
ATOM 3229 C CA . PRO C 1 98 ? 33.279 5.377 -7.244 1.00 44.58 98 PRO C CA 1
ATOM 3230 C C . PRO C 1 98 ? 32.378 4.264 -7.810 1.00 44.76 98 PRO C C 1
ATOM 3231 O O . PRO C 1 98 ? 31.788 4.399 -8.873 1.00 42.55 98 PRO C O 1
ATOM 3235 N N . PRO C 1 99 ? 32.232 3.162 -7.077 1.00 45.85 99 PRO C N 1
ATOM 3236 C CA . PRO C 1 99 ? 31.406 2.014 -7.467 1.00 44.93 99 PRO C CA 1
ATOM 3237 C C . PRO C 1 99 ? 29.994 2.433 -7.905 1.00 46.06 99 PRO C C 1
ATOM 3238 O O . PRO C 1 99 ? 29.458 1.971 -8.965 1.00 46.35 99 PRO C O 1
ATOM 3242 N N . LEU C 1 100 ? 29.380 3.281 -7.064 1.00 43.44 100 LEU C N 1
ATOM 3243 C CA . LEU C 1 100 ? 28.033 3.797 -7.309 1.00 41.31 100 LEU C CA 1
ATOM 3244 C C . LEU C 1 100 ? 28.057 4.819 -8.430 1.00 39.01 100 LEU C C 1
ATOM 3245 O O . LEU C 1 100 ? 27.213 4.789 -9.326 1.00 37.04 100 LEU C O 1
ATOM 3250 N N . LEU C 1 101 ? 29.006 5.742 -8.375 1.00 37.70 101 LEU C N 1
ATOM 3251 C CA . LEU C 1 101 ? 29.055 6.747 -9.433 1.00 41.58 101 LEU C CA 1
ATOM 3252 C C . LEU C 1 101 ? 29.227 6.080 -10.833 1.00 44.51 101 LEU C C 1
ATOM 3253 O O . LEU C 1 101 ? 28.582 6.507 -11.794 1.00 45.56 101 LEU C O 1
ATOM 3258 N N . GLU C 1 102 ? 30.030 5.012 -10.928 1.00 46.57 102 GLU C N 1
ATOM 3259 C CA . GLU C 1 102 ? 30.251 4.312 -12.199 1.00 48.48 102 GLU C CA 1
ATOM 3260 C C . GLU C 1 102 ? 28.962 3.781 -12.772 1.00 47.38 102 GLU C C 1
ATOM 3261 O O . GLU C 1 102 ? 28.878 3.680 -13.991 1.00 45.77 102 GLU C O 1
ATOM 3267 N N . ARG C 1 103 ? 27.980 3.420 -11.922 1.00 44.17 103 ARG C N 1
ATOM 3268 C CA . ARG C 1 103 ? 26.685 2.893 -12.412 1.00 42.34 103 ARG C CA 1
ATOM 3269 C C . ARG C 1 103 ? 25.592 3.999 -12.608 1.00 42.93 103 ARG C C 1
ATOM 3270 O O . ARG C 1 103 ? 24.360 3.722 -12.855 1.00 42.80 103 ARG C O 1
ATOM 3278 N N . GLY C 1 104 ? 26.046 5.251 -12.558 1.00 39.47 104 GLY C N 1
ATOM 3279 C CA . GLY C 1 104 ? 25.120 6.343 -12.698 1.00 39.03 104 GLY C CA 1
ATOM 3280 C C . GLY C 1 104 ? 24.064 6.317 -11.611 1.00 35.70 104 GLY C C 1
ATOM 3281 O O . GLY C 1 104 ? 22.926 6.610 -11.827 1.00 38.11 104 GLY C O 1
ATOM 3282 N N . VAL C 1 105 ? 24.448 5.913 -10.429 1.00 37.63 105 VAL C N 1
ATOM 3283 C CA . VAL C 1 105 ? 23.539 5.902 -9.301 1.00 34.93 105 VAL C CA 1
ATOM 3284 C C . VAL C 1 105 ? 23.761 7.242 -8.640 1.00 35.39 105 VAL C C 1
ATOM 3285 O O . VAL C 1 105 ? 24.935 7.578 -8.381 1.00 34.74 105 VAL C O 1
ATOM 3289 N N . HIS C 1 106 ? 22.686 7.978 -8.330 1.00 33.74 106 HIS C N 1
ATOM 3290 C CA . HIS C 1 106 ? 22.809 9.289 -7.622 1.00 34.75 106 HIS C CA 1
ATOM 3291 C C . HIS C 1 106 ? 23.089 9.026 -6.131 1.00 33.51 106 HIS C C 1
ATOM 3292 O O . HIS C 1 106 ? 22.369 8.204 -5.526 1.00 29.85 106 HIS C O 1
ATOM 3299 N N . VAL C 1 107 ? 24.078 9.739 -5.556 1.00 31.85 107 VAL C N 1
ATOM 3300 C CA . VAL C 1 107 ? 24.428 9.582 -4.136 1.00 32.09 107 VAL C CA 1
ATOM 3301 C C . VAL C 1 107 ? 24.029 10.786 -3.237 1.00 32.52 107 VAL C C 1
ATOM 3302 O O . VAL C 1 107 ? 24.286 11.919 -3.566 1.00 31.19 107 VAL C O 1
ATOM 3306 N N . ALA C 1 108 ? 23.369 10.512 -2.126 1.00 30.07 108 ALA C N 1
ATOM 3307 C CA . ALA C 1 108 ? 23.063 11.563 -1.141 1.00 30.24 108 ALA C CA 1
ATOM 3308 C C . ALA C 1 108 ? 23.831 11.249 0.210 1.00 30.80 108 ALA C C 1
ATOM 3309 O O . ALA C 1 108 ? 23.972 10.055 0.627 1.00 30.80 108 ALA C O 1
ATOM 3311 N N . VAL C 1 109 ? 24.344 12.295 0.855 1.00 31.69 109 VAL C N 1
ATOM 3312 C CA . VAL C 1 109 ? 25.025 12.127 2.122 1.00 30.76 109 VAL C CA 1
ATOM 3313 C C . VAL C 1 109 ? 24.287 12.898 3.240 1.00 31.45 109 VAL C C 1
ATOM 3314 O O . VAL C 1 109 ? 24.306 14.112 3.271 1.00 30.06 109 VAL C O 1
ATOM 3318 N N . GLN C 1 110 ? 23.658 12.170 4.170 1.00 29.73 110 GLN C N 1
ATOM 3319 C CA . GLN C 1 110 ? 22.910 12.767 5.251 1.00 28.15 110 GLN C CA 1
ATOM 3320 C C . GLN C 1 110 ? 23.878 13.462 6.271 1.00 29.96 110 GLN C C 1
ATOM 3321 O O . GLN C 1 110 ? 24.867 12.851 6.638 1.00 29.75 110 GLN C O 1
ATOM 3327 N N . ALA C 1 111 ? 23.610 14.720 6.651 1.00 27.68 111 ALA C N 1
ATOM 3328 C CA . ALA C 1 111 ? 24.364 15.446 7.697 1.00 28.93 111 ALA C CA 1
ATOM 3329 C C . ALA C 1 111 ? 23.701 15.022 9.072 1.00 29.77 111 ALA C C 1
ATOM 3330 O O . ALA C 1 111 ? 22.633 14.415 9.110 1.00 31.06 111 ALA C O 1
ATOM 3332 N N . CYS C 1 112 ? 24.302 15.362 10.210 1.00 31.67 112 CYS C N 1
ATOM 3333 C CA . CYS C 1 112 ? 23.742 14.954 11.510 1.00 30.72 112 CYS C CA 1
ATOM 3334 C C . CYS C 1 112 ? 22.481 15.779 11.922 1.00 28.17 112 CYS C C 1
ATOM 3335 O O . CYS C 1 112 ? 22.092 16.685 11.235 1.00 25.45 112 CYS C O 1
ATOM 3338 N N . GLU C 1 113 ? 21.893 15.502 13.086 1.00 26.26 113 GLU C N 1
ATOM 3339 C CA . GLU C 1 113 ? 20.684 16.226 13.533 1.00 27.37 113 GLU C CA 1
ATOM 3340 C C . GLU C 1 113 ? 20.690 17.774 13.822 1.00 26.54 113 GLU C C 1
ATOM 3341 O O . GLU C 1 113 ? 19.630 18.372 13.972 1.00 24.44 113 GLU C O 1
ATOM 3347 N N . HIS C 1 114 ? 21.857 18.374 13.941 1.00 27.56 114 HIS C N 1
ATOM 3348 C CA . HIS C 1 114 ? 21.996 19.828 14.148 1.00 26.74 114 HIS C CA 1
ATOM 3349 C C . HIS C 1 114 ? 21.581 20.552 12.849 1.00 27.59 114 HIS C C 1
ATOM 3350 O O . HIS C 1 114 ? 21.288 21.742 12.872 1.00 28.18 114 HIS C O 1
ATOM 3357 N N . LEU C 1 115 ? 21.649 19.847 11.714 1.00 29.21 115 LEU C N 1
ATOM 3358 C CA . LEU C 1 115 ? 21.173 20.369 10.424 1.00 27.12 115 LEU C CA 1
ATOM 3359 C C . LEU C 1 115 ? 19.885 19.583 10.015 1.00 26.96 115 LEU C C 1
ATOM 3360 O O . LEU C 1 115 ? 19.597 19.473 8.840 1.00 25.57 115 LEU C O 1
ATOM 3365 N N . ASN C 1 116 ? 19.150 19.027 10.982 1.00 25.05 116 ASN C N 1
ATOM 3366 C CA . ASN C 1 116 ? 17.931 18.288 10.736 1.00 23.87 116 ASN C CA 1
ATOM 3367 C C . ASN C 1 116 ? 18.058 17.140 9.764 1.00 24.97 116 ASN C C 1
ATOM 3368 O O . ASN C 1 116 ? 17.070 16.678 9.149 1.00 23.08 116 ASN C O 1
ATOM 3373 N N . ARG C 1 117 ? 19.290 16.656 9.609 1.00 25.10 117 ARG C N 1
ATOM 3374 C CA . ARG C 1 117 ? 19.498 15.571 8.697 1.00 25.72 117 ARG C CA 1
ATOM 3375 C C . ARG C 1 117 ? 19.327 15.995 7.213 1.00 28.38 117 ARG C C 1
ATOM 3376 O O . ARG C 1 117 ? 19.063 15.136 6.372 1.00 25.93 117 ARG C O 1
ATOM 3384 N N . ALA C 1 118 ? 19.434 17.284 6.908 1.00 25.55 118 ALA C N 1
ATOM 3385 C CA . ALA C 1 118 ? 19.416 17.700 5.492 1.00 27.08 118 ALA C CA 1
ATOM 3386 C C . ALA C 1 118 ? 20.584 16.879 4.911 1.00 28.82 118 ALA C C 1
ATOM 3387 O O . ALA C 1 118 ? 21.543 16.504 5.637 1.00 25.76 118 ALA C O 1
ATOM 3389 N N . LEU C 1 119 ? 20.540 16.676 3.592 1.00 27.59 119 LEU C N 1
ATOM 3390 C CA . LEU C 1 119 ? 21.540 15.884 2.839 1.00 24.12 119 LEU C CA 1
ATOM 3391 C C . LEU C 1 119 ? 22.299 16.656 1.774 1.00 26.59 119 LEU C C 1
ATOM 3392 O O . LEU C 1 119 ? 21.779 17.622 1.182 1.00 27.49 119 LEU C O 1
ATOM 3397 N N . VAL C 1 120 ? 23.572 16.293 1.579 1.00 28.61 120 VAL C N 1
ATOM 3398 C CA . VAL C 1 120 ? 24.420 16.883 0.533 1.00 27.70 120 VAL C CA 1
ATOM 3399 C C . VAL C 1 120 ? 24.157 16.100 -0.752 1.00 29.03 120 VAL C C 1
ATOM 3400 O O . VAL C 1 120 ? 24.314 14.853 -0.823 1.00 28.61 120 VAL C O 1
ATOM 3404 N N . VAL C 1 121 ? 23.700 16.821 -1.771 1.00 30.02 121 VAL C N 1
ATOM 3405 C CA . VAL C 1 121 ? 23.449 16.168 -3.032 1.00 30.26 121 VAL C CA 1
ATOM 3406 C C . VAL C 1 121 ? 23.952 17.092 -4.150 1.00 32.06 121 VAL C C 1
ATOM 3407 O O . VAL C 1 121 ? 24.231 18.254 -3.945 1.00 31.42 121 VAL C O 1
ATOM 3411 N N . GLU C 1 122 ? 24.148 16.522 -5.321 1.00 33.11 122 GLU C N 1
ATOM 3412 C CA . GLU C 1 122 ? 24.552 17.297 -6.467 1.00 34.97 122 GLU C CA 1
ATOM 3413 C C . GLU C 1 122 ? 23.297 17.994 -6.885 1.00 35.11 122 GLU C C 1
ATOM 3414 O O . GLU C 1 122 ? 22.147 17.428 -6.794 1.00 34.55 122 GLU C O 1
ATOM 3420 N N . ARG C 1 123 ? 23.523 19.219 -7.364 1.00 35.71 123 ARG C N 1
ATOM 3421 C CA . ARG C 1 123 ? 22.459 20.053 -7.903 1.00 35.45 123 ARG C CA 1
ATOM 3422 C C . ARG C 1 123 ? 21.593 19.234 -8.857 1.00 35.28 123 ARG C C 1
ATOM 3423 O O . ARG C 1 123 ? 20.336 19.225 -8.734 1.00 35.58 123 ARG C O 1
ATOM 3431 N N . GLU C 1 124 ? 22.234 18.506 -9.773 1.00 34.47 124 GLU C N 1
ATOM 3432 C CA . GLU C 1 124 ? 21.465 17.694 -10.740 1.00 35.24 124 GLU C CA 1
ATOM 3433 C C . GLU C 1 124 ? 20.601 16.637 -10.054 1.00 35.11 124 GLU C C 1
ATOM 3434 O O . GLU C 1 124 ? 19.461 16.384 -10.480 1.00 36.04 124 GLU C O 1
ATOM 3440 N N . THR C 1 125 ? 21.086 16.043 -8.960 1.00 32.76 125 THR C N 1
ATOM 3441 C CA . THR C 1 125 ? 20.235 15.058 -8.234 1.00 30.23 125 THR C CA 1
ATOM 3442 C C . THR C 1 125 ? 18.989 15.759 -7.641 1.00 28.71 125 THR C C 1
ATOM 3443 O O . THR C 1 125 ? 17.875 15.236 -7.716 1.00 28.49 125 THR C O 1
ATOM 3447 N N . ALA C 1 126 ? 19.182 16.950 -7.060 1.00 29.52 126 ALA C N 1
ATOM 3448 C CA . ALA C 1 126 ? 18.033 17.695 -6.472 1.00 28.17 126 ALA C CA 1
ATOM 3449 C C . ALA C 1 126 ? 17.003 17.929 -7.556 1.00 30.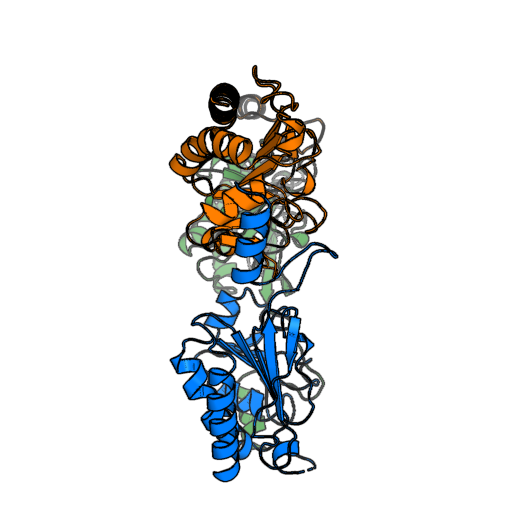00 126 ALA C C 1
ATOM 3450 O O . ALA C 1 126 ? 15.788 17.727 -7.362 1.00 30.96 126 ALA C O 1
ATOM 3452 N N . ARG C 1 127 ? 17.492 18.333 -8.725 1.00 31.47 127 ARG C N 1
ATOM 3453 C CA . ARG C 1 127 ? 16.594 18.581 -9.823 1.00 33.11 127 ARG C CA 1
ATOM 3454 C C . ARG C 1 127 ? 15.964 17.279 -10.328 1.00 31.50 127 ARG C C 1
ATOM 3455 O O . ARG C 1 127 ? 14.744 17.200 -10.458 1.00 30.43 127 ARG C O 1
ATOM 3463 N N . ALA C 1 128 ? 16.779 16.260 -10.605 1.00 30.04 128 ALA C N 1
ATOM 3464 C CA . ALA C 1 128 ? 16.198 15.013 -11.050 1.00 28.62 128 ALA C CA 1
ATOM 3465 C C . ALA C 1 128 ? 15.188 14.445 -10.084 1.00 28.48 128 ALA C C 1
ATOM 3466 O O . ALA C 1 128 ? 14.235 13.791 -10.520 1.00 28.76 128 ALA C O 1
ATOM 3468 N N . PHE C 1 129 ? 15.340 14.641 -8.769 1.00 27.00 129 PHE C N 1
ATOM 3469 C CA . PHE C 1 129 ? 14.342 14.000 -7.907 1.00 25.42 129 PHE C CA 1
ATOM 3470 C C . PHE C 1 129 ? 13.308 14.949 -7.272 1.00 25.78 129 PHE C C 1
ATOM 3471 O O . PHE C 1 129 ? 12.514 14.576 -6.357 1.00 23.12 129 PHE C O 1
ATOM 3479 N N . GLY C 1 130 ? 13.260 16.162 -7.806 1.00 26.75 130 GLY C N 1
ATOM 3480 C CA . GLY C 1 130 ? 12.300 17.147 -7.252 1.00 27.92 130 GLY C CA 1
ATOM 3481 C C . GLY C 1 130 ? 12.577 17.492 -5.765 1.00 27.88 130 GLY C C 1
ATOM 3482 O O . GLY C 1 130 ? 11.647 17.709 -4.978 1.00 25.47 130 GLY C O 1
ATOM 3483 N N . LYS C 1 131 ? 13.852 17.499 -5.363 1.00 27.60 131 LYS C N 1
ATOM 3484 C CA . LYS C 1 131 ? 14.224 17.823 -3.953 1.00 28.09 131 LYS C CA 1
ATOM 3485 C C . LYS C 1 131 ? 14.146 19.332 -3.665 1.00 28.25 131 LYS C C 1
ATOM 3486 O O . LYS C 1 131 ? 14.441 20.121 -4.534 1.00 25.53 131 LYS C O 1
ATOM 3492 N N . GLU C 1 132 ? 13.812 19.698 -2.425 1.00 29.85 132 GLU C N 1
ATOM 3493 C CA . GLU C 1 132 ? 13.739 21.066 -1.961 1.00 28.41 132 GLU C CA 1
ATOM 3494 C C . GLU C 1 132 ? 15.059 21.450 -1.306 1.00 29.21 132 GLU C C 1
ATOM 3495 O O . GLU C 1 132 ? 15.479 20.857 -0.273 1.00 26.70 132 GLU C O 1
ATOM 3501 N N . GLU C 1 133 ? 15.684 22.487 -1.846 1.00 26.30 133 GLU C N 1
ATOM 3502 C CA . GLU C 1 133 ? 16.936 22.975 -1.342 1.00 26.37 133 GLU C CA 1
ATOM 3503 C C . GLU C 1 133 ? 16.699 23.728 -0.033 1.00 24.17 133 GLU C C 1
ATOM 3504 O O . GLU C 1 133 ? 15.666 24.342 0.138 1.00 21.38 133 GLU C O 1
ATOM 3510 N N . VAL C 1 134 ? 17.623 23.618 0.917 1.00 24.75 134 VAL C N 1
ATOM 3511 C CA . VAL C 1 134 ? 17.488 24.384 2.154 1.00 25.50 134 VAL C CA 1
ATOM 3512 C C . VAL C 1 134 ? 18.786 25.113 2.228 1.00 24.55 134 VAL C C 1
ATOM 3513 O O . VAL C 1 134 ? 19.738 24.675 1.624 1.00 23.14 134 VAL C O 1
ATOM 3517 N N . ALA C 1 135 ? 18.804 26.247 2.961 1.00 25.24 135 ALA C N 1
ATOM 3518 C CA . ALA C 1 135 ? 20.035 27.096 3.018 1.00 26.48 135 ALA C CA 1
ATOM 3519 C C . ALA C 1 135 ? 20.865 26.893 4.314 1.00 23.67 135 ALA C C 1
ATOM 3520 O O . ALA C 1 135 ? 20.384 27.205 5.414 1.00 21.78 135 ALA C O 1
ATOM 3522 N N . VAL C 1 136 ? 22.051 26.312 4.151 1.00 24.48 136 VAL C N 1
ATOM 3523 C CA . VAL C 1 136 ? 23.023 26.066 5.259 1.00 26.77 136 VAL C CA 1
ATOM 3524 C C . VAL C 1 136 ? 24.275 25.473 4.589 1.00 29.41 136 VAL C C 1
ATOM 3525 O O . VAL C 1 136 ? 24.159 24.984 3.439 1.00 29.40 136 VAL C O 1
ATOM 3529 N N . PHE C 1 137 ? 25.453 25.604 5.245 1.00 31.57 137 PHE C N 1
ATOM 3530 C CA . PHE C 1 137 ? 26.762 25.022 4.746 1.00 32.24 137 PHE C CA 1
ATOM 3531 C C . PHE C 1 137 ? 27.280 24.183 5.888 1.00 31.77 137 PHE C C 1
ATOM 3532 O O . PHE C 1 137 ? 27.508 24.674 6.973 1.00 29.59 137 PHE C O 1
ATOM 3540 N N . PRO C 1 138 ? 27.506 22.898 5.634 1.00 32.97 138 PRO C N 1
ATOM 3541 C CA . PRO C 1 138 ? 27.989 22.007 6.692 1.00 32.80 138 PRO C CA 1
ATOM 3542 C C . PRO C 1 138 ? 29.435 22.192 7.087 1.00 33.68 138 PRO C C 1
ATOM 3543 O O . PRO C 1 138 ? 30.274 22.581 6.245 1.00 34.04 138 PRO C O 1
ATOM 3547 N N . HIS C 1 139 ? 29.720 21.919 8.372 1.00 35.02 139 HIS C N 1
ATOM 3548 C CA . HIS C 1 139 ? 31.097 21.883 8.892 1.00 35.44 139 HIS C CA 1
ATOM 3549 C C . HIS C 1 139 ? 31.121 20.752 10.004 1.00 35.64 139 HIS C C 1
ATOM 3550 O O . HIS C 1 139 ? 30.118 20.474 10.651 1.00 32.70 139 HIS C O 1
ATOM 3557 N N . PRO C 1 140 ? 32.272 20.065 10.209 1.00 37.15 140 PRO C N 1
ATOM 3558 C CA . PRO C 1 140 ? 32.287 18.956 11.214 1.00 36.27 140 PRO C CA 1
ATOM 3559 C C . PRO C 1 140 ? 31.509 19.119 12.525 1.00 37.41 140 PRO C C 1
ATOM 3560 O O . PRO C 1 140 ? 30.825 18.200 13.009 1.00 35.84 140 PRO C O 1
ATOM 3564 N N . LYS C 1 141 ? 31.578 20.322 13.071 1.00 38.13 141 LYS C N 1
ATOM 3565 C CA . LYS C 1 141 ? 30.895 20.591 14.318 1.00 40.51 141 LYS C CA 1
ATOM 3566 C C . LYS C 1 141 ? 29.413 20.905 14.158 1.00 38.74 141 LYS C C 1
ATOM 3567 O O . LYS C 1 141 ? 28.685 20.863 15.132 1.00 38.41 141 LYS C O 1
ATOM 3573 N N . ALA C 1 142 ? 28.988 21.302 12.957 1.00 37.54 142 ALA C N 1
ATOM 3574 C CA . ALA C 1 142 ? 27.568 21.553 12.706 1.00 37.67 142 ALA C CA 1
ATOM 3575 C C . ALA C 1 142 ? 27.269 20.921 11.372 1.00 38.64 142 ALA C C 1
ATOM 3576 O O . ALA C 1 142 ? 27.341 21.562 10.296 1.00 36.08 142 ALA C O 1
ATOM 3578 N N . GLY C 1 143 ? 26.946 19.627 11.458 1.00 38.19 143 GLY C N 1
ATOM 3579 C CA . GLY C 1 143 ? 26.619 18.881 10.266 1.00 37.54 143 GLY C CA 1
ATOM 3580 C C . GLY C 1 143 ? 27.341 17.578 10.175 1.00 37.82 143 GLY C C 1
ATOM 3581 O O . GLY C 1 143 ? 26.792 16.609 9.626 1.00 35.30 143 GLY C O 1
ATOM 3582 N N . GLY C 1 144 ? 28.565 17.553 10.718 1.00 37.66 144 GLY C N 1
ATOM 3583 C CA . GLY C 1 144 ? 29.377 16.336 10.725 1.00 37.75 144 GLY C CA 1
ATOM 3584 C C . GLY C 1 144 ? 30.485 16.263 9.675 1.00 37.59 144 GLY C C 1
ATOM 3585 O O . GLY C 1 144 ? 30.449 17.007 8.705 1.00 36.22 144 GLY C O 1
ATOM 3586 N N . ALA C 1 145 ? 31.460 15.339 9.855 1.00 38.83 145 ALA C N 1
ATOM 3587 C CA . ALA C 1 145 ? 32.595 15.272 8.915 1.00 37.02 145 ALA C CA 1
ATOM 3588 C C . ALA C 1 145 ? 32.212 14.588 7.640 1.00 36.49 145 ALA C C 1
ATOM 3589 O O . ALA C 1 145 ? 32.773 14.913 6.581 1.00 36.59 145 ALA C O 1
ATOM 3591 N N . LYS C 1 146 ? 31.287 13.630 7.709 1.00 35.54 146 LYS C N 1
ATOM 3592 C CA . LYS C 1 146 ? 30.970 13.003 6.448 1.00 35.44 146 LYS C CA 1
ATOM 3593 C C . LYS C 1 146 ? 30.161 13.912 5.519 1.00 33.58 146 LYS C C 1
ATOM 3594 O O . LYS C 1 146 ? 30.463 13.981 4.362 1.00 29.69 146 LYS C O 1
ATOM 3600 N N . ALA C 1 147 ? 29.172 14.658 6.022 1.00 35.86 147 ALA C N 1
ATOM 3601 C CA . ALA C 1 147 ? 28.435 15.522 5.087 1.00 38.04 147 ALA C CA 1
ATOM 3602 C C . ALA C 1 147 ? 29.372 16.648 4.584 1.00 38.66 147 ALA C C 1
ATOM 3603 O O . ALA C 1 147 ? 29.289 17.104 3.431 1.00 40.50 147 ALA C O 1
ATOM 3605 N N . THR C 1 148 ? 30.253 17.104 5.472 1.00 39.45 148 THR C N 1
ATOM 3606 C CA . THR C 1 148 ? 31.183 18.179 5.147 1.00 37.55 148 THR C CA 1
ATOM 3607 C C . THR C 1 148 ? 32.133 17.728 4.089 1.00 37.98 148 THR C C 1
ATOM 3608 O O . THR C 1 148 ? 32.348 18.418 3.147 1.00 35.55 148 THR C O 1
ATOM 3612 N N . ALA C 1 149 ? 32.689 16.533 4.235 1.00 38.52 149 ALA C N 1
ATOM 3613 C CA . ALA C 1 149 ? 33.611 16.064 3.213 1.00 38.13 149 ALA C CA 1
ATOM 3614 C C . ALA C 1 149 ? 32.875 15.797 1.876 1.00 37.45 149 ALA C C 1
ATOM 3615 O O . ALA C 1 149 ? 33.418 15.941 0.789 1.00 37.90 149 ALA C O 1
ATOM 3617 N N . ALA C 1 150 ? 31.636 15.364 1.966 1.00 37.15 150 ALA C N 1
ATOM 3618 C CA . ALA C 1 150 ? 30.895 15.128 0.770 1.00 38.11 150 ALA C CA 1
ATOM 3619 C C . ALA C 1 150 ? 30.731 16.474 0.018 1.00 38.58 150 ALA C C 1
ATOM 3620 O O . ALA C 1 150 ? 30.888 16.522 -1.196 1.00 36.66 150 ALA C O 1
ATOM 3622 N N . PHE C 1 151 ? 30.430 17.540 0.780 1.00 40.43 151 PHE C N 1
ATOM 3623 C CA . PHE C 1 151 ? 30.192 18.902 0.285 1.00 39.14 151 PHE C CA 1
ATOM 3624 C C . PHE C 1 151 ? 31.403 19.416 -0.407 1.00 40.31 151 PHE C C 1
ATOM 3625 O O . PHE C 1 151 ? 31.327 20.088 -1.423 1.00 39.81 151 PHE C O 1
ATOM 3633 N N . LEU C 1 152 ? 32.547 19.085 0.130 1.00 41.28 152 LEU C N 1
ATOM 3634 C CA . LEU C 1 152 ? 33.755 19.536 -0.517 1.00 43.86 152 LEU C CA 1
ATOM 3635 C C . LEU C 1 152 ? 34.083 18.682 -1.786 1.00 44.14 152 LEU C C 1
ATOM 3636 O O . LEU C 1 152 ? 34.537 19.186 -2.816 1.00 45.52 152 LEU C O 1
ATOM 3641 N N . ARG C 1 153 ? 33.859 17.381 -1.702 1.00 44.90 153 ARG C N 1
ATOM 3642 C CA . ARG C 1 153 ? 34.204 16.518 -2.815 1.00 46.04 153 ARG C CA 1
ATOM 3643 C C . ARG C 1 153 ? 33.256 16.577 -4.029 1.00 45.21 153 ARG C C 1
ATOM 3644 O O . ARG C 1 153 ? 33.687 16.359 -5.158 1.00 44.77 153 ARG C O 1
ATOM 3652 N N . PHE C 1 154 ? 31.966 16.867 -3.809 1.00 46.72 154 PHE C N 1
ATOM 3653 C CA . PHE C 1 154 ? 31.004 16.958 -4.920 1.00 45.83 154 PHE C CA 1
ATOM 3654 C C . PHE C 1 154 ? 31.375 18.140 -5.821 1.00 45.82 154 PHE C C 1
ATOM 3655 O O . PHE C 1 154 ? 32.171 19.022 -5.464 1.00 48.95 154 PHE C O 1
ATOM 3663 N N . ARG C 1 155 ? 30.768 18.139 -6.990 1.00 46.74 155 ARG C N 1
ATOM 3664 C CA . ARG C 1 155 ? 30.990 19.142 -8.026 1.00 45.06 155 ARG C CA 1
ATOM 3665 C C . ARG C 1 155 ? 30.180 20.411 -7.841 1.00 41.93 155 ARG C C 1
ATOM 3666 O O . ARG C 1 155 ? 30.707 21.518 -7.891 1.00 40.78 155 ARG C O 1
ATOM 3674 N N . ASP C 1 156 ? 28.877 20.242 -7.667 1.00 40.42 156 ASP C N 1
ATOM 3675 C CA . ASP C 1 156 ? 27.989 21.384 -7.508 1.00 39.63 156 ASP C CA 1
ATOM 3676 C C . ASP C 1 156 ? 26.986 20.972 -6.425 1.00 37.13 156 ASP C C 1
ATOM 3677 O O . ASP C 1 156 ? 25.786 20.801 -6.612 1.00 36.83 156 ASP C O 1
ATOM 3682 N N . PRO C 1 157 ? 27.503 20.851 -5.223 1.00 37.85 157 PRO C N 1
ATOM 3683 C CA . PRO C 1 157 ? 26.662 20.440 -4.121 1.00 37.33 157 PRO C CA 1
ATOM 3684 C C . PRO C 1 157 ? 25.677 21.427 -3.633 1.00 34.24 157 PRO C C 1
ATOM 3685 O O . PRO C 1 157 ? 25.918 22.599 -3.606 1.00 35.33 157 PRO C O 1
ATOM 3689 N N . VAL C 1 158 ? 24.572 20.893 -3.186 1.00 31.65 158 VAL C N 1
ATOM 3690 C CA . VAL C 1 158 ? 23.537 21.667 -2.639 1.00 31.41 158 VAL C CA 1
ATOM 3691 C C . VAL C 1 158 ? 23.018 20.860 -1.428 1.00 31.29 158 VAL C C 1
ATOM 3692 O O . VAL C 1 158 ? 23.212 19.646 -1.345 1.00 28.01 158 VAL C O 1
ATOM 3696 N N . MET C 1 159 ? 22.407 21.547 -0.468 1.00 30.46 159 MET C N 1
ATOM 3697 C CA . MET C 1 159 ? 21.821 20.893 0.679 1.00 28.37 159 MET C CA 1
ATOM 3698 C C . MET C 1 159 ? 20.318 20.753 0.411 1.00 25.03 159 MET C C 1
ATOM 3699 O O . MET C 1 159 ? 19.687 21.646 -0.165 1.00 22.19 159 MET C O 1
ATOM 3704 N N . VAL C 1 160 ? 19.774 19.599 0.769 1.00 23.66 160 VAL C N 1
ATOM 3705 C CA . VAL C 1 160 ? 18.373 19.408 0.591 1.00 22.99 160 VAL C CA 1
ATOM 3706 C C . VAL C 1 160 ? 17.741 18.946 1.900 1.00 24.00 160 VAL C C 1
ATOM 3707 O O . VAL C 1 160 ? 18.357 18.297 2.715 1.00 22.40 160 VAL C O 1
ATOM 3711 N N . GLU C 1 161 ? 16.515 19.372 2.095 1.00 23.27 161 GLU C N 1
ATOM 3712 C CA . GLU C 1 161 ? 15.773 19.082 3.281 1.00 26.74 161 GLU C CA 1
ATOM 3713 C C . GLU C 1 161 ? 15.618 17.612 3.561 1.00 26.48 161 GLU C C 1
ATOM 3714 O O . GLU C 1 161 ? 15.629 17.192 4.725 1.00 26.02 161 GLU C O 1
ATOM 3720 N N . SER C 1 162 ? 15.390 16.851 2.483 1.00 24.96 162 SER C N 1
ATOM 3721 C CA . SER C 1 162 ? 15.258 15.394 2.538 1.00 26.49 162 SER C CA 1
ATOM 3722 C C . SER C 1 162 ? 15.252 14.826 1.104 1.00 23.63 162 SER C C 1
ATOM 3723 O O . SER C 1 162 ? 15.415 15.569 0.129 1.00 25.77 162 SER C O 1
ATOM 3726 N N . LEU C 1 163 ? 15.129 13.513 0.973 1.00 21.88 163 LEU C N 1
ATOM 3727 C CA . LEU C 1 163 ? 15.019 12.895 -0.335 1.00 18.88 163 LEU C CA 1
ATOM 3728 C C . LEU C 1 163 ? 13.546 12.575 -0.588 1.00 19.48 163 LEU C C 1
ATOM 3729 O O . LEU C 1 163 ? 13.239 11.902 -1.587 1.00 19.93 163 LEU C O 1
ATOM 3734 N N . LYS C 1 164 ? 12.649 13.025 0.302 1.00 19.67 164 LYS C N 1
ATOM 3735 C CA . LYS C 1 164 ? 11.227 12.700 0.202 1.00 24.02 164 LYS C CA 1
ATOM 3736 C C . LYS C 1 164 ? 11.090 11.132 0.170 1.00 25.67 164 LYS C C 1
ATOM 3737 O O . LYS C 1 164 ? 10.233 10.593 -0.471 1.00 25.33 164 LYS C O 1
ATOM 3743 N N . ALA C 1 165 ? 11.944 10.420 0.912 1.00 26.36 165 ALA C N 1
ATOM 3744 C CA . ALA C 1 165 ? 11.927 8.977 0.969 1.00 25.09 165 ALA C CA 1
ATOM 3745 C C . ALA C 1 165 ? 11.944 8.286 -0.388 1.00 23.95 165 ALA C C 1
ATOM 3746 O O . ALA C 1 165 ? 11.193 7.343 -0.649 1.00 25.61 165 ALA C O 1
ATOM 3748 N N . GLN C 1 166 ? 12.885 8.696 -1.212 1.00 24.77 166 GLN C N 1
ATOM 3749 C CA . GLN C 1 166 ? 12.981 8.134 -2.533 1.00 22.72 166 GLN C CA 1
ATOM 3750 C C . GLN C 1 166 ? 14.210 7.275 -2.773 1.00 25.69 166 GLN C C 1
ATOM 3751 O O . GLN C 1 166 ? 14.384 6.723 -3.892 1.00 25.16 166 GLN C O 1
ATOM 3757 N N . ALA C 1 167 ? 15.102 7.181 -1.805 1.00 23.98 167 ALA C N 1
ATOM 3758 C CA . ALA C 1 167 ? 16.289 6.341 -2.074 1.00 25.40 167 ALA C CA 1
ATOM 3759 C C . ALA C 1 167 ? 15.873 4.872 -2.281 1.00 23.70 167 ALA C C 1
ATOM 3760 O O . ALA C 1 167 ? 14.878 4.370 -1.688 1.00 20.87 167 ALA C O 1
ATOM 3762 N N . HIS C 1 168 ? 16.621 4.219 -3.172 1.00 25.03 168 HIS C N 1
ATOM 3763 C CA . HIS C 1 168 ? 16.389 2.826 -3.491 1.00 25.53 168 HIS C CA 1
ATOM 3764 C C . HIS C 1 168 ? 17.281 1.915 -2.629 1.00 24.35 168 HIS C C 1
ATOM 3765 O O . HIS C 1 168 ? 17.011 0.718 -2.534 1.00 23.71 168 HIS C O 1
ATOM 3772 N N . GLY C 1 169 ? 18.371 2.460 -2.097 1.00 25.27 169 GLY C N 1
ATOM 3773 C CA . GLY C 1 169 ? 19.192 1.660 -1.196 1.00 26.95 169 GLY C CA 1
ATOM 3774 C C . GLY C 1 169 ? 20.095 2.605 -0.429 1.00 27.99 169 GLY C C 1
ATOM 3775 O O . GLY C 1 169 ? 20.061 3.827 -0.665 1.00 27.26 169 GLY C O 1
ATOM 3776 N N . GLY C 1 170 ? 20.881 2.080 0.508 1.00 28.09 170 GLY C N 1
ATOM 3777 C CA . GLY C 1 170 ? 21.774 2.946 1.246 1.00 28.73 170 GLY C CA 1
ATOM 3778 C C . GLY C 1 170 ? 22.546 2.267 2.347 1.00 30.63 170 GLY C C 1
ATOM 3779 O O . GLY C 1 170 ? 22.396 1.068 2.596 1.00 30.96 170 GLY C O 1
ATOM 3780 N N . MET C 1 171 ? 23.409 3.021 3.001 1.00 30.90 171 MET C N 1
ATOM 3781 C CA . MET C 1 171 ? 24.130 2.462 4.136 1.00 32.41 171 MET C CA 1
ATOM 3782 C C . MET C 1 171 ? 24.161 3.403 5.330 1.00 32.66 171 MET C C 1
ATOM 3783 O O . MET C 1 171 ? 24.218 4.633 5.191 1.00 30.69 171 MET C O 1
ATOM 3788 N N . ASP C 1 172 ? 24.147 2.780 6.509 1.00 32.53 172 ASP C N 1
ATOM 3789 C CA . ASP C 1 172 ? 24.205 3.483 7.827 1.00 32.61 172 ASP C CA 1
ATOM 3790 C C . ASP C 1 172 ? 25.515 3.032 8.513 1.00 31.79 172 ASP C C 1
ATOM 3791 O O . ASP C 1 172 ? 25.673 1.894 8.864 1.00 29.77 172 ASP C O 1
ATOM 3796 N N . ILE C 1 173 ? 26.438 3.952 8.699 1.00 32.93 173 ILE C N 1
ATOM 3797 C CA . ILE C 1 173 ? 27.696 3.607 9.315 1.00 32.05 173 ILE C CA 1
ATOM 3798 C C . ILE C 1 173 ? 27.756 4.177 10.689 1.00 31.92 173 ILE C C 1
ATOM 3799 O O . ILE C 1 173 ? 28.081 5.353 10.859 1.00 30.65 173 ILE C O 1
ATOM 3804 N N . GLY C 1 174 ? 27.414 3.353 11.670 1.00 32.79 174 GLY C N 1
ATOM 3805 C CA . GLY C 1 174 ? 27.525 3.805 13.050 1.00 33.07 174 GLY C CA 1
ATOM 3806 C C . GLY C 1 174 ? 26.249 4.027 13.807 1.00 33.17 174 GLY C C 1
ATOM 3807 O O . GLY C 1 174 ? 26.241 4.771 14.785 1.00 34.15 174 GLY C O 1
ATOM 3808 N N . GLY C 1 175 ? 25.163 3.428 13.358 1.00 32.60 175 GLY C N 1
ATOM 3809 C CA . GLY C 1 175 ? 23.929 3.632 14.068 1.00 31.82 175 GLY C CA 1
ATOM 3810 C C . GLY C 1 175 ? 23.374 5.066 14.017 1.00 32.63 175 GLY C C 1
ATOM 3811 O O . GLY C 1 175 ? 22.831 5.536 14.981 1.00 32.32 175 GLY C O 1
ATOM 3812 N N . VAL C 1 176 ? 23.541 5.781 12.922 1.00 31.02 176 VAL C N 1
ATOM 3813 C CA . VAL C 1 176 ? 22.964 7.083 12.885 1.00 31.67 176 VAL C CA 1
ATOM 3814 C C . VAL C 1 176 ? 21.555 7.031 12.362 1.00 29.74 176 VAL C C 1
ATOM 3815 O O . VAL C 1 176 ? 20.868 7.999 12.517 1.00 31.03 176 VAL C O 1
ATOM 3819 N N . LEU C 1 177 ? 21.116 5.922 11.767 1.00 27.40 177 LEU C N 1
ATOM 3820 C CA . LEU C 1 177 ? 19.770 5.813 11.166 1.00 27.75 177 LEU C CA 1
ATOM 3821 C C . LEU C 1 177 ? 19.667 6.445 9.724 1.00 26.87 177 LEU C C 1
ATOM 3822 O O . LEU C 1 177 ? 20.153 7.568 9.477 1.00 28.62 177 LEU C O 1
ATOM 3827 N N . ILE C 1 178 ? 19.069 5.723 8.785 1.00 25.30 178 ILE C N 1
ATOM 3828 C CA . ILE C 1 178 ? 18.878 6.259 7.416 1.00 24.48 178 ILE C CA 1
ATOM 3829 C C . ILE C 1 178 ? 17.529 5.875 6.854 1.00 23.45 178 ILE C C 1
ATOM 3830 O O . ILE C 1 178 ? 17.163 6.265 5.746 1.00 25.36 178 ILE C O 1
ATOM 3835 N N . GLY C 1 179 ? 16.751 5.161 7.634 1.00 20.78 179 GLY C N 1
ATOM 3836 C CA . GLY C 1 179 ? 15.521 4.639 7.111 1.00 23.51 179 GLY C CA 1
ATOM 3837 C C . GLY C 1 179 ? 14.506 5.625 6.562 1.00 24.74 179 GLY C C 1
ATOM 3838 O O . GLY C 1 179 ? 13.689 5.241 5.680 1.00 24.77 179 GLY C O 1
ATOM 3839 N N . MET C 1 180 ? 14.492 6.836 7.135 1.00 23.44 180 MET C N 1
ATOM 3840 C CA . MET C 1 180 ? 13.538 7.844 6.773 1.00 20.63 180 MET C CA 1
ATOM 3841 C C . MET C 1 180 ? 13.701 8.193 5.297 1.00 22.45 180 MET C C 1
ATOM 3842 O O . MET C 1 180 ? 12.728 8.545 4.679 1.00 24.16 180 MET C O 1
ATOM 3847 N N . HIS C 1 181 ? 14.910 8.019 4.746 1.00 22.76 181 HIS C N 1
ATOM 3848 C CA . HIS C 1 181 ? 15.251 8.297 3.373 1.00 26.36 181 HIS C CA 1
ATOM 3849 C C . HIS C 1 181 ? 14.926 7.178 2.328 1.00 27.08 181 HIS C C 1
ATOM 3850 O O . HIS C 1 181 ? 14.942 7.415 1.117 1.00 26.69 181 HIS C O 1
ATOM 3857 N N . LEU C 1 182 ? 14.534 5.995 2.779 1.00 23.99 182 LEU C N 1
ATOM 3858 C CA . LEU C 1 182 ? 14.341 4.928 1.841 1.00 21.59 182 LEU C CA 1
ATOM 3859 C C . LEU C 1 182 ? 12.913 4.723 1.475 1.00 21.25 182 LEU C C 1
ATOM 3860 O O . LEU C 1 182 ? 12.019 4.774 2.320 1.00 21.21 182 LEU C O 1
ATOM 3865 N N . ARG C 1 183 ? 12.677 4.353 0.217 1.00 24.83 183 ARG C N 1
ATOM 3866 C CA . ARG C 1 183 ? 11.305 4.107 -0.182 1.00 23.07 183 ARG C CA 1
ATOM 3867 C C . ARG C 1 183 ? 10.899 2.677 0.289 1.00 21.07 183 ARG C C 1
ATOM 3868 O O . ARG C 1 183 ? 11.774 1.843 0.460 1.00 20.08 183 ARG C O 1
ATOM 3876 N N . PRO C 1 184 ? 9.584 2.407 0.499 1.00 18.42 184 PRO C N 1
ATOM 3877 C CA . PRO C 1 184 ? 9.121 1.083 0.907 1.00 18.39 184 PRO C CA 1
ATOM 3878 C C . PRO C 1 184 ? 9.540 0.159 -0.233 1.00 21.15 184 PRO C C 1
ATOM 3879 O O . PRO C 1 184 ? 9.553 0.588 -1.410 1.00 22.62 184 PRO C O 1
ATOM 3883 N N . VAL C 1 185 ? 9.962 -1.047 0.078 1.00 21.63 185 VAL C N 1
ATOM 3884 C CA . VAL C 1 185 ? 10.109 -1.628 1.421 1.00 20.93 185 VAL C CA 1
ATOM 3885 C C . VAL C 1 185 ? 11.608 -1.797 1.685 1.00 22.13 185 VAL C C 1
ATOM 3886 O O . VAL C 1 185 ? 12.302 -2.409 0.882 1.00 23.92 185 VAL C O 1
ATOM 3890 N N . ALA C 1 186 ? 12.125 -1.306 2.828 1.00 22.05 186 ALA C N 1
ATOM 3891 C CA . ALA C 1 186 ? 13.542 -1.438 3.014 1.00 20.38 186 ALA C CA 1
ATOM 3892 C C . ALA C 1 186 ? 13.865 -2.860 3.461 1.00 20.76 186 ALA C C 1
ATOM 3893 O O . ALA C 1 186 ? 13.110 -3.460 4.256 1.00 22.87 186 ALA C O 1
ATOM 3895 N N . VAL C 1 187 ? 14.960 -3.403 2.937 1.00 21.65 187 VAL C N 1
ATOM 3896 C CA . VAL C 1 187 ? 15.332 -4.768 3.247 1.00 23.62 187 VAL C CA 1
ATOM 3897 C C . VAL C 1 187 ? 16.787 -4.694 3.636 1.00 27.62 187 VAL C C 1
ATOM 3898 O O . VAL C 1 187 ? 17.639 -4.352 2.830 1.00 28.25 187 VAL C O 1
ATOM 3902 N N . PRO C 1 188 ? 17.088 -5.010 4.903 1.00 28.61 188 PRO C N 1
ATOM 3903 C CA . PRO C 1 188 ? 18.466 -4.980 5.374 1.00 31.15 188 PRO C CA 1
ATOM 3904 C C . PRO C 1 188 ? 19.225 -6.032 4.619 1.00 31.42 188 PRO C C 1
ATOM 3905 O O . PRO C 1 188 ? 18.679 -7.053 4.253 1.00 27.72 188 PRO C O 1
ATOM 3909 N N . LEU C 1 189 ? 20.483 -5.733 4.331 1.00 37.48 189 LEU C N 1
ATOM 3910 C CA . LEU C 1 189 ? 21.359 -6.649 3.578 1.00 42.15 189 LEU C CA 1
ATOM 3911 C C . LEU C 1 189 ? 22.551 -7.073 4.410 1.00 44.81 189 LEU C C 1
ATOM 3912 O O . LEU C 1 189 ? 23.371 -6.268 4.800 1.00 46.32 189 LEU C O 1
ATOM 3917 N N . ARG C 1 190 ? 22.666 -8.349 4.670 1.00 46.49 190 ARG C N 1
ATOM 3918 C CA . ARG C 1 190 ? 23.797 -8.806 5.445 1.00 49.18 190 ARG C CA 1
ATOM 3919 C C . ARG C 1 190 ? 24.945 -8.839 4.457 1.00 47.66 190 ARG C C 1
ATOM 3920 O O . ARG C 1 190 ? 24.897 -9.499 3.424 1.00 49.04 190 ARG C O 1
ATOM 3928 N N . LEU C 1 191 ? 25.972 -8.094 4.722 1.00 46.08 191 LEU C N 1
ATOM 3929 C CA . LEU C 1 191 ? 27.085 -8.149 3.799 1.00 45.11 191 LEU C CA 1
ATOM 3930 C C . LEU C 1 191 ? 28.209 -8.842 4.583 1.00 46.12 191 LEU C C 1
ATOM 3931 O O . LEU C 1 191 ? 28.190 -8.850 5.810 1.00 44.34 191 LEU C O 1
ATOM 3936 N N . SER C 1 192 ? 29.206 -9.365 3.878 1.00 46.76 192 SER C N 1
ATOM 3937 C CA . SER C 1 192 ? 30.376 -9.951 4.556 1.00 47.32 192 SER C CA 1
ATOM 3938 C C . SER C 1 192 ? 31.119 -8.868 5.398 1.00 46.64 192 SER C C 1
ATOM 3939 O O . SER C 1 192 ? 31.508 -9.126 6.524 1.00 47.23 192 SER C O 1
ATOM 3942 N N . VAL C 1 193 ? 31.301 -7.653 4.837 1.00 46.63 193 VAL C N 1
ATOM 3943 C CA . VAL C 1 193 ? 31.923 -6.489 5.514 1.00 42.02 193 VAL C CA 1
ATOM 3944 C C . VAL C 1 193 ? 30.903 -6.029 6.584 1.00 43.74 193 VAL C C 1
ATOM 3945 O O . VAL C 1 193 ? 29.816 -5.462 6.264 1.00 42.68 193 VAL C O 1
ATOM 3949 N N . ARG C 1 194 ? 31.254 -6.223 7.841 1.00 41.76 194 ARG C N 1
ATOM 3950 C CA . ARG C 1 194 ? 30.359 -5.918 8.916 1.00 40.22 194 ARG C CA 1
ATOM 3951 C C . ARG C 1 194 ? 30.592 -4.624 9.613 1.00 39.05 194 ARG C C 1
ATOM 3952 O O . ARG C 1 194 ? 29.796 -4.182 10.402 1.00 35.79 194 ARG C O 1
ATOM 3960 N N . LYS C 1 195 ? 31.719 -4.023 9.307 1.00 42.26 195 LYS C N 1
ATOM 3961 C CA . LYS C 1 195 ? 32.123 -2.755 9.890 1.00 42.28 195 LYS C CA 1
ATOM 3962 C C . LYS C 1 195 ? 32.958 -1.925 8.934 1.00 42.19 195 LYS C C 1
ATOM 3963 O O . LYS C 1 195 ? 33.565 -2.452 8.028 1.00 43.04 195 LYS C O 1
ATOM 3969 N N . ILE C 1 196 ? 32.979 -0.618 9.167 1.00 42.06 196 ILE C N 1
ATOM 3970 C CA . ILE C 1 196 ? 33.813 0.332 8.398 1.00 40.01 196 ILE C CA 1
ATOM 3971 C C . ILE C 1 196 ? 34.486 0.875 9.669 1.00 38.98 196 ILE C C 1
ATOM 3972 O O . ILE C 1 196 ? 33.799 1.396 10.563 1.00 38.35 196 ILE C O 1
ATOM 3977 N N . GLY C 1 197 ? 35.807 0.643 9.785 1.00 41.02 197 GLY C N 1
ATOM 3978 C CA . GLY C 1 197 ? 36.562 1.009 10.988 1.00 36.16 197 GLY C CA 1
ATOM 3979 C C . GLY C 1 197 ? 35.874 0.295 12.146 1.00 40.21 197 GLY C C 1
ATOM 3980 O O . GLY C 1 197 ? 35.550 -0.880 12.018 1.00 40.48 197 GLY C O 1
ATOM 3981 N N . GLU C 1 198 ? 35.639 0.976 13.259 1.00 37.71 198 GLU C N 1
ATOM 3982 C CA . GLU C 1 198 ? 34.983 0.388 14.394 1.00 40.37 198 GLU C CA 1
ATOM 3983 C C . GLU C 1 198 ? 33.440 0.533 14.371 1.00 40.73 198 GLU C C 1
ATOM 3984 O O . GLU C 1 198 ? 32.762 0.031 15.244 1.00 38.15 198 GLU C O 1
ATOM 3990 N N . ALA C 1 199 ? 32.905 1.224 13.351 1.00 41.84 199 ALA C N 1
ATOM 3991 C CA . ALA C 1 199 ? 31.455 1.457 13.219 1.00 38.16 199 ALA C CA 1
ATOM 3992 C C . ALA C 1 199 ? 30.760 0.260 12.572 1.00 37.43 199 ALA C C 1
ATOM 3993 O O . ALA C 1 199 ? 31.243 -0.266 11.585 1.00 36.42 199 ALA C O 1
ATOM 3995 N N . VAL C 1 200 ? 29.623 -0.156 13.140 1.00 37.87 200 VAL C N 1
ATOM 3996 C CA . VAL C 1 200 ? 28.821 -1.260 12.618 1.00 37.67 200 VAL C CA 1
ATOM 3997 C C . VAL C 1 200 ? 28.196 -0.817 11.306 1.00 38.97 200 VAL C C 1
ATOM 3998 O O . VAL C 1 200 ? 27.667 0.314 11.204 1.00 39.32 200 VAL C O 1
ATOM 4002 N N . LEU C 1 201 ? 28.288 -1.656 10.275 1.00 38.07 201 LEU C N 1
ATOM 4003 C CA . LEU C 1 201 ? 27.753 -1.254 8.983 1.00 36.20 201 LEU C CA 1
ATOM 4004 C C . LEU C 1 201 ? 26.398 -1.852 8.773 1.00 36.05 201 LEU C C 1
ATOM 4005 O O . LEU C 1 201 ? 26.217 -3.036 8.976 1.00 35.13 201 LEU C O 1
ATOM 4010 N N . LEU C 1 202 ? 25.406 -1.010 8.484 1.00 35.66 202 LEU C N 1
ATOM 4011 C CA . LEU C 1 202 ? 24.071 -1.528 8.136 1.00 36.58 202 LEU C CA 1
ATOM 4012 C C . LEU C 1 202 ? 23.779 -1.043 6.681 1.00 34.83 202 LEU C C 1
ATOM 4013 O O . LEU C 1 202 ? 23.816 0.134 6.395 1.00 35.79 202 LEU C O 1
ATOM 4018 N N . ALA C 1 203 ? 23.555 -1.978 5.769 1.00 33.05 203 ALA C N 1
ATOM 4019 C CA . ALA C 1 203 ? 23.242 -1.698 4.380 1.00 30.47 203 ALA C CA 1
ATOM 4020 C C . ALA C 1 203 ? 21.815 -2.201 4.157 1.00 31.42 203 ALA C C 1
ATOM 4021 O O . ALA C 1 203 ? 21.397 -3.253 4.736 1.00 28.52 203 ALA C O 1
ATOM 4023 N N . ALA C 1 204 ? 21.049 -1.445 3.330 1.00 27.23 204 ALA C N 1
ATOM 4024 C CA . ALA C 1 204 ? 19.672 -1.898 3.029 1.00 27.41 204 ALA C CA 1
ATOM 4025 C C . ALA C 1 204 ? 19.365 -1.662 1.541 1.00 26.77 204 ALA C C 1
ATOM 4026 O O . ALA C 1 204 ? 19.912 -0.779 0.920 1.00 28.41 204 ALA C O 1
ATOM 4028 N N . LYS C 1 205 ? 18.555 -2.517 0.959 1.00 25.89 205 LYS C N 1
ATOM 4029 C CA . LYS C 1 205 ? 18.150 -2.321 -0.413 1.00 26.94 205 LYS C CA 1
ATOM 4030 C C . LYS C 1 205 ? 16.653 -2.056 -0.203 1.00 25.20 205 LYS C C 1
ATOM 4031 O O . LYS C 1 205 ? 16.194 -1.919 0.957 1.00 25.24 205 LYS C O 1
ATOM 4037 N N . THR C 1 206 ? 15.906 -1.905 -1.283 1.00 23.75 206 THR C N 1
ATOM 4038 C CA . THR C 1 206 ? 14.476 -1.722 -1.157 1.00 24.46 206 THR C CA 1
ATOM 4039 C C . THR C 1 206 ? 13.923 -2.627 -2.189 1.00 26.55 206 THR C C 1
ATOM 4040 O O . THR C 1 206 ? 14.599 -2.955 -3.168 1.00 25.69 206 THR C O 1
ATOM 4044 N N . ARG C 1 207 ? 12.679 -3.010 -1.994 1.00 29.08 207 ARG C N 1
ATOM 4045 C CA . ARG C 1 207 ? 12.041 -3.865 -2.968 1.00 29.35 207 ARG C CA 1
ATOM 4046 C C . ARG C 1 207 ? 10.546 -3.542 -2.854 1.00 29.41 207 ARG C C 1
ATOM 4047 O O . ARG C 1 207 ? 10.048 -3.111 -1.789 1.00 27.22 207 ARG C O 1
ATOM 4055 N N . PRO C 1 208 ? 9.796 -3.855 -3.914 1.00 28.30 208 PRO C N 1
ATOM 4056 C CA . PRO C 1 208 ? 8.361 -3.554 -3.839 1.00 26.78 208 PRO C CA 1
ATOM 4057 C C . PRO C 1 208 ? 7.509 -4.254 -2.794 1.00 24.47 208 PRO C C 1
ATOM 4058 O O . PRO C 1 208 ? 7.761 -5.367 -2.402 1.00 22.25 208 PRO C O 1
ATOM 4062 N N . LYS C 1 209 ? 6.459 -3.596 -2.348 1.00 22.64 209 LYS C N 1
ATOM 4063 C CA . LYS C 1 209 ? 5.580 -4.293 -1.471 1.00 19.92 209 LYS C CA 1
ATOM 4064 C C . LYS C 1 209 ? 4.961 -5.596 -2.066 1.00 24.26 209 LYS C C 1
ATOM 4065 O O . LYS C 1 209 ? 4.508 -5.634 -3.226 1.00 24.04 209 LYS C O 1
ATOM 4071 N N . LEU C 1 210 ? 4.890 -6.630 -1.228 1.00 23.25 210 LEU C N 1
ATOM 4072 C CA . LEU C 1 210 ? 4.250 -7.904 -1.536 1.00 24.32 210 LEU C CA 1
ATOM 4073 C C . LEU C 1 210 ? 2.723 -7.754 -1.262 1.00 22.16 210 LEU C C 1
ATOM 4074 O O . LEU C 1 210 ? 2.322 -7.508 -0.122 1.00 21.78 210 LEU C O 1
ATOM 4079 N N . VAL C 1 211 ? 1.874 -7.915 -2.292 1.00 22.06 211 VAL C N 1
ATOM 4080 C CA . VAL C 1 211 ? 0.412 -7.729 -2.101 1.00 21.19 211 VAL C CA 1
ATOM 4081 C C . VAL C 1 211 ? -0.453 -8.929 -2.566 1.00 21.14 211 VAL C C 1
ATOM 4082 O O . VAL C 1 211 ? 0.039 -9.781 -3.279 1.00 22.54 211 VAL C O 1
ATOM 4086 N N . GLY C 1 212 ? -1.755 -8.904 -2.224 1.00 22.14 212 GLY C N 1
ATOM 4087 C CA . GLY C 1 212 ? -2.691 -9.927 -2.611 1.00 21.14 212 GLY C CA 1
ATOM 4088 C C . GLY C 1 212 ? -2.837 -10.977 -1.476 1.00 25.14 212 GLY C C 1
ATOM 4089 O O . GLY C 1 212 ? -1.888 -11.263 -0.693 1.00 20.80 212 GLY C O 1
ATOM 4090 N N . GLY C 1 213 ? -4.036 -11.582 -1.457 1.00 24.85 213 GLY C N 1
ATOM 4091 C CA . GLY C 1 213 ? -4.405 -12.563 -0.452 1.00 24.37 213 GLY C CA 1
ATOM 4092 C C . GLY C 1 213 ? -3.843 -13.984 -0.573 1.00 25.87 213 GLY C C 1
ATOM 4093 O O . GLY C 1 213 ? -2.796 -14.202 -1.178 1.00 23.20 213 GLY C O 1
ATOM 4094 N N . ALA C 1 214 ? -4.528 -14.926 0.093 1.00 25.36 214 ALA C N 1
ATOM 4095 C CA . ALA C 1 214 ? -4.115 -16.336 0.139 1.00 29.56 214 ALA C CA 1
ATOM 4096 C C . ALA C 1 214 ? -3.960 -17.064 -1.176 1.00 29.14 214 ALA C C 1
ATOM 4097 O O . ALA C 1 214 ? -3.153 -17.987 -1.226 1.00 28.80 214 ALA C O 1
ATOM 4099 N N . ARG C 1 215 ? -4.662 -16.635 -2.233 1.00 28.34 215 ARG C N 1
ATOM 4100 C CA . ARG C 1 215 ? -4.528 -17.320 -3.506 1.00 28.64 215 ARG C CA 1
ATOM 4101 C C . ARG C 1 215 ? -3.455 -16.757 -4.453 1.00 28.69 215 ARG C C 1
ATOM 4102 O O . ARG C 1 215 ? -3.169 -17.357 -5.482 1.00 25.31 215 ARG C O 1
ATOM 4110 N N . ALA C 1 216 ? -2.833 -15.645 -4.072 1.00 26.59 216 ALA C N 1
ATOM 4111 C CA . ALA C 1 216 ? -1.856 -14.980 -4.922 1.00 26.89 216 ALA C CA 1
ATOM 4112 C C . ALA C 1 216 ? -0.505 -15.646 -5.018 1.00 28.28 216 ALA C C 1
ATOM 4113 O O . ALA C 1 216 ? -0.148 -16.413 -4.138 1.00 30.69 216 ALA C O 1
ATOM 4115 N N . VAL C 1 217 ? 0.280 -15.380 -6.063 1.00 27.05 217 VAL C N 1
ATOM 4116 C CA . VAL C 1 217 ? 1.588 -15.986 -6.168 1.00 25.00 217 VAL C CA 1
ATOM 4117 C C . VAL C 1 217 ? 2.621 -14.936 -6.474 1.00 27.31 217 VAL C C 1
ATOM 4118 O O . VAL C 1 217 ? 2.309 -13.841 -6.922 1.00 26.55 217 VAL C O 1
ATOM 4122 N N . TYR C 1 218 ? 3.878 -15.281 -6.276 1.00 29.48 218 TYR C N 1
ATOM 4123 C CA . TYR C 1 218 ? 4.922 -14.283 -6.383 1.00 28.38 218 TYR C CA 1
ATOM 4124 C C . TYR C 1 218 ? 6.029 -14.498 -7.284 1.00 30.30 218 TYR C C 1
ATOM 4125 O O . TYR C 1 218 ? 7.000 -13.724 -7.230 1.00 31.31 218 TYR C O 1
ATOM 4134 N N . THR C 1 219 ? 5.922 -15.529 -8.123 1.00 31.60 219 THR C N 1
ATOM 4135 C CA . THR C 1 219 ? 6.975 -15.769 -9.140 1.00 35.78 219 THR C CA 1
ATOM 4136 C C . THR C 1 219 ? 6.348 -16.102 -10.486 1.00 36.58 219 THR C C 1
ATOM 4137 O O . THR C 1 219 ? 5.212 -16.597 -10.530 1.00 34.61 219 THR C O 1
ATOM 4141 N N . ARG C 1 220 ? 7.102 -15.880 -11.576 1.00 40.55 220 ARG C N 1
ATOM 4142 C CA . ARG C 1 220 ? 6.553 -16.176 -12.898 1.00 44.46 220 ARG C CA 1
ATOM 4143 C C . ARG C 1 220 ? 6.297 -17.654 -13.066 1.00 45.28 220 ARG C C 1
ATOM 4144 O O . ARG C 1 220 ? 5.320 -18.050 -13.697 1.00 49.21 220 ARG C O 1
ATOM 4152 N N . GLU C 1 221 ? 7.155 -18.463 -12.452 1.00 44.55 221 GLU C N 1
ATOM 4153 C CA . GLU C 1 221 ? 7.069 -19.910 -12.465 1.00 42.69 221 GLU C CA 1
ATOM 4154 C C . GLU C 1 221 ? 5.760 -20.345 -11.829 1.00 41.04 221 GLU C C 1
ATOM 4155 O O . GLU C 1 221 ? 5.056 -21.139 -12.404 1.00 40.31 221 GLU C O 1
ATOM 4161 N N . GLU C 1 222 ? 5.428 -19.819 -10.644 1.00 39.41 222 GLU C N 1
ATOM 4162 C CA . GLU C 1 222 ? 4.174 -20.175 -9.981 1.00 37.58 222 GLU C CA 1
ATOM 4163 C C . GLU C 1 222 ? 2.939 -19.703 -10.734 1.00 36.71 222 GLU C C 1
ATOM 4164 O O . GLU C 1 222 ? 1.839 -20.328 -10.673 1.00 35.56 222 GLU C O 1
ATOM 4170 N N . MET C 1 223 ? 3.097 -18.553 -11.396 1.00 36.11 223 MET C N 1
ATOM 4171 C CA . MET C 1 223 ? 2.000 -18.008 -12.221 1.00 36.09 223 MET C CA 1
ATOM 4172 C C . MET C 1 223 ? 1.739 -19.031 -13.350 1.00 35.15 223 MET C C 1
ATOM 4173 O O . MET C 1 223 ? 0.603 -19.395 -13.562 1.00 36.11 223 MET C O 1
ATOM 4178 N N . LEU C 1 224 ? 2.783 -19.484 -14.036 1.00 34.82 224 LEU C N 1
ATOM 4179 C CA . LEU C 1 224 ? 2.608 -20.469 -15.126 1.00 39.87 224 LEU C CA 1
ATOM 4180 C C . LEU C 1 224 ? 1.946 -21.784 -14.657 1.00 41.46 224 LEU C C 1
ATOM 4181 O O . LEU C 1 224 ? 1.117 -22.320 -15.376 1.00 42.31 224 LEU C O 1
ATOM 4186 N N . LYS C 1 225 ? 2.288 -22.284 -13.454 1.00 43.51 225 LYS C N 1
ATOM 4187 C CA . LYS C 1 225 ? 1.657 -23.495 -12.903 1.00 42.07 225 LYS C CA 1
ATOM 4188 C C . LYS C 1 225 ? 0.189 -23.231 -12.693 1.00 42.57 225 LYS C C 1
ATOM 4189 O O . LYS C 1 225 ? -0.604 -24.076 -13.034 1.00 42.37 225 LYS C O 1
ATOM 4195 N N . LYS C 1 226 ? -0.195 -22.074 -12.133 1.00 41.96 226 LYS C N 1
ATOM 4196 C CA . LYS C 1 226 ? -1.623 -21.810 -11.969 1.00 42.48 226 LYS C CA 1
ATOM 4197 C C . LYS C 1 226 ? -2.371 -21.778 -13.308 1.00 42.81 226 LYS C C 1
ATOM 4198 O O . LYS C 1 226 ? -3.571 -22.066 -13.368 1.00 37.84 226 LYS C O 1
ATOM 4204 N N . LEU C 1 227 ? -1.653 -21.377 -14.366 1.00 44.00 227 LEU C N 1
ATOM 4205 C CA . LEU C 1 227 ? -2.229 -21.344 -15.713 1.00 47.42 227 LEU C CA 1
ATOM 4206 C C . LEU C 1 227 ? -2.413 -22.774 -16.280 1.00 48.13 227 LEU C C 1
ATOM 4207 O O . LEU C 1 227 ? -3.461 -23.067 -16.850 1.00 47.49 227 LEU C O 1
ATOM 4212 N N . GLU C 1 228 ? -1.421 -23.656 -16.088 1.00 50.37 228 GLU C N 1
ATOM 4213 C CA . GLU C 1 228 ? -1.549 -25.051 -16.543 1.00 53.80 228 GLU C CA 1
ATOM 4214 C C . GLU C 1 228 ? -2.732 -25.616 -15.841 1.00 56.42 228 GLU C C 1
ATOM 4215 O O . GLU C 1 228 ? -3.575 -26.251 -16.477 1.00 58.32 228 GLU C O 1
ATOM 4221 N N . GLU C 1 229 ? -2.771 -25.431 -14.518 1.00 57.68 229 GLU C N 1
ATOM 4222 C CA . GLU C 1 229 ? -3.902 -25.906 -13.701 1.00 60.23 229 GLU C CA 1
ATOM 4223 C C . GLU C 1 229 ? -5.237 -25.317 -14.233 1.00 59.95 229 GLU C C 1
ATOM 4224 O O . GLU C 1 229 ? -6.326 -25.925 -14.110 1.00 60.48 229 GLU C O 1
ATOM 4230 N N . PHE C 1 230 ? -5.149 -24.128 -14.831 1.00 58.54 230 PHE C N 1
ATOM 4231 C CA . PHE C 1 230 ? -6.344 -23.507 -15.389 1.00 56.92 230 PHE C CA 1
ATOM 4232 C C . PHE C 1 230 ? -6.647 -24.106 -16.786 1.00 55.79 230 PHE C C 1
ATOM 4233 O O . PHE C 1 230 ? -5.731 -24.184 -17.649 1.00 56.19 230 PHE C O 1
#

B-factor: mean 33.64, std 12.74, range [5.86, 87.82]

Radius of gyration: 28.7 Å; Cα contacts (8 Å, |Δi|>4): 1326; chains: 3; bounding box: 68×82×54 Å

Sequence (562 aa):
MEGIRRAAQRAAEEFLQAFPMAPGSLFVLGGSTSEVLGTRPSLEAAHAVLEGLLPPLLERGVHVAVQACEHLNRALVVERETARAFGKEEVAVFPHPKAGGAKATAAFLRFRDPVMVESLKAQAHGGMDIGGVLIGMHLRPVAVPLRLSVRKIGEAVLLAAKTRPKLVGGARAVYTREEMLKKLEEFLPMEGIRRAAQRAAEEFLQAFPMAPGSLFVLGGSTSEVLTRPSLEAAHAVLEGLLPPLLERGVHVAVQACEHLNRALVVERETARAFGKEEVAVFPHPKAGGAKATAAFLRFRDPVMVESLKAQAHGGMDIGGVLIGMHLRPVAVPLRLSVRKIGEAVLLAAKTRPKLVGGARAVYTREEMLKKLEEMEGIRRAAQRAAEEFLQAFPMAPGSLFVLGGSTSEVLGERRPSLEAAHAVLEGLLPPLLERGVHVAVQACEHLNRALVVERETARAFGKEEVAVFPHPKAGGAKATAAFLRFRDPVMVESLKAQAHGGMDIGGVLIGMHLRPVAVPLRLSVRKIGEAVLLAAKTRPKLVGGARAVYTREEMLKKLEEF

Nearest PDB structures (foldseek):
  1v8d-assembly1_A  TM=1.005E+00  e=1.685E-41  Thermus thermophilus
  1v8d-assembly1_C  TM=9.986E-01  e=4.383E-39  Thermus thermophilus
  1v8d-assembly1_B  TM=1.004E+00  e=6.637E-38  Thermus thermophilus
  7z06-assembly1_F  TM=9.452E-01  e=1.113E-19  Staphylococcus aureus
  7z06-assembly1_C  TM=8.955E-01  e=4.595E-20  Staphylococcus aureus

Secondary structure (DSSP, 8-state):
-HHHHHHHHHHHHHHHHHS-PPTT-EEEEEE-HHHHH-----HHHHHHHHHHHHHHHHTTT-EEEEE--GGGTT-EEEEHHHHHHTT--EEE-B-BTTBB-HHHHHHHHHSSSEEEES--TT-BSEEEEESS---GGGBPS-EEEE--S--EETTEEEEEEEE-PEE---TT-B-SHHHHHHHHHTT--/-HHHHHHHHHHHHHHHHHS-PPTT-EEEEEE-HHHH-----HHHHHHHHHHHHHHHHTTT-EEEEE--GGGTT-EEEEHHHHHHHT--EEE-B-BTTBB-HHHHHHHHHSSSEEEES--TT-BSEEEEESS---GGGBPS-EEEE--S--EETTEEEEEEEE-PEE---TT-B-SHHHHHHHH--/-HHHHHHHHHHHHHHHHHS-PPTT-EEEEEE-HHHHHTT----HHHHHHHHHHHHHHHHHTT-EEEEE--GGGTT-EEEEHHHHHHHTPPBEE-B-BTTBB-HHHHHHHHHSSSEEEES--TT-BSEEEEESS---GGGBPS-EEEE--S--EETTEEEEEEEE-PEE---TT-B-SHHHHHHHHHH-